Protein AF-0000000085014111 (afdb_homodimer)

Organism: Deinococcus geothermalis (strain DSM 11300 / CIP 105573 / AG-3a) (NCBI:txid319795)

Nearest PDB structures (foldseek):
  1umc-assembly1_C  TM=9.701E-01  e=3.210E-39  Thermus thermophilus
  1x7z-assembly1_A-2  TM=9.173E-01  e=7.171E-31  Homo sapiens
  1u5b-assembly1_A-2  TM=9.194E-01  e=8.837E-31  Homo sapiens
  2bff-assembly1_A-2  TM=9.143E-01  e=4.020E-30  Homo sapiens
  2bfb-assembly1_A-2  TM=9.140E-01  e=1.472E-27  Homo sapiens

pLDDT: mean 92.27, std 10.62, range [40.88, 98.88]

Structure (mmCIF, N/CA/C/O backbone):
data_AF-0000000085014111-model_v1
#
loop_
_entity.id
_entity.type
_entity.pdbx_description
1 polymer '2-oxoisovalerate dehydrogenase subunit alpha'
#
loop_
_atom_site.group_PDB
_atom_site.id
_atom_site.type_symbol
_atom_site.label_atom_id
_atom_site.label_alt_id
_atom_site.label_comp_id
_atom_site.label_asym_id
_atom_site.label_entity_id
_atom_site.label_seq_id
_atom_site.pdbx_PDB_ins_code
_atom_site.Cartn_x
_atom_site.Cartn_y
_atom_site.Cartn_z
_atom_site.occupancy
_atom_site.B_iso_or_equiv
_atom_site.auth_seq_id
_atom_site.auth_comp_id
_atom_site.auth_asym_id
_atom_site.auth_atom_id
_atom_site.pdbx_PDB_model_num
ATOM 1 N N . MET A 1 1 ? 19.109 23.328 -5.73 1 80.5 1 MET A N 1
ATOM 2 C CA . MET A 1 1 ? 18.125 22.625 -6.566 1 80.5 1 MET A CA 1
ATOM 3 C C . MET A 1 1 ? 17.312 21.641 -5.742 1 80.5 1 MET A C 1
ATOM 5 O O . MET A 1 1 ? 17.844 20.984 -4.848 1 80.5 1 MET A O 1
ATOM 9 N N . ILE A 1 2 ? 15.977 21.734 -5.777 1 95.5 2 ILE A N 1
ATOM 10 C CA . ILE A 1 2 ? 15.047 20.844 -5.094 1 95.5 2 ILE A CA 1
ATOM 11 C C . ILE A 1 2 ? 14.852 19.578 -5.914 1 95.5 2 ILE A C 1
ATOM 13 O O . ILE A 1 2 ? 14.266 19.609 -6.996 1 95.5 2 ILE A O 1
ATOM 17 N N . GLN A 1 3 ? 15.477 18.531 -5.477 1 96.38 3 GLN A N 1
ATOM 18 C CA . GLN A 1 3 ? 15.414 17.25 -6.18 1 96.38 3 GLN A CA 1
ATOM 19 C C . GLN A 1 3 ? 14.672 16.203 -5.355 1 96.38 3 GLN A C 1
ATOM 21 O O . GLN A 1 3 ? 14.758 16.203 -4.129 1 96.38 3 GLN A O 1
ATOM 26 N N . PRO A 1 4 ? 13.93 15.367 -6.02 1 97.81 4 PRO A N 1
ATOM 27 C CA . PRO A 1 4 ? 13.258 14.281 -5.297 1 97.81 4 PRO A CA 1
ATOM 28 C C . PRO A 1 4 ? 14.219 13.156 -4.91 1 97.81 4 PRO A C 1
ATOM 30 O O . PRO A 1 4 ? 15.305 13.047 -5.48 1 97.81 4 PRO A O 1
ATOM 33 N N . PHE A 1 5 ? 13.844 12.414 -3.887 1 97.62 5 PHE A N 1
ATOM 34 C CA . PHE A 1 5 ? 14.469 11.172 -3.443 1 97.62 5 PHE A CA 1
ATOM 35 C C . PHE A 1 5 ? 15.906 11.422 -2.986 1 97.62 5 PHE A C 1
ATOM 37 O O . PHE A 1 5 ? 16.812 10.656 -3.316 1 97.62 5 PHE A O 1
ATOM 44 N N . THR A 1 6 ? 16.125 12.539 -2.338 1 96.75 6 THR A N 1
ATOM 45 C CA . THR A 1 6 ? 17.391 12.781 -1.679 1 96.75 6 THR A CA 1
ATOM 46 C C . THR A 1 6 ? 17.578 11.844 -0.484 1 96.75 6 THR A C 1
ATOM 48 O O . THR A 1 6 ? 16.594 11.414 0.124 1 96.75 6 THR A O 1
ATOM 51 N N . SER A 1 7 ? 18.812 11.523 -0.15 1 95 7 SER A N 1
ATOM 52 C CA . SER A 1 7 ? 19.094 10.641 0.976 1 95 7 SER A CA 1
ATOM 53 C C . SER A 1 7 ? 18.875 11.352 2.307 1 95 7 SER A C 1
ATOM 55 O O . SER A 1 7 ? 18.422 10.75 3.277 1 95 7 SER A O 1
ATOM 57 N N . ASP A 1 8 ? 19.281 12.656 2.334 1 96.31 8 ASP A N 1
ATOM 58 C CA . ASP A 1 8 ? 19.125 13.477 3.529 1 96.31 8 ASP A CA 1
ATOM 59 C C . ASP A 1 8 ? 18.016 14.516 3.338 1 96.31 8 ASP A C 1
ATOM 61 O O . ASP A 1 8 ? 17.703 14.891 2.209 1 96.31 8 ASP A O 1
ATOM 65 N N . PRO A 1 9 ? 17.375 14.891 4.406 1 97.19 9 PRO A N 1
ATOM 66 C CA . PRO A 1 9 ? 16.344 15.922 4.273 1 97.19 9 PRO A CA 1
ATOM 67 C C . PRO A 1 9 ? 16.875 17.234 3.701 1 97.19 9 PRO A C 1
ATOM 69 O O . PRO A 1 9 ? 17.984 17.656 4.051 1 97.19 9 PRO A O 1
ATOM 72 N N . LEU A 1 10 ? 16.141 17.797 2.789 1 98 10 LEU A N 1
ATOM 73 C CA . LEU A 1 10 ? 16.469 19.141 2.291 1 98 10 LEU A CA 1
ATOM 74 C C . LEU A 1 10 ? 16.406 20.172 3.412 1 98 10 LEU A C 1
ATOM 76 O O . LEU A 1 10 ? 15.477 20.156 4.223 1 98 10 LEU A O 1
ATOM 80 N N . ARG A 1 11 ? 17.438 21.031 3.5 1 97.38 11 ARG A N 1
ATOM 81 C CA . ARG A 1 11 ? 17.578 22.016 4.578 1 97.38 11 ARG A CA 1
ATOM 82 C C . ARG A 1 11 ? 18.234 23.297 4.078 1 97.38 11 ARG A C 1
ATOM 84 O O . ARG A 1 11 ? 19.109 23.25 3.207 1 97.38 11 ARG A O 1
ATOM 91 N N . TRP A 1 12 ? 17.844 24.391 4.633 1 98.38 12 TRP A N 1
ATOM 92 C CA . TRP A 1 12 ? 18.469 25.688 4.367 1 98.38 12 TRP A CA 1
ATOM 93 C C . TRP A 1 12 ? 19.078 26.25 5.637 1 98.38 12 TRP A C 1
ATOM 95 O O . TRP A 1 12 ? 20.078 26.984 5.578 1 98.38 12 TRP A O 1
ATOM 105 N N . VAL A 1 13 ? 18.5 25.922 6.785 1 98.31 13 VAL A N 1
ATOM 106 C CA . VAL A 1 13 ? 18.922 26.422 8.086 1 98.31 13 VAL A CA 1
ATOM 107 C C . VAL A 1 13 ? 19.234 25.266 9.016 1 98.31 13 VAL A C 1
ATOM 109 O O . VAL A 1 13 ? 18.422 24.344 9.188 1 98.31 13 VAL A O 1
ATOM 112 N N . ALA A 1 14 ? 20.406 25.297 9.578 1 97.38 14 ALA A N 1
ATOM 113 C CA . ALA A 1 14 ? 20.828 24.219 10.484 1 97.38 14 ALA A CA 1
ATOM 114 C C . ALA A 1 14 ? 20.031 24.266 11.789 1 97.38 14 ALA A C 1
ATOM 116 O O . ALA A 1 14 ? 19.297 25.219 12.047 1 97.38 14 ALA A O 1
ATOM 117 N N . GLU A 1 15 ? 20.172 23.297 12.602 1 95.19 15 GLU A N 1
ATOM 118 C CA . GLU A 1 15 ? 19.438 23.156 13.859 1 95.19 15 GLU A CA 1
ATOM 119 C C . GLU A 1 15 ? 19.781 24.297 14.82 1 95.19 15 GLU A C 1
ATOM 121 O O . GLU A 1 15 ? 18.953 24.672 15.648 1 95.19 15 GLU A O 1
ATOM 126 N N . ASP A 1 16 ? 20.922 24.891 14.641 1 94.94 16 ASP A N 1
ATOM 127 C CA . ASP A 1 16 ? 21.344 25.953 15.547 1 94.94 16 ASP A CA 1
ATOM 128 C C . ASP A 1 16 ? 20.922 27.312 15.023 1 94.94 16 ASP A C 1
ATOM 130 O O . ASP A 1 16 ? 21.328 28.344 15.57 1 94.94 16 ASP A O 1
ATOM 134 N N . GLY A 1 17 ? 20.25 27.266 13.836 1 96.62 17 GLY A N 1
ATOM 135 C CA . GLY A 1 17 ? 19.703 28.516 13.312 1 96.62 17 GLY A CA 1
ATOM 136 C C . GLY A 1 17 ? 20.578 29.172 12.273 1 96.62 17 GLY A C 1
ATOM 137 O O . GLY A 1 17 ? 20.188 30.156 11.656 1 96.62 17 GLY A O 1
ATOM 138 N N . ARG A 1 18 ? 21.781 28.625 11.977 1 96.69 18 ARG A N 1
ATOM 139 C CA . ARG A 1 18 ? 22.688 29.219 10.992 1 96.69 18 ARG A CA 1
ATOM 140 C C . ARG A 1 18 ? 22.359 28.703 9.586 1 96.69 18 ARG A C 1
ATOM 142 O O . ARG A 1 18 ? 22.094 27.516 9.391 1 96.69 18 ARG A O 1
ATOM 149 N N . PRO A 1 19 ? 22.297 29.625 8.664 1 97.44 19 PRO A N 1
ATOM 150 C CA . PRO A 1 19 ? 22.094 29.172 7.285 1 97.44 19 PRO A CA 1
ATOM 151 C C . PRO A 1 19 ? 23.219 28.266 6.797 1 97.44 19 PRO A C 1
ATOM 153 O O . PRO A 1 19 ? 24.391 28.5 7.094 1 97.44 19 PRO A O 1
ATOM 156 N N . ILE A 1 20 ? 22.859 27.188 6.121 1 96.69 20 ILE A N 1
ATOM 157 C CA . ILE A 1 20 ? 23.875 26.297 5.578 1 96.69 20 ILE A CA 1
ATOM 158 C C . ILE A 1 20 ? 23.906 26.391 4.059 1 96.69 20 ILE A C 1
ATOM 160 O O . ILE A 1 20 ? 24.688 25.719 3.393 1 96.69 20 ILE A O 1
ATOM 164 N N . ARG A 1 21 ? 23.047 27.109 3.428 1 94.44 21 ARG A N 1
ATOM 165 C CA . ARG A 1 21 ? 23.047 27.547 2.037 1 94.44 21 ARG A CA 1
ATOM 166 C C . ARG A 1 21 ? 22.422 28.938 1.903 1 94.44 21 ARG A C 1
ATOM 168 O O . ARG A 1 21 ? 21.844 29.453 2.859 1 94.44 21 ARG A O 1
ATOM 175 N N . GLU A 1 22 ? 22.672 29.547 0.764 1 95.06 22 GLU A N 1
ATOM 176 C CA . GLU A 1 22 ? 22.125 30.891 0.556 1 95.06 22 GLU A CA 1
ATOM 177 C C . GLU A 1 22 ? 20.609 30.891 0.7 1 95.06 22 GLU A C 1
ATOM 179 O O . GLU A 1 22 ? 19.906 30.078 0.082 1 95.06 22 GLU A O 1
ATOM 184 N N . LEU A 1 23 ? 20.094 31.75 1.614 1 96.81 23 LEU A N 1
ATOM 185 C CA . LEU A 1 23 ? 18.656 31.891 1.776 1 96.81 23 LEU A CA 1
ATOM 186 C C . LEU A 1 23 ? 18.031 32.531 0.543 1 96.81 23 LEU A C 1
ATOM 188 O O . LEU A 1 23 ? 18.594 33.469 -0.036 1 96.81 23 LEU A O 1
ATOM 192 N N . PRO A 1 24 ? 16.922 32 0.124 1 96.75 24 PRO A N 1
ATOM 193 C CA . PRO A 1 24 ? 16.203 32.719 -0.936 1 96.75 24 PRO A CA 1
ATOM 194 C C . PRO A 1 24 ? 15.859 34.156 -0.549 1 96.75 24 PRO A C 1
ATOM 196 O O . PRO A 1 24 ? 15.547 34.438 0.611 1 96.75 24 PRO A O 1
ATOM 199 N N . ALA A 1 25 ? 15.727 35.062 -1.521 1 96.5 25 ALA A N 1
ATOM 200 C CA . ALA A 1 25 ? 15.602 36.5 -1.31 1 96.5 25 ALA A CA 1
ATOM 201 C C . ALA A 1 25 ? 14.297 36.812 -0.594 1 96.5 25 ALA A C 1
ATOM 203 O O . ALA A 1 25 ? 14.211 37.812 0.132 1 96.5 25 ALA A O 1
ATOM 204 N N . ARG A 1 26 ? 13.352 36.062 -0.677 1 96.75 26 ARG A N 1
ATOM 205 C CA . ARG A 1 26 ? 12.031 36.344 -0.108 1 96.75 26 ARG A CA 1
ATOM 206 C C . ARG A 1 26 ? 12.055 36.219 1.411 1 96.75 26 ARG A C 1
ATOM 208 O O . ARG A 1 26 ? 11.164 36.719 2.096 1 96.75 26 ARG A O 1
ATOM 215 N N . PHE A 1 27 ? 13.07 35.562 1.917 1 98.06 27 PHE A N 1
ATOM 216 C CA . PHE A 1 27 ? 13.133 35.375 3.361 1 98.06 27 PHE A CA 1
ATOM 217 C C . PHE A 1 27 ? 13.945 36.5 4.012 1 98.06 27 PHE A C 1
ATOM 219 O O . PHE A 1 27 ? 15.016 36.25 4.57 1 98.06 27 PHE A O 1
ATOM 226 N N . THR A 1 28 ? 13.344 37.688 4.07 1 97.88 28 THR A N 1
ATOM 227 C CA . THR A 1 28 ? 13.891 38.812 4.805 1 97.88 28 THR A CA 1
ATOM 228 C C . THR A 1 28 ? 13.625 38.688 6.301 1 97.88 28 THR A C 1
ATOM 230 O O . THR A 1 28 ? 12.773 37.875 6.711 1 97.88 28 THR A O 1
ATOM 233 N N . PRO A 1 29 ? 14.336 39.406 7.078 1 97.94 29 PRO A N 1
ATOM 234 C CA . PRO A 1 29 ? 14.055 39.344 8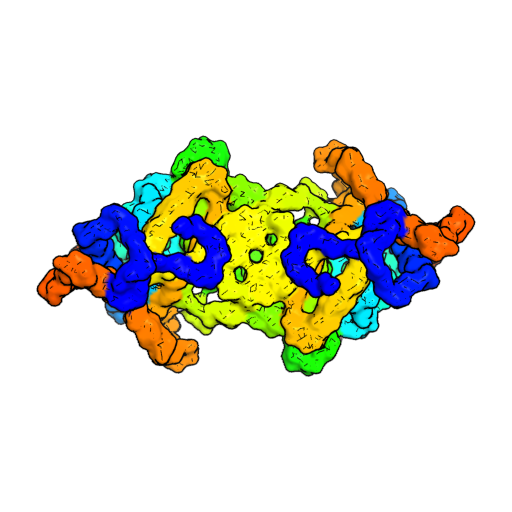.516 1 97.94 29 PRO A CA 1
ATOM 235 C C . PRO A 1 29 ? 12.602 39.656 8.844 1 97.94 29 PRO A C 1
ATOM 237 O O . PRO A 1 29 ? 12.031 39.094 9.773 1 97.94 29 PRO A O 1
ATOM 240 N N . GLU A 1 30 ? 12.031 40.531 8.094 1 98.12 30 GLU A N 1
ATOM 241 C CA . GLU A 1 30 ? 10.633 40.875 8.32 1 98.12 30 GLU A CA 1
ATOM 242 C C . GLU A 1 30 ? 9.719 39.688 8.07 1 98.12 30 GLU A C 1
ATOM 244 O O . GLU A 1 30 ? 8.82 39.406 8.875 1 98.12 30 GLU A O 1
ATOM 249 N N . VAL A 1 31 ? 9.953 39.031 6.977 1 98.38 31 VAL A N 1
ATOM 250 C CA . VAL A 1 31 ? 9.148 37.844 6.629 1 98.38 31 VAL A CA 1
ATOM 251 C C . VAL A 1 31 ? 9.352 36.75 7.668 1 98.38 31 VAL A C 1
ATOM 253 O O . VAL A 1 31 ? 8.391 36.125 8.109 1 98.38 31 VAL A O 1
ATOM 256 N N . LEU A 1 32 ? 10.594 36.531 8.039 1 98.56 32 LEU A N 1
ATOM 257 C CA . LEU A 1 32 ? 10.914 35.531 9.031 1 98.56 32 LEU A CA 1
ATOM 258 C C . LEU A 1 32 ? 10.273 35.844 10.375 1 98.56 32 LEU A C 1
ATOM 260 O O . LEU A 1 32 ? 9.836 34.938 11.094 1 98.56 32 LEU A O 1
ATOM 264 N N . ARG A 1 33 ? 10.266 37.094 10.719 1 98.19 33 ARG A N 1
ATOM 265 C CA . ARG A 1 33 ? 9.641 37.5 11.961 1 98.19 33 ARG A CA 1
ATOM 266 C C . ARG A 1 33 ? 8.141 37.25 11.945 1 98.19 33 ARG A C 1
ATOM 268 O O . ARG A 1 33 ? 7.559 36.875 12.961 1 98.19 33 ARG A O 1
ATOM 275 N N . ASP A 1 34 ? 7.516 37.5 10.844 1 98.31 34 ASP A N 1
ATOM 276 C CA . ASP A 1 34 ? 6.098 37.188 10.688 1 98.31 34 ASP A CA 1
ATOM 277 C C . ASP A 1 34 ? 5.836 35.688 10.852 1 98.31 34 ASP A C 1
ATOM 279 O O . ASP A 1 34 ? 4.855 35.312 11.492 1 98.31 34 ASP A O 1
ATOM 283 N N . LEU A 1 35 ? 6.676 34.906 10.258 1 98.69 35 LEU A N 1
ATOM 284 C CA . LEU A 1 35 ? 6.555 33.469 10.406 1 98.69 35 LEU A CA 1
ATOM 285 C C . LEU A 1 35 ? 6.734 33.062 11.859 1 98.69 35 LEU A C 1
ATOM 287 O O . LEU A 1 35 ? 5.988 32.219 12.367 1 98.69 35 LEU A O 1
ATOM 291 N N . TYR A 1 36 ? 7.73 33.656 12.492 1 98.5 36 TYR A N 1
ATOM 292 C CA . TYR A 1 36 ? 7.98 33.406 13.906 1 98.5 36 TYR A CA 1
ATOM 293 C C . TYR A 1 36 ? 6.734 33.719 14.734 1 98.5 36 TYR A C 1
ATOM 295 O O . TYR A 1 36 ? 6.312 32.875 15.547 1 98.5 36 TYR A O 1
ATOM 303 N N . ARG A 1 37 ? 6.129 34.812 14.516 1 98.56 37 ARG A N 1
ATOM 304 C CA . ARG A 1 37 ? 4.934 35.219 15.242 1 98.56 37 ARG A CA 1
ATOM 305 C C . ARG A 1 37 ? 3.807 34.219 15.078 1 98.56 37 ARG A C 1
ATOM 307 O O . ARG A 1 37 ? 3.141 33.844 16.047 1 98.56 37 ARG A O 1
ATOM 314 N N . GLU A 1 38 ? 3.574 33.781 13.906 1 98.38 38 GLU A N 1
ATOM 315 C CA . GLU A 1 38 ? 2.494 32.844 13.625 1 98.38 38 GLU A CA 1
ATOM 316 C C . GLU A 1 38 ? 2.77 31.469 14.25 1 98.38 38 GLU A C 1
ATOM 318 O O . GLU A 1 38 ? 1.848 30.797 14.703 1 98.38 38 GLU A O 1
ATOM 323 N N . MET A 1 39 ? 4.02 31.062 14.234 1 98.5 39 MET A N 1
ATOM 324 C CA . MET A 1 39 ? 4.363 29.797 14.859 1 98.5 39 MET A CA 1
ATOM 325 C C . MET A 1 39 ? 4.156 29.844 16.375 1 98.5 39 MET A C 1
ATOM 327 O O . MET A 1 39 ? 3.656 28.891 16.969 1 98.5 39 MET A O 1
ATOM 331 N N . VAL A 1 40 ? 4.562 30.969 16.969 1 98.31 40 VAL A N 1
ATOM 332 C CA . VAL A 1 40 ? 4.352 31.141 18.406 1 98.31 40 VAL A CA 1
ATOM 333 C C . VAL A 1 40 ? 2.854 31.141 18.703 1 98.31 40 VAL A C 1
ATOM 335 O O . VAL A 1 40 ? 2.412 30.5 19.672 1 98.31 40 VAL A O 1
ATOM 338 N N . ARG A 1 41 ? 2.088 31.875 17.859 1 98.31 41 ARG A N 1
ATOM 339 C CA . ARG A 1 41 ? 0.636 31.922 18 1 98.31 41 ARG A CA 1
ATOM 340 C C . ARG A 1 41 ? 0.043 30.516 17.984 1 98.31 41 ARG A C 1
ATOM 342 O O . ARG A 1 41 ? -0.767 30.172 18.844 1 98.31 41 ARG A O 1
ATOM 349 N N . ALA A 1 42 ? 0.437 29.734 17.078 1 97.75 42 ALA A N 1
ATOM 350 C CA . ALA A 1 42 ? -0.068 28.375 16.938 1 97.75 42 ALA A CA 1
ATOM 351 C C . ALA A 1 42 ? 0.329 27.516 18.141 1 97.75 42 ALA A C 1
ATOM 353 O O . ALA A 1 42 ? -0.475 26.719 18.641 1 97.75 42 ALA A O 1
ATOM 354 N N . ARG A 1 43 ? 1.572 27.609 18.594 1 96.88 43 ARG A N 1
ATOM 355 C CA . ARG A 1 43 ? 2.055 26.844 19.734 1 96.88 43 ARG A CA 1
ATOM 356 C C . ARG A 1 43 ? 1.276 27.203 21 1 96.88 43 ARG A C 1
ATOM 358 O O . ARG A 1 43 ? 0.908 26.312 21.781 1 96.88 43 ARG A O 1
ATOM 365 N N . GLU A 1 44 ? 1.119 28.438 21.203 1 97 44 GLU A N 1
ATOM 366 C CA . GLU A 1 44 ? 0.432 28.891 22.422 1 97 44 GLU A CA 1
ATOM 367 C C . GLU A 1 44 ? -1.045 28.5 22.375 1 97 44 GLU A C 1
ATOM 369 O O . GLU A 1 44 ? -1.635 28.203 23.422 1 97 44 GLU A O 1
ATOM 374 N N . PHE A 1 45 ? -1.632 28.578 21.203 1 96.31 45 PHE A N 1
ATOM 375 C CA . PHE A 1 45 ? -2.971 28.016 21.031 1 96.31 45 PHE A CA 1
ATOM 376 C C . PHE A 1 45 ? -3.014 26.562 21.484 1 96.31 45 PHE A C 1
ATOM 378 O O . PHE A 1 45 ? -3.902 26.172 22.234 1 96.31 45 PHE A O 1
ATOM 385 N N . ASP A 1 46 ? -2.08 25.781 20.984 1 94.81 46 ASP A N 1
ATOM 386 C CA . ASP A 1 46 ? -1.966 24.375 21.328 1 94.81 46 ASP A CA 1
ATOM 387 C C . ASP A 1 46 ? -1.896 24.188 22.844 1 94.81 46 ASP A C 1
ATOM 389 O O . ASP A 1 46 ? -2.617 23.359 23.406 1 94.81 46 ASP A O 1
ATOM 393 N N . LYS A 1 47 ? -1.085 24.922 23.531 1 93.56 47 LYS A N 1
ATOM 394 C CA . LYS A 1 47 ? -0.9 24.828 24.984 1 93.56 47 LYS A CA 1
ATOM 395 C C . LYS A 1 47 ? -2.199 25.141 25.719 1 93.56 47 LYS A C 1
ATOM 397 O O . LYS A 1 47 ? -2.553 24.438 26.672 1 93.56 47 LYS A O 1
ATOM 402 N N . LYS A 1 48 ? -2.816 26.141 25.25 1 94 48 LYS A N 1
ATOM 403 C CA . LYS A 1 48 ? -4.047 26.562 25.906 1 94 48 LYS A CA 1
ATOM 404 C C . LYS A 1 48 ? -5.141 25.516 25.75 1 94 48 LYS A C 1
ATOM 406 O O . LYS A 1 48 ? -5.945 25.312 26.672 1 94 48 LYS A O 1
ATOM 411 N N . LEU A 1 49 ? -5.219 24.938 24.641 1 91.75 49 LEU A N 1
ATOM 412 C CA . LEU A 1 49 ? -6.25 23.938 24.422 1 91.75 49 LEU A CA 1
ATOM 413 C C . LEU A 1 49 ? -6.012 22.703 25.297 1 91.75 49 LEU A C 1
ATOM 415 O O . LEU A 1 49 ? -6.965 22.047 25.719 1 91.75 49 LEU A O 1
ATOM 419 N N . VAL A 1 50 ? -4.77 22.359 25.516 1 89.69 50 VAL A N 1
ATOM 420 C CA . VAL A 1 50 ? -4.453 21.281 26.438 1 89.69 50 VAL A CA 1
ATOM 421 C C . VAL A 1 50 ? -4.98 21.609 27.828 1 89.69 50 VAL A C 1
ATOM 423 O O . VAL A 1 50 ? -5.512 20.75 28.531 1 89.69 50 VAL A O 1
ATOM 426 N N . THR A 1 51 ? -4.77 22.828 28.203 1 90.56 51 THR A N 1
ATOM 427 C CA . THR A 1 51 ? -5.266 23.297 29.484 1 90.56 51 THR A CA 1
ATOM 428 C C . THR A 1 51 ? -6.785 23.188 29.562 1 90.56 51 THR A C 1
ATOM 430 O O . THR A 1 51 ? -7.332 22.734 30.578 1 90.56 51 THR A O 1
ATOM 433 N N . LEU A 1 52 ? -7.449 23.594 28.516 1 90.94 52 LEU A N 1
ATOM 434 C CA . LEU A 1 52 ? -8.906 23.5 28.453 1 90.94 52 LEU A CA 1
ATOM 435 C C . LEU A 1 52 ? -9.359 22.047 28.562 1 90.94 52 LEU A C 1
ATOM 437 O O . LEU A 1 52 ? -10.375 21.75 29.188 1 90.94 52 LEU A O 1
ATOM 441 N N . LEU A 1 53 ? -8.656 21.219 27.906 1 90.38 53 LEU A N 1
ATOM 442 C CA . LEU A 1 53 ? -8.93 19.781 27.984 1 90.38 53 LEU A CA 1
ATOM 443 C C . LEU A 1 53 ? -8.828 19.281 29.422 1 90.38 53 LEU A C 1
ATOM 445 O O . LEU A 1 53 ? -9.703 18.562 29.891 1 90.38 53 LEU A O 1
ATOM 449 N N . ARG A 1 54 ? -7.812 19.672 30.109 1 89.44 54 ARG A N 1
ATOM 450 C CA . ARG A 1 54 ? -7.578 19.25 31.5 1 89.44 54 ARG A CA 1
ATOM 451 C C . ARG A 1 54 ? -8.664 19.797 32.406 1 89.44 54 ARG A C 1
ATOM 453 O O . ARG A 1 54 ? -9.008 19.156 33.406 1 89.44 54 ARG A O 1
ATOM 460 N N . GLN A 1 55 ? -9.234 20.875 32.031 1 91.06 55 GLN A N 1
ATOM 461 C CA . GLN A 1 55 ? -10.305 21.484 32.812 1 91.06 55 GLN A CA 1
ATOM 462 C C . GLN A 1 55 ? -11.656 20.844 32.5 1 91.06 55 GLN A C 1
ATOM 464 O O . GLN A 1 55 ? -12.664 21.172 33.125 1 91.06 55 GLN A O 1
ATOM 469 N N . GLY A 1 56 ? -11.656 19.922 31.531 1 91.12 56 GLY A N 1
ATOM 470 C CA . GLY A 1 56 ? -12.883 19.219 31.203 1 91.12 56 GLY A CA 1
ATOM 471 C C . GLY A 1 56 ? -13.797 20.016 30.281 1 91.12 56 GLY A C 1
ATOM 472 O O . GLY A 1 56 ? -14.969 19.672 30.125 1 91.12 56 GLY A O 1
ATOM 473 N N . ARG A 1 57 ? -13.227 21.016 29.688 1 89.44 57 ARG A N 1
ATOM 474 C CA . ARG A 1 57 ? -14.039 21.891 28.844 1 89.44 57 ARG A CA 1
ATOM 475 C C . ARG A 1 57 ? -14.156 21.312 27.438 1 89.44 57 ARG A C 1
ATOM 477 O O . ARG A 1 57 ? -14.992 21.766 26.641 1 89.44 57 ARG A O 1
ATOM 484 N N . THR A 1 58 ? -13.367 20.391 27.109 1 90.44 58 THR A N 1
ATOM 485 C CA . THR A 1 58 ? -13.422 19.594 25.875 1 90.44 58 THR A CA 1
ATOM 486 C C . THR A 1 58 ? -13 18.156 26.141 1 90.44 58 THR A C 1
ATOM 488 O O . THR A 1 58 ? -12.492 17.844 27.219 1 90.44 58 THR A O 1
ATOM 491 N N . THR A 1 59 ? -13.32 17.281 25.203 1 87.31 59 THR A N 1
ATOM 492 C CA . THR A 1 59 ? -13.164 15.859 25.531 1 87.31 59 THR A CA 1
ATOM 493 C C . THR A 1 59 ? -12.008 15.25 24.734 1 87.31 59 THR A C 1
ATOM 495 O O . THR A 1 59 ? -11.547 14.148 25.047 1 87.31 59 THR A O 1
ATOM 498 N N . PHE A 1 60 ? -11.562 15.977 23.812 1 87.5 60 PHE A N 1
ATOM 499 C CA . PHE A 1 60 ? -10.5 15.398 23 1 87.5 60 PHE A CA 1
ATOM 500 C C . PHE A 1 60 ? -9.641 16.5 22.375 1 87.5 60 PHE A C 1
ATOM 502 O O . PHE A 1 60 ? -10.156 17.531 21.953 1 87.5 60 PHE A O 1
ATOM 509 N N . TYR A 1 61 ? -8.391 16.25 22.438 1 87.5 61 TYR A N 1
ATOM 510 C CA . TYR A 1 61 ? -7.449 17.141 21.766 1 87.5 61 TYR A CA 1
ATOM 511 C C . TYR A 1 61 ? -6.133 16.422 21.484 1 87.5 61 TYR A C 1
ATOM 513 O O . TYR A 1 61 ? -5.629 15.68 22.328 1 87.5 61 TYR A O 1
ATOM 521 N N . ALA A 1 62 ? -5.637 16.578 20.25 1 86.69 62 ALA A N 1
ATOM 522 C CA . ALA A 1 62 ? -4.34 16.047 19.844 1 86.69 62 ALA A CA 1
ATOM 523 C C . ALA A 1 62 ? -3.314 17.156 19.656 1 86.69 62 ALA A C 1
ATOM 525 O O . ALA A 1 62 ? -3.43 17.953 18.719 1 86.69 62 ALA A O 1
ATOM 526 N N . GLN A 1 63 ? -2.314 17.109 20.453 1 87.25 63 GLN A N 1
ATOM 527 C CA . GLN A 1 63 ? -1.294 18.156 20.422 1 87.25 63 GLN A CA 1
ATOM 528 C C . GLN A 1 63 ? -0.417 18.031 19.188 1 87.25 63 GLN A C 1
ATOM 530 O O . GLN A 1 63 ? -0.276 16.953 18.625 1 87.25 63 GLN A O 1
ATOM 535 N N . ALA A 1 64 ? 0.107 19.203 18.781 1 90.12 64 ALA A N 1
ATOM 536 C CA . ALA A 1 64 ? 0.974 19.219 17.609 1 90.12 64 ALA A CA 1
ATOM 537 C C . ALA A 1 64 ? 2.217 20.062 17.844 1 90.12 64 ALA A C 1
ATOM 539 O O . ALA A 1 64 ? 2.914 20.438 16.906 1 90.12 64 ALA A O 1
ATOM 540 N N . SER A 1 65 ? 2.477 20.359 19.156 1 91.69 65 SER A N 1
ATOM 541 C CA . SER A 1 65 ? 3.658 21.156 19.469 1 91.69 65 SER A CA 1
ATOM 542 C C . SER A 1 65 ? 4.922 20.516 18.906 1 91.69 65 SER A C 1
ATOM 544 O O . SER A 1 65 ? 5.16 19.328 19.078 1 91.69 65 SER A O 1
ATOM 546 N N . GLY A 1 66 ? 5.73 21.297 18.219 1 93.12 66 GLY A N 1
ATOM 547 C CA . GLY A 1 66 ? 6.945 20.828 17.562 1 93.12 66 GLY A CA 1
ATOM 548 C C . GLY A 1 66 ? 6.816 20.734 16.062 1 93.12 66 GLY A C 1
ATOM 549 O O . GLY A 1 66 ? 7.824 20.625 15.352 1 93.12 66 GLY A O 1
ATOM 550 N N . MET A 1 67 ? 5.582 20.859 15.57 1 96 67 MET A N 1
ATOM 551 C CA . MET A 1 67 ? 5.332 20.656 14.148 1 96 67 MET A CA 1
ATOM 552 C C . MET A 1 67 ? 4.945 21.953 13.461 1 96 67 MET A C 1
ATOM 554 O O . MET A 1 67 ? 4.465 21.953 12.328 1 96 67 MET A O 1
ATOM 558 N N . GLU A 1 68 ? 5.148 23.125 14.141 1 97.69 68 GLU A N 1
ATOM 559 C CA . GLU A 1 68 ? 4.648 24.406 13.672 1 97.69 68 GLU A CA 1
ATOM 560 C C . GLU A 1 68 ? 5.238 24.781 12.312 1 97.69 68 GLU A C 1
ATOM 562 O O . GLU A 1 68 ? 4.539 25.297 11.445 1 97.69 68 GLU A O 1
ATOM 567 N N . ALA A 1 69 ? 6.52 24.5 12.125 1 98.56 69 ALA A N 1
ATOM 568 C CA . ALA A 1 69 ? 7.176 24.891 10.875 1 98.56 69 ALA A CA 1
ATOM 569 C C . ALA A 1 69 ? 6.574 24.141 9.688 1 98.56 69 ALA A C 1
ATOM 571 O O . ALA A 1 69 ? 6.352 24.734 8.625 1 98.56 69 ALA A O 1
ATOM 572 N N . THR A 1 70 ? 6.324 22.859 9.844 1 98.44 70 THR A N 1
ATOM 573 C CA . THR A 1 70 ? 5.719 22.062 8.781 1 98.44 70 THR A CA 1
ATOM 574 C C . THR A 1 70 ? 4.34 22.594 8.422 1 98.44 70 THR A C 1
ATOM 576 O O . THR A 1 70 ? 4.055 22.859 7.246 1 98.44 70 THR A O 1
ATOM 579 N N . GLN A 1 71 ? 3.521 22.766 9.414 1 98.5 71 GLN A N 1
ATOM 580 C CA . GLN A 1 71 ? 2.121 23.109 9.188 1 98.5 71 GLN A CA 1
ATOM 581 C C . GLN A 1 71 ? 1.982 24.531 8.664 1 98.5 71 GLN A C 1
ATOM 583 O O . GLN A 1 71 ? 1.267 24.766 7.688 1 98.5 71 GLN A O 1
ATOM 588 N N . LEU A 1 72 ? 2.654 25.484 9.289 1 98.62 72 LEU A N 1
ATOM 589 C CA . LEU A 1 72 ? 2.605 26.859 8.805 1 98.62 72 LEU A CA 1
ATOM 590 C C . LEU A 1 72 ? 3.273 26.984 7.441 1 98.62 72 LEU A C 1
ATOM 592 O O . LEU A 1 72 ? 2.811 27.75 6.582 1 98.62 72 LEU A O 1
ATOM 596 N N . GLY A 1 73 ? 4.43 26.297 7.277 1 98.81 73 GLY A N 1
ATOM 597 C CA . GLY A 1 73 ? 5.078 26.297 5.977 1 98.81 73 GLY A CA 1
ATOM 598 C C . GLY A 1 73 ? 4.176 25.797 4.863 1 98.81 73 GLY A C 1
ATOM 599 O O . GLY A 1 73 ? 4.188 26.328 3.756 1 98.81 73 GLY A O 1
ATOM 600 N N . LEU A 1 74 ? 3.447 24.766 5.137 1 98.81 74 LEU A N 1
ATOM 601 C CA . LEU A 1 74 ? 2.486 24.25 4.168 1 98.81 74 LEU A CA 1
ATOM 602 C C . LEU A 1 74 ? 1.415 25.281 3.859 1 98.81 74 LEU A C 1
ATOM 604 O O . LEU A 1 74 ? 1.073 25.5 2.693 1 98.81 74 LEU A O 1
ATOM 608 N N . ALA A 1 75 ? 0.891 25.922 4.859 1 98.81 75 ALA A N 1
ATOM 609 C CA . ALA A 1 75 ? -0.132 26.953 4.676 1 98.81 75 ALA A CA 1
ATOM 610 C C . ALA A 1 75 ? 0.362 28.062 3.744 1 98.81 75 ALA A C 1
ATOM 612 O O . ALA A 1 75 ? -0.399 28.578 2.922 1 98.81 75 ALA A O 1
ATOM 613 N N . ARG A 1 76 ? 1.631 28.406 3.869 1 98.62 76 ARG A N 1
ATOM 614 C CA . ARG A 1 76 ? 2.211 29.484 3.082 1 98.62 76 ARG A CA 1
ATOM 615 C C . ARG A 1 76 ? 2.537 29.016 1.667 1 98.62 76 ARG A C 1
ATOM 617 O O . ARG A 1 76 ? 2.896 29.828 0.81 1 98.62 76 ARG A O 1
ATOM 624 N N . SER A 1 77 ? 2.408 27.781 1.412 1 98.75 77 SER A N 1
ATOM 625 C CA . SER A 1 77 ? 2.855 27.219 0.145 1 98.75 77 SER A CA 1
ATOM 626 C C . SER A 1 77 ? 1.675 26.906 -0.768 1 98.75 77 SER A C 1
ATOM 628 O O . SER A 1 77 ? 1.86 26.469 -1.904 1 98.75 77 SER A O 1
ATOM 630 N N . ILE A 1 78 ? 0.438 27.062 -0.285 1 98.62 78 ILE A N 1
ATOM 631 C CA . ILE A 1 78 ? -0.752 26.781 -1.08 1 98.62 78 ILE A CA 1
ATOM 632 C C . ILE A 1 78 ? -1.682 28 -1.064 1 98.62 78 ILE A C 1
ATOM 634 O O . ILE A 1 78 ? -1.391 29 -0.411 1 98.62 78 ILE A O 1
ATOM 638 N N . ARG A 1 79 ? -2.768 27.984 -1.831 1 98.56 79 ARG A N 1
ATOM 639 C CA . ARG A 1 79 ? -3.672 29.125 -1.95 1 98.56 79 ARG A CA 1
ATOM 640 C C . ARG A 1 79 ? -4.902 28.938 -1.066 1 98.56 79 ARG A C 1
ATOM 642 O O . ARG A 1 79 ? -5.793 28.156 -1.389 1 98.56 79 ARG A O 1
ATOM 649 N N . ALA A 1 80 ? -4.938 29.734 -0.032 1 97.81 80 ALA A N 1
ATOM 650 C CA . ALA A 1 80 ? -6.02 29.672 0.944 1 97.81 80 ALA A CA 1
ATOM 651 C C . ALA A 1 80 ? -7.371 29.922 0.282 1 97.81 80 ALA A C 1
ATOM 653 O O . ALA A 1 80 ? -7.52 30.875 -0.5 1 97.81 80 ALA A O 1
ATOM 654 N N . GLY A 1 81 ? -8.289 29.062 0.549 1 97.31 81 GLY A N 1
ATOM 655 C CA . GLY A 1 81 ? -9.641 29.234 0.032 1 97.31 81 GLY A CA 1
ATOM 656 C C . GLY A 1 81 ? -9.789 28.781 -1.41 1 97.31 81 GLY A C 1
ATOM 657 O O . GLY A 1 81 ? -10.891 28.766 -1.947 1 97.31 81 GLY A O 1
ATOM 658 N N . HIS A 1 82 ? -8.734 28.438 -2.002 1 98.38 82 HIS A N 1
ATOM 659 C CA . HIS A 1 82 ? -8.734 27.984 -3.391 1 98.38 82 HIS A CA 1
ATOM 660 C C . HIS A 1 82 ? -8.359 26.516 -3.492 1 98.38 82 HIS A C 1
ATOM 662 O O . HIS A 1 82 ? -9.047 25.734 -4.152 1 98.38 82 HIS A O 1
ATOM 668 N N . ASP A 1 83 ? -7.285 26.172 -2.895 1 98.75 83 ASP A N 1
ATOM 669 C CA . ASP A 1 83 ? -6.875 24.766 -2.846 1 98.75 83 ASP A CA 1
ATOM 670 C C . ASP A 1 83 ? -7.664 24 -1.787 1 98.75 83 ASP A C 1
ATOM 672 O O . ASP A 1 83 ? -8.227 24.594 -0.871 1 98.75 83 ASP A O 1
ATOM 676 N N . TRP A 1 84 ? -7.816 22.734 -1.971 1 98.75 84 TRP A N 1
ATOM 677 C CA . TRP A 1 84 ? -8.547 21.891 -1.041 1 98.75 84 TRP A CA 1
ATOM 678 C C . TRP A 1 84 ? -7.598 21.188 -0.072 1 98.75 84 TRP A C 1
ATOM 680 O O . TRP A 1 84 ? -6.547 20.688 -0.478 1 98.75 84 TRP A O 1
ATOM 690 N N . VAL A 1 85 ? -7.977 21.234 1.17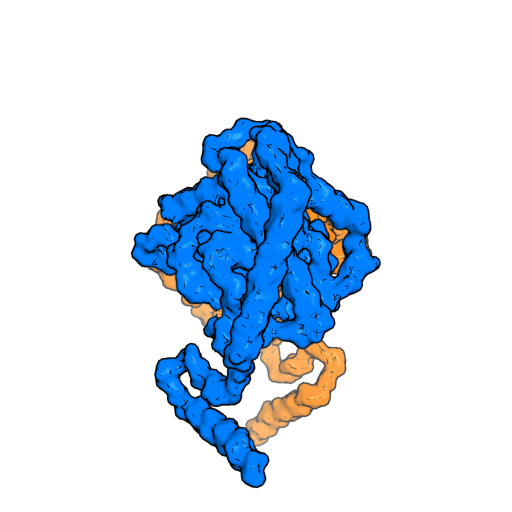9 1 98.56 85 VAL A N 1
ATOM 691 C CA . VAL A 1 85 ? -7.129 20.625 2.203 1 98.56 85 VAL A CA 1
ATOM 692 C C . VAL A 1 85 ? -7.871 19.484 2.887 1 98.56 85 VAL A C 1
ATOM 694 O O . VAL A 1 85 ? -8.945 19.688 3.451 1 98.56 85 VAL A O 1
ATOM 697 N N . TRP A 1 86 ? -7.367 18.281 2.76 1 98.12 86 TRP A N 1
ATOM 698 C CA . TRP A 1 86 ? -7.781 17.109 3.514 1 98.12 86 TRP A CA 1
ATOM 699 C C . TRP A 1 86 ? -6.805 16.812 4.648 1 98.12 86 TRP A C 1
ATOM 701 O O . TRP A 1 86 ? -5.84 16.078 4.469 1 98.12 86 TRP A O 1
ATOM 711 N N . PRO A 1 87 ? -7.102 17.312 5.766 1 96.62 87 PRO A N 1
ATOM 712 C CA . PRO A 1 87 ? -6.094 17.375 6.824 1 96.62 87 PRO A CA 1
ATOM 713 C C . PRO A 1 87 ? -6.113 16.141 7.727 1 96.62 87 PRO A C 1
ATOM 715 O O . PRO A 1 87 ? -7.098 15.406 7.75 1 96.62 87 PRO A O 1
ATOM 718 N N . TYR A 1 88 ? -4.875 15.93 8.336 1 89.31 88 TYR A N 1
ATOM 719 C CA . TYR A 1 88 ? -4.828 15.016 9.477 1 89.31 88 TYR A CA 1
ATOM 720 C C . TYR A 1 88 ? -5.207 15.727 10.766 1 89.31 88 TYR A C 1
ATOM 722 O O . TYR A 1 88 ? -5.246 16.953 10.812 1 89.31 88 TYR A O 1
ATOM 730 N N . TYR A 1 89 ? -5.512 15.102 11.93 1 89.12 89 TYR A N 1
ATOM 731 C CA . TYR A 1 89 ? -6.242 15.641 13.062 1 89.12 89 TYR A CA 1
ATOM 732 C C . TYR A 1 89 ? -5.352 16.547 13.906 1 89.12 89 TYR A C 1
ATOM 734 O O . TYR A 1 89 ? -5.832 17.219 14.82 1 89.12 89 TYR A O 1
ATOM 742 N N . ARG A 1 90 ? -4.148 16.734 13.547 1 91.75 90 ARG A N 1
ATOM 743 C CA . ARG A 1 90 ? -3.268 17.609 14.328 1 91.75 90 ARG A CA 1
ATOM 744 C C . ARG A 1 90 ? -3.006 18.922 13.594 1 91.75 90 ARG A C 1
ATOM 746 O O . ARG A 1 90 ? -2.125 19.688 13.984 1 91.75 90 ARG A O 1
ATOM 753 N N . ASP A 1 91 ? -3.734 19.266 12.641 1 96 91 ASP A N 1
ATOM 754 C CA . ASP A 1 91 ? -3.373 20.312 11.695 1 96 91 ASP A CA 1
ATOM 755 C C . ASP A 1 91 ? -4 21.656 12.094 1 96 91 ASP A C 1
ATOM 757 O O . ASP A 1 91 ? -4.477 22.391 11.234 1 96 91 ASP A O 1
ATOM 761 N N . HIS A 1 92 ? -4.016 22 13.398 1 95.25 92 HIS A N 1
ATOM 762 C CA . HIS A 1 92 ? -4.566 23.281 13.812 1 95.25 92 HIS A CA 1
ATOM 763 C C . HIS A 1 92 ? -3.693 24.438 13.328 1 95.25 92 HIS A C 1
ATOM 765 O O . HIS A 1 92 ? -4.203 25.5 12.945 1 95.25 92 HIS A O 1
ATOM 771 N N . ALA A 1 93 ? -2.344 24.266 13.32 1 97 93 ALA A N 1
ATOM 772 C CA . ALA A 1 93 ? -1.45 25.328 12.859 1 97 93 ALA A CA 1
ATOM 773 C C . ALA A 1 93 ? -1.603 25.562 11.359 1 97 93 ALA A C 1
ATOM 775 O O . ALA A 1 93 ? -1.456 26.688 10.883 1 97 93 ALA A O 1
ATOM 776 N N . LEU A 1 94 ? -1.837 24.5 10.625 1 98.25 94 LEU A N 1
ATOM 777 C CA . LEU A 1 94 ? -2.139 24.625 9.203 1 98.25 94 LEU A CA 1
ATOM 778 C C . LEU A 1 94 ? -3.395 25.469 8.984 1 98.25 94 LEU A C 1
ATOM 780 O O . LEU A 1 94 ? -3.396 26.391 8.172 1 98.25 94 LEU A O 1
ATOM 784 N N . ALA A 1 95 ? -4.426 25.156 9.758 1 97.94 95 ALA A N 1
ATOM 785 C CA . ALA A 1 95 ? -5.676 25.906 9.664 1 97.94 95 ALA A CA 1
ATOM 786 C C . ALA A 1 95 ? -5.461 27.391 9.984 1 97.94 95 ALA A C 1
ATOM 788 O O . ALA A 1 95 ? -5.883 28.266 9.227 1 97.94 95 ALA A O 1
ATOM 789 N N . LEU A 1 96 ? -4.801 27.656 11.094 1 98 96 LEU A N 1
ATOM 790 C CA . LEU A 1 96 ? -4.516 29.031 11.484 1 98 96 LEU A CA 1
ATOM 791 C C . LEU A 1 96 ? -3.695 29.734 10.414 1 98 96 LEU A C 1
ATOM 793 O O . LEU A 1 96 ? -3.965 30.891 10.086 1 98 96 LEU A O 1
ATOM 797 N N . GLY A 1 97 ? -2.721 29.031 9.891 1 98.19 97 GLY A N 1
ATOM 798 C CA . GLY A 1 97 ? -1.854 29.594 8.859 1 98.19 97 GLY A CA 1
ATOM 799 C C . GLY A 1 97 ? -2.596 29.953 7.59 1 98.19 97 GLY A C 1
ATOM 800 O O . GLY A 1 97 ? -2.191 30.875 6.871 1 98.19 97 GLY A O 1
ATOM 801 N N . LEU A 1 98 ? -3.646 29.219 7.309 1 98.19 98 LEU A N 1
ATOM 802 C CA . LEU A 1 98 ? -4.461 29.484 6.129 1 98.19 98 LEU A CA 1
ATOM 803 C C . LEU A 1 98 ? -5.363 30.703 6.355 1 98.19 98 LEU A C 1
ATOM 805 O O . LEU A 1 98 ? -5.938 31.234 5.402 1 98.19 98 LEU A O 1
ATOM 809 N N . GLY A 1 99 ? -5.496 31.078 7.602 1 97.94 99 GLY A N 1
ATOM 810 C CA . GLY A 1 99 ? -6.309 32.25 7.914 1 97.94 99 GLY A CA 1
ATOM 811 C C . GLY A 1 99 ? -7.613 31.891 8.609 1 97.94 99 GLY A C 1
ATOM 812 O O . GLY A 1 99 ? -8.453 32.781 8.836 1 97.94 99 GLY A O 1
ATOM 813 N N . VAL A 1 100 ? -7.777 30.672 8.969 1 97.69 100 VAL A N 1
ATOM 814 C CA . VAL A 1 100 ? -8.977 30.281 9.703 1 97.69 100 VAL A CA 1
ATOM 815 C C . VAL A 1 100 ? -9.023 31.016 11.039 1 97.69 100 VAL A C 1
ATOM 817 O O . VAL A 1 100 ? -8.047 31.016 11.789 1 97.69 100 VAL A O 1
ATOM 820 N N . PRO A 1 101 ? -10.094 31.641 11.312 1 97.38 101 PRO A N 1
ATOM 821 C CA . PRO A 1 101 ? -10.188 32.344 12.602 1 97.38 101 PRO A CA 1
ATOM 822 C C . PRO A 1 101 ? -10.062 31.391 13.789 1 97.38 101 PRO A C 1
ATOM 824 O O . PRO A 1 101 ? -10.633 30.297 13.781 1 97.38 101 PRO A O 1
ATOM 827 N N . MET A 1 102 ? -9.297 31.844 14.758 1 97.62 102 MET A N 1
ATOM 828 C CA . MET A 1 102 ? -9.102 31.031 15.961 1 97.62 102 MET A CA 1
ATOM 829 C C . MET A 1 102 ? -10.438 30.719 16.625 1 97.62 102 MET A C 1
ATOM 831 O O . MET A 1 102 ? -10.617 29.641 17.188 1 97.62 102 MET A O 1
ATOM 835 N N . LEU A 1 103 ? -11.391 31.625 16.531 1 97.56 103 LEU A N 1
ATOM 836 C CA . LEU A 1 103 ? -12.719 31.438 17.094 1 97.56 103 LEU A CA 1
ATOM 837 C C . LEU A 1 103 ? -13.383 30.188 16.516 1 97.56 103 LEU A C 1
ATOM 839 O O . LEU A 1 103 ? -14.039 29.438 17.234 1 97.56 103 LEU A O 1
ATOM 843 N N . ASP A 1 104 ? -13.242 30.016 15.227 1 97.12 104 ASP A N 1
ATOM 844 C CA . ASP A 1 104 ? -13.828 28.844 14.594 1 97.12 104 ASP A CA 1
ATOM 845 C C . ASP A 1 104 ? -13.266 27.547 15.188 1 97.12 104 ASP A C 1
ATOM 847 O O . ASP A 1 104 ? -14.008 26.609 15.445 1 97.12 104 ASP A O 1
ATOM 851 N N . LEU A 1 105 ? -11.961 27.5 15.438 1 96.69 105 LEU A N 1
ATOM 852 C CA . LEU A 1 105 ? -11.297 26.328 15.969 1 96.69 105 LEU A CA 1
ATOM 853 C C . LEU A 1 105 ? -11.695 26.078 17.422 1 96.69 105 LEU A C 1
ATOM 855 O O . LEU A 1 105 ? -12.008 24.953 17.812 1 96.69 105 LEU A O 1
ATOM 859 N N . VAL A 1 106 ? -11.688 27.141 18.172 1 96.81 106 VAL A N 1
ATOM 860 C CA . VAL A 1 106 ? -12.055 27.047 19.578 1 96.81 106 VAL A CA 1
ATOM 861 C C . VAL A 1 106 ? -13.508 26.594 19.703 1 96.81 106 VAL A C 1
ATOM 863 O O . VAL A 1 106 ? -13.836 25.734 20.516 1 96.81 106 VAL A O 1
ATOM 866 N N . SER A 1 107 ? -14.383 27.234 18.906 1 96.81 107 SER A N 1
ATOM 867 C CA . SER A 1 107 ? -15.805 26.875 18.922 1 96.81 107 SER A CA 1
ATOM 868 C C . SER A 1 107 ? -16 25.391 18.625 1 96.81 107 SER A C 1
ATOM 870 O O . SER A 1 107 ? -16.859 24.734 19.219 1 96.81 107 SER A O 1
ATOM 872 N N . GLN A 1 108 ? -15.32 24.922 17.672 1 95.44 108 GLN A N 1
ATOM 873 C CA . GLN A 1 108 ? -15.398 23.5 17.312 1 95.44 108 GLN A CA 1
ATOM 874 C C . GLN A 1 108 ? -14.953 22.609 18.469 1 95.44 108 GLN A C 1
ATOM 876 O O . GLN A 1 108 ? -15.602 21.609 18.766 1 95.44 108 GLN A O 1
ATOM 881 N N . CYS A 1 109 ? -13.867 22.953 19.156 1 94.69 109 CYS A N 1
ATOM 882 C CA . CYS A 1 109 ? -13.352 22.172 20.266 1 94.69 109 CYS A CA 1
ATOM 883 C C . CYS A 1 109 ? -14.352 22.156 21.422 1 94.69 109 CYS A C 1
ATOM 885 O O . CYS A 1 109 ? -14.477 21.156 22.125 1 94.69 109 CYS A O 1
ATOM 887 N N . LEU A 1 110 ? -15.055 23.234 21.547 1 94.75 110 LEU A N 1
ATOM 888 C CA . LEU A 1 110 ? -15.977 23.359 22.656 1 94.75 110 LEU A CA 1
ATOM 889 C C . LEU A 1 110 ? -17.359 22.844 22.281 1 94.75 110 LEU A C 1
ATOM 891 O O . LEU A 1 110 ? -18.203 22.609 23.156 1 94.75 110 LEU A O 1
ATOM 895 N N . GLY A 1 111 ? -17.625 22.734 21 1 93.88 111 GLY A N 1
ATOM 896 C CA . GLY A 1 111 ? -18.922 22.266 20.531 1 93.88 111 GLY A CA 1
ATOM 897 C C . GLY A 1 111 ? -20.047 23.25 20.797 1 93.88 111 GLY A C 1
ATOM 898 O O . GLY A 1 111 ? -21.156 22.859 21.172 1 93.88 111 GLY A O 1
ATOM 899 N N . THR A 1 112 ? -19.766 24.516 20.672 1 94.81 112 THR A N 1
ATOM 900 C CA . THR A 1 112 ? -20.734 25.547 20.969 1 94.81 112 THR A CA 1
ATOM 901 C C . THR A 1 112 ? -21.578 25.875 19.734 1 94.81 112 THR A C 1
ATOM 903 O O . THR A 1 112 ? -21.391 25.281 18.672 1 94.81 112 THR A O 1
ATOM 906 N N . ASN A 1 113 ? -22.531 26.844 19.859 1 93.94 113 ASN A N 1
ATOM 907 C CA . ASN A 1 113 ? -23.406 27.234 18.75 1 93.94 113 ASN A CA 1
ATOM 908 C C . ASN A 1 113 ? -22.609 27.922 17.641 1 93.94 113 ASN A C 1
ATOM 910 O O . ASN A 1 113 ? -23.047 27.922 16.484 1 93.94 113 ASN A O 1
ATOM 914 N N . SER A 1 114 ? -21.484 28.438 17.969 1 94.56 114 SER A N 1
ATOM 915 C CA . SER A 1 114 ? -20.656 29.109 16.984 1 94.56 114 SER A CA 1
ATOM 916 C C . SER A 1 114 ? -19.797 28.109 16.203 1 94.56 114 SER A C 1
ATOM 918 O O . SER A 1 114 ? -19.109 28.484 15.258 1 94.56 114 SER A O 1
ATOM 920 N N . ASP A 1 115 ? -19.812 26.891 16.656 1 94.75 115 ASP A N 1
ATOM 921 C CA . ASP A 1 115 ? -19.156 25.812 15.914 1 94.75 115 ASP A CA 1
ATOM 922 C C . ASP A 1 115 ? -19.797 25.625 14.547 1 94.75 115 ASP A C 1
ATOM 924 O O . ASP A 1 115 ? -21 25.391 14.445 1 94.75 115 ASP A O 1
ATOM 928 N N . LEU A 1 116 ? -19.031 25.656 13.539 1 92.56 116 LEU A N 1
ATOM 929 C CA . LEU A 1 116 ? -19.516 25.516 12.172 1 92.56 116 LEU A CA 1
ATOM 930 C C . LEU A 1 116 ? -20.156 24.156 11.953 1 92.56 116 LEU A C 1
ATOM 932 O O . LEU A 1 116 ? -21 24 11.055 1 92.56 116 LEU A O 1
ATOM 936 N N . CYS A 1 117 ? -19.734 23.188 12.781 1 89.62 117 CYS A N 1
ATOM 937 C CA . CYS A 1 117 ? -20.297 21.844 12.688 1 89.62 117 CYS A CA 1
ATOM 938 C C . CYS A 1 117 ? -21.422 21.656 13.711 1 89.62 117 CYS A C 1
ATOM 940 O O . CYS A 1 117 ? -22.016 20.578 13.781 1 89.62 117 CYS A O 1
ATOM 942 N N . ARG A 1 118 ? -21.672 22.562 14.516 1 87.31 118 ARG A N 1
ATOM 943 C CA . ARG A 1 118 ? -22.781 22.609 15.477 1 87.31 118 ARG A CA 1
ATOM 944 C C . ARG A 1 118 ? -22.688 21.438 16.453 1 87.31 118 ARG A C 1
ATOM 946 O O . ARG A 1 118 ? -23.703 20.812 16.781 1 87.31 118 ARG A O 1
ATOM 953 N N . GLY A 1 119 ? -21.5 21.062 16.75 1 86.44 119 GLY A N 1
ATOM 954 C CA . GLY A 1 119 ? -21.266 20.094 17.797 1 86.44 119 GLY A CA 1
ATOM 955 C C . GLY A 1 119 ? -21.406 18.656 17.312 1 86.44 119 GLY A C 1
ATOM 956 O O . GLY A 1 119 ? -21.438 17.719 18.125 1 86.44 119 GLY A O 1
ATOM 957 N N . ARG A 1 120 ? -21.453 18.484 16.047 1 86.75 120 ARG A N 1
ATOM 958 C CA . ARG A 1 120 ? -21.766 17.156 15.523 1 86.75 120 ARG A CA 1
ATOM 959 C C . ARG A 1 120 ? -20.484 16.375 15.211 1 86.75 120 ARG A C 1
ATOM 961 O O . ARG A 1 120 ? -20.547 15.188 14.883 1 86.75 120 ARG A O 1
ATOM 968 N N . GLN A 1 121 ? -19.359 16.969 15.258 1 88.25 121 GLN A N 1
ATOM 969 C CA . GLN A 1 121 ? -18.047 16.344 15.023 1 88.25 121 GLN A CA 1
ATOM 970 C C . GLN A 1 121 ? -17.281 16.172 16.328 1 88.25 121 GLN A C 1
ATOM 972 O O . GLN A 1 121 ? -17.5 16.922 17.281 1 88.25 121 GLN A O 1
ATOM 977 N N . MET A 1 122 ? -16.453 15.164 16.344 1 90 122 MET A N 1
ATOM 978 C CA . MET A 1 122 ? -15.562 15.031 17.484 1 90 122 MET A CA 1
ATOM 979 C C . MET A 1 122 ? -14.75 16.297 17.703 1 90 122 MET A C 1
ATOM 981 O O . MET A 1 122 ? -14.281 16.906 16.734 1 90 122 MET A O 1
ATOM 985 N N . PRO A 1 123 ? -14.648 16.703 19 1 89.56 123 PRO A N 1
ATOM 986 C CA . PRO A 1 123 ? -13.812 17.891 19.234 1 89.56 123 PRO A CA 1
ATOM 987 C C . PRO A 1 123 ? -12.445 17.797 18.562 1 89.56 123 PRO A C 1
ATOM 989 O O . PRO A 1 123 ? -11.836 16.719 18.562 1 89.56 123 PRO A O 1
ATOM 992 N N . HIS A 1 124 ? -11.992 18.891 18 1 89.5 124 HIS A N 1
ATOM 993 C CA . HIS A 1 124 ? -10.672 19 17.391 1 89.5 124 HIS A CA 1
ATOM 994 C C . HIS A 1 124 ? -10.672 18.484 15.961 1 89.5 124 HIS A C 1
ATOM 996 O O . HIS A 1 124 ? -9.633 18.453 15.305 1 89.5 124 HIS A O 1
ATOM 1002 N N . HIS A 1 125 ? -11.781 17.969 15.508 1 92.44 125 HIS A N 1
ATOM 1003 C CA . HIS A 1 125 ? -11.938 17.578 14.109 1 92.44 125 HIS A CA 1
ATOM 1004 C C . HIS A 1 125 ? -12.516 18.719 13.281 1 92.44 125 HIS A C 1
ATOM 1006 O O . HIS A 1 125 ? -13.688 18.688 12.898 1 92.44 125 HIS A O 1
ATOM 1012 N N . PHE A 1 126 ? -11.734 19.578 12.93 1 91.38 126 PHE A N 1
ATOM 1013 C CA . PHE A 1 126 ? -12.102 20.844 12.305 1 91.38 126 PHE A CA 1
ATOM 1014 C C . PHE A 1 126 ? -12.586 20.625 10.875 1 91.38 126 PHE A C 1
ATOM 1016 O O . PHE A 1 126 ? -12.188 19.656 10.219 1 91.38 126 PHE A O 1
ATOM 1023 N N . GLY A 1 127 ? -13.438 21.438 10.391 1 93.69 127 GLY A N 1
ATOM 1024 C CA . GLY A 1 127 ? -13.875 21.625 9.016 1 93.69 127 GLY A CA 1
ATOM 1025 C C . GLY A 1 127 ? -14.344 23.031 8.719 1 93.69 127 GLY A C 1
ATOM 1026 O O . GLY A 1 127 ? -15.141 23.609 9.477 1 93.69 127 GLY A O 1
ATOM 1027 N N . VAL A 1 128 ? -13.75 23.625 7.781 1 95.88 128 VAL A N 1
ATOM 1028 C CA . VAL A 1 128 ? -14.086 25.016 7.457 1 95.88 128 VAL A CA 1
ATOM 1029 C C . VAL A 1 128 ? -14.281 25.156 5.949 1 95.88 128 VAL A C 1
ATOM 1031 O O . VAL A 1 128 ? -13.336 25.438 5.215 1 95.88 128 VAL A O 1
ATOM 1034 N N . ALA A 1 129 ? -15.508 25.234 5.508 1 94.69 129 ALA A N 1
ATOM 1035 C CA . ALA A 1 129 ? -15.883 25.188 4.098 1 94.69 129 ALA A CA 1
ATOM 1036 C C . ALA A 1 129 ? -15.289 26.359 3.326 1 94.69 129 ALA A C 1
ATOM 1038 O O . ALA A 1 129 ? -14.805 26.188 2.203 1 94.69 129 ALA A O 1
ATOM 1039 N N . ARG A 1 130 ? -15.32 27.547 3.871 1 95.62 130 ARG A N 1
ATOM 1040 C CA . ARG A 1 130 ? -14.875 28.75 3.174 1 95.62 130 ARG A CA 1
ATOM 1041 C C . ARG A 1 130 ? -13.383 28.672 2.85 1 95.62 130 ARG A C 1
ATOM 1043 O O . ARG A 1 130 ? -12.883 29.406 1.999 1 95.62 130 ARG A O 1
ATOM 1050 N N . PHE A 1 131 ? -12.664 27.75 3.504 1 96.88 131 PHE A N 1
ATOM 1051 C CA . PHE A 1 131 ? -11.234 27.578 3.26 1 96.88 131 PHE A CA 1
ATOM 1052 C C . PHE A 1 131 ? -10.969 26.234 2.564 1 96.88 131 PHE A C 1
ATOM 1054 O O . PHE A 1 131 ? -9.82 25.812 2.459 1 96.88 131 PHE A O 1
ATOM 1061 N N . ASN A 1 132 ? -12.062 25.562 2.104 1 97.62 132 ASN A N 1
ATOM 1062 C CA . ASN A 1 132 ? -11.945 24.219 1.518 1 97.62 132 ASN A CA 1
ATOM 1063 C C . ASN A 1 132 ? -11.141 23.297 2.416 1 97.62 132 ASN A C 1
ATOM 1065 O O . ASN A 1 132 ? -10.336 22.484 1.928 1 97.62 132 ASN A O 1
ATOM 1069 N N . PHE A 1 133 ? -11.25 23.547 3.697 1 97.69 133 PHE A N 1
ATOM 1070 C CA . PHE A 1 133 ? -10.672 22.703 4.73 1 97.69 133 PHE A CA 1
ATOM 1071 C C . PHE A 1 133 ? -11.648 21.609 5.145 1 97.69 133 PHE A C 1
ATOM 1073 O O . PHE A 1 133 ? -12.539 21.844 5.965 1 97.69 133 PHE A O 1
ATOM 1080 N N . VAL A 1 134 ? -11.438 20.375 4.641 1 96.31 134 VAL A N 1
ATOM 1081 C CA . VAL A 1 134 ? -12.398 19.297 4.773 1 96.31 134 VAL A CA 1
ATOM 1082 C C . VAL A 1 134 ? -12.367 18.75 6.195 1 96.31 134 VAL A C 1
ATOM 1084 O O . VAL A 1 134 ? -11.328 18.781 6.859 1 96.31 134 VAL A O 1
ATOM 1087 N N . SER A 1 135 ? -13.461 18.281 6.613 1 93.12 135 SER A N 1
ATOM 1088 C CA . SER A 1 135 ? -13.594 17.781 7.98 1 93.12 135 SER A CA 1
ATOM 1089 C C . SER A 1 135 ? -12.602 16.656 8.25 1 93.12 135 SER A C 1
ATOM 1091 O O . SER A 1 135 ? -12.422 15.766 7.422 1 93.12 135 SER A O 1
ATOM 1093 N N . ILE A 1 136 ? -12.062 16.719 9.391 1 91.88 136 ILE A N 1
ATOM 1094 C CA . ILE A 1 136 ? -11.047 15.773 9.836 1 91.88 136 ILE A CA 1
ATOM 1095 C C . ILE A 1 136 ? -11.719 14.469 10.266 1 91.88 136 ILE A C 1
ATOM 1097 O O . ILE A 1 136 ? -12.836 14.484 10.773 1 91.88 136 ILE A O 1
ATOM 1101 N N . SER A 1 137 ? -11.039 13.406 9.984 1 87.5 137 SER A N 1
ATOM 1102 C CA . SER A 1 137 ? -11.422 12.102 10.5 1 87.5 137 SER A CA 1
ATOM 1103 C C . SER A 1 137 ? -10.367 11.547 11.453 1 87.5 137 SER A C 1
ATOM 1105 O O . SER A 1 137 ? -9.172 11.773 11.258 1 87.5 137 SER A O 1
ATOM 1107 N N . SER A 1 138 ? -10.883 10.797 12.461 1 82.44 138 SER A N 1
ATOM 1108 C CA . SER A 1 138 ? -9.969 10.227 13.445 1 82.44 138 SER A CA 1
ATOM 1109 C C . SER A 1 138 ? -9.242 9.008 12.883 1 82.44 138 SER A C 1
ATOM 1111 O O . SER A 1 138 ? -8.094 8.734 13.258 1 82.44 138 SER A O 1
ATOM 1113 N N . SER A 1 139 ? -9.984 8.266 12.125 1 84.06 139 SER A N 1
ATOM 1114 C CA . SER A 1 139 ? -9.367 7.078 11.555 1 84.06 139 SER A CA 1
ATOM 1115 C C . SER A 1 139 ? -8.211 7.441 10.625 1 84.06 139 SER A C 1
ATOM 1117 O O . SER A 1 139 ? -8.414 8.141 9.625 1 84.06 139 SER A O 1
ATOM 1119 N N . ILE A 1 140 ? -7.074 6.883 10.969 1 85.56 140 ILE A N 1
ATOM 1120 C CA . ILE A 1 140 ? -5.871 7.281 10.242 1 85.56 140 ILE A CA 1
ATOM 1121 C C . ILE A 1 140 ? -5.969 6.82 8.789 1 85.56 140 ILE A C 1
ATOM 1123 O O . ILE A 1 140 ? -6.457 5.719 8.516 1 85.56 140 ILE A O 1
ATOM 1127 N N . ALA A 1 141 ? -5.59 7.645 7.887 1 91.44 141 ALA A N 1
ATOM 1128 C CA . ALA A 1 141 ? -5.43 7.422 6.449 1 91.44 141 ALA A CA 1
ATOM 1129 C C . ALA A 1 141 ? -6.777 7.438 5.738 1 91.44 141 ALA A C 1
ATOM 1131 O O . ALA A 1 141 ? -6.836 7.41 4.504 1 91.44 141 ALA A O 1
ATOM 1132 N N . SER A 1 142 ? -7.891 7.539 6.395 1 92.56 142 SER A N 1
ATOM 1133 C CA . SER A 1 142 ? -9.203 7.461 5.762 1 92.56 142 SER A CA 1
ATOM 1134 C C . SER A 1 142 ? -9.43 8.617 4.797 1 92.56 142 SER A C 1
ATOM 1136 O O . SER A 1 142 ? -10.234 8.516 3.875 1 92.56 142 SER A O 1
ATOM 1138 N N . GLN A 1 143 ? -8.773 9.703 4.977 1 95.44 143 GLN A N 1
ATOM 1139 C CA . GLN A 1 143 ? -8.969 10.883 4.141 1 95.44 143 GLN A CA 1
ATOM 1140 C C . GLN A 1 143 ? -8.211 10.758 2.824 1 95.44 143 GLN A C 1
ATOM 1142 O O . GLN A 1 143 ? -8.453 11.516 1.884 1 95.44 143 GLN A O 1
ATOM 1147 N N . VAL A 1 144 ? -7.305 9.805 2.699 1 97.12 144 VAL A N 1
ATOM 1148 C CA . VAL A 1 144 ? -6.371 9.781 1.576 1 97.12 144 VAL A CA 1
ATOM 1149 C C . VAL A 1 144 ? -7.113 9.398 0.298 1 97.12 144 VAL A C 1
ATOM 1151 O O . VAL A 1 144 ? -6.988 10.07 -0.727 1 97.12 144 VAL A O 1
ATOM 1154 N N . PRO A 1 145 ? -7.977 8.289 0.299 1 96.88 145 PRO A N 1
ATOM 1155 C CA . PRO A 1 145 ? -8.68 7.945 -0.938 1 96.88 145 PRO A CA 1
ATOM 1156 C C . PRO A 1 145 ? -9.617 9.055 -1.412 1 96.88 145 PRO A C 1
ATOM 1158 O O . PRO A 1 145 ? -9.57 9.453 -2.582 1 96.88 145 PRO A O 1
ATOM 1161 N N . PRO A 1 146 ? -10.469 9.641 -0.541 1 97.25 146 PRO A N 1
ATOM 1162 C CA . PRO A 1 146 ? -11.312 10.719 -1.045 1 97.25 146 PRO A CA 1
ATOM 1163 C C . PRO A 1 146 ? -10.508 11.945 -1.48 1 97.25 146 PRO A C 1
ATOM 1165 O O . PRO A 1 146 ? -10.922 12.672 -2.389 1 97.25 146 PRO A O 1
ATOM 1168 N N . ALA A 1 147 ? -9.398 12.242 -0.822 1 98.31 147 ALA A N 1
ATOM 1169 C CA . ALA A 1 147 ? -8.523 13.312 -1.298 1 98.31 147 ALA A CA 1
ATOM 1170 C C . ALA A 1 147 ? -8.094 13.07 -2.742 1 98.31 147 ALA A C 1
ATOM 1172 O O . ALA A 1 147 ? -8.133 13.984 -3.57 1 98.31 147 ALA A O 1
ATOM 1173 N N . ALA A 1 148 ? -7.656 11.82 -3.027 1 98.12 148 ALA A N 1
ATOM 1174 C CA . ALA A 1 148 ? -7.332 11.445 -4.402 1 98.12 148 ALA A CA 1
ATOM 1175 C C . ALA A 1 148 ? -8.516 11.688 -5.332 1 98.12 148 ALA A C 1
ATOM 1177 O O . ALA A 1 148 ? -8.352 12.188 -6.441 1 98.12 148 ALA A O 1
ATOM 1178 N N . GLY A 1 149 ? -9.672 11.273 -4.848 1 98.19 149 GLY A N 1
ATOM 1179 C CA . GLY A 1 149 ? -10.883 11.523 -5.625 1 98.19 149 GLY A CA 1
ATOM 1180 C C . GLY A 1 149 ? -11.094 12.992 -5.938 1 98.19 149 GLY A C 1
ATOM 1181 O O . GLY A 1 149 ? -11.445 13.352 -7.066 1 98.19 149 GLY A O 1
ATOM 1182 N N . SER A 1 150 ? -10.969 13.844 -4.906 1 98.31 150 SER A N 1
ATOM 1183 C CA . SER A 1 150 ? -11.07 15.281 -5.094 1 98.31 150 SER A CA 1
ATOM 1184 C C . SER A 1 150 ? -10.102 15.773 -6.164 1 98.31 150 SER A C 1
ATOM 1186 O O . SER A 1 150 ? -10.477 16.562 -7.035 1 98.31 150 SER A O 1
ATOM 1188 N N . ALA A 1 151 ? -8.898 15.352 -6.105 1 98.62 151 ALA A N 1
ATOM 1189 C CA . ALA A 1 151 ? -7.875 15.75 -7.07 1 98.62 151 ALA A CA 1
ATOM 1190 C C . ALA A 1 151 ? -8.227 15.258 -8.477 1 98.62 151 ALA A C 1
ATOM 1192 O O . ALA A 1 151 ? -8.023 15.977 -9.461 1 98.62 151 ALA A O 1
ATOM 1193 N N . MET A 1 152 ? -8.695 14.047 -8.57 1 98.06 152 MET A N 1
ATOM 1194 C CA . MET A 1 152 ? -9.117 13.508 -9.852 1 98.06 152 MET A CA 1
ATOM 1195 C C . MET A 1 152 ? -10.219 14.359 -10.469 1 98.06 152 MET A C 1
ATOM 1197 O O . MET A 1 152 ? -10.227 14.594 -11.68 1 98.06 152 MET A O 1
ATOM 1201 N N . ALA A 1 153 ? -11.172 14.758 -9.633 1 98.19 153 ALA A N 1
ATOM 1202 C CA . ALA A 1 153 ? -12.242 15.648 -10.102 1 98.19 153 ALA A CA 1
ATOM 1203 C C . ALA A 1 153 ? -11.672 16.953 -10.633 1 98.19 153 ALA A C 1
ATOM 1205 O O . ALA A 1 153 ? -12.133 17.484 -11.648 1 98.19 153 ALA A O 1
ATOM 1206 N N . GLN A 1 154 ? -10.711 17.516 -9.922 1 98.31 154 GLN A N 1
ATOM 1207 C CA . GLN A 1 154 ? -10.07 18.766 -10.336 1 98.31 154 GLN A CA 1
ATOM 1208 C C . GLN A 1 154 ? -9.422 18.609 -11.711 1 98.31 154 GLN A C 1
ATOM 1210 O O . GLN A 1 154 ? -9.555 19.5 -12.562 1 98.31 154 GLN A O 1
ATOM 1215 N N . LYS A 1 155 ? -8.711 17.547 -11.891 1 97.62 155 LYS A N 1
ATOM 1216 C CA . LYS A 1 155 ? -8.141 17.266 -13.203 1 97.62 155 LYS A CA 1
ATOM 1217 C C . LYS A 1 155 ? -9.227 17.172 -14.266 1 97.62 155 LYS A C 1
ATOM 1219 O O . LYS A 1 155 ? -9.109 17.781 -15.336 1 97.62 155 LYS A O 1
ATOM 1224 N N . TYR A 1 156 ? -10.211 16.438 -14.016 1 97.38 156 TYR A N 1
ATOM 1225 C CA . TYR A 1 156 ? -11.305 16.219 -14.953 1 97.38 156 TYR A CA 1
ATOM 1226 C C . TYR A 1 156 ? -11.969 17.531 -15.336 1 97.38 156 TYR A C 1
ATOM 1228 O O . TYR A 1 156 ? -12.297 17.75 -16.5 1 97.38 156 TYR A O 1
ATOM 1236 N N . LEU A 1 157 ? -12.148 18.422 -14.375 1 97.62 157 LEU A N 1
ATOM 1237 C CA . LEU A 1 157 ? -12.836 19.688 -14.586 1 97.62 157 LEU A CA 1
ATOM 1238 C C . LEU A 1 157 ? -11.875 20.75 -15.117 1 97.62 157 LEU A C 1
ATOM 1240 O O . LEU A 1 157 ? -12.305 21.812 -15.57 1 97.62 157 LEU A O 1
ATOM 1244 N N . GLY A 1 158 ? -10.57 20.5 -15.023 1 97.25 158 GLY A N 1
ATOM 1245 C CA . GLY A 1 158 ? -9.562 21.406 -15.547 1 97.25 158 GLY A CA 1
ATOM 1246 C C . GLY A 1 158 ? -9.383 22.656 -14.711 1 97.25 158 GLY A C 1
ATOM 1247 O O . GLY A 1 158 ? -9.172 23.75 -15.242 1 97.25 158 GLY A O 1
ATOM 1248 N N . THR A 1 159 ? -9.586 22.547 -13.375 1 97.06 159 THR A N 1
ATOM 1249 C CA . THR A 1 159 ? -9.375 23.703 -12.5 1 97.06 159 THR A CA 1
ATOM 1250 C C . THR A 1 159 ? -7.898 23.875 -12.172 1 97.06 159 THR A C 1
ATOM 1252 O O . THR A 1 159 ? -7.09 22.984 -12.453 1 97.06 159 THR A O 1
ATOM 1255 N N . ASP A 1 160 ? -7.535 25 -11.664 1 97.19 160 ASP A N 1
ATOM 1256 C CA . ASP A 1 160 ? -6.156 25.219 -11.234 1 97.19 160 ASP A CA 1
ATOM 1257 C C . ASP A 1 160 ? -6.008 24.984 -9.734 1 97.19 160 ASP A C 1
ATOM 1259 O O . ASP A 1 160 ? -5.023 25.422 -9.133 1 97.19 160 ASP A O 1
ATOM 1263 N N . GLU A 1 161 ? -6.988 24.422 -9.133 1 98.25 161 GLU A N 1
ATOM 1264 C CA . GLU A 1 161 ? -6.93 23.969 -7.75 1 98.25 161 GLU A CA 1
ATOM 1265 C C . GLU A 1 161 ? -6.047 22.719 -7.617 1 98.25 161 GLU A C 1
ATOM 1267 O O . GLU A 1 161 ? -5.879 21.969 -8.578 1 98.25 161 GLU A O 1
ATOM 1272 N N . ILE A 1 162 ? -5.473 22.609 -6.465 1 98.75 162 ILE A N 1
ATOM 1273 C CA . ILE A 1 162 ? -4.859 21.344 -6.113 1 98.75 162 ILE A CA 1
ATOM 1274 C C . ILE A 1 162 ? -5.457 20.828 -4.805 1 98.75 162 ILE A C 1
ATOM 1276 O O . ILE A 1 162 ? -6.066 21.594 -4.051 1 98.75 162 ILE A O 1
ATOM 1280 N N . THR A 1 163 ? -5.363 19.531 -4.605 1 98.88 163 THR A N 1
ATOM 1281 C CA . THR A 1 163 ? -5.746 18.906 -3.342 1 98.88 163 THR A CA 1
ATOM 1282 C C . THR A 1 163 ? -4.512 18.609 -2.496 1 98.88 163 THR A C 1
ATOM 1284 O O . THR A 1 163 ? -3.557 18 -2.977 1 98.88 163 THR A O 1
ATOM 1287 N N . VAL A 1 164 ? -4.539 19.109 -1.288 1 98.88 164 VAL A N 1
ATOM 1288 C CA . VAL A 1 164 ? -3.506 18.812 -0.302 1 98.88 164 VAL A CA 1
ATOM 1289 C C . VAL A 1 164 ? -4.035 17.797 0.715 1 98.88 164 VAL A C 1
ATOM 1291 O O . VAL A 1 164 ? -5.109 18 1.287 1 98.88 164 VAL A O 1
ATOM 1294 N N . CYS A 1 165 ? -3.348 16.75 0.882 1 98.75 165 CYS A N 1
ATOM 1295 C CA . CYS A 1 165 ? -3.699 15.75 1.873 1 98.75 165 CYS A CA 1
ATOM 1296 C C . CYS A 1 165 ? -2.564 15.539 2.869 1 98.75 165 CYS A C 1
ATOM 1298 O O . CYS A 1 165 ? -1.449 15.188 2.48 1 98.75 165 CYS A O 1
ATOM 1300 N N . THR A 1 166 ? -2.855 15.781 4.125 1 98.25 166 THR A N 1
ATOM 1301 C CA . THR A 1 166 ? -1.845 15.617 5.164 1 98.25 166 THR A CA 1
ATOM 1302 C C . THR A 1 166 ? -2.135 14.375 6.004 1 98.25 166 THR A C 1
ATOM 1304 O O . THR A 1 166 ? -3.293 13.992 6.172 1 98.25 166 THR A O 1
ATOM 1307 N N . PHE A 1 167 ? -1.115 13.719 6.488 1 96.62 167 PHE A N 1
ATOM 1308 C CA . PHE A 1 167 ? -1.231 12.555 7.355 1 96.62 167 PHE A CA 1
ATOM 1309 C C . PHE A 1 167 ? 0.063 12.32 8.125 1 96.62 167 PHE A C 1
ATOM 1311 O O . PHE A 1 167 ? 1.106 12.883 7.781 1 96.62 167 PHE A O 1
ATOM 1318 N N . GLY A 1 168 ? -0.065 1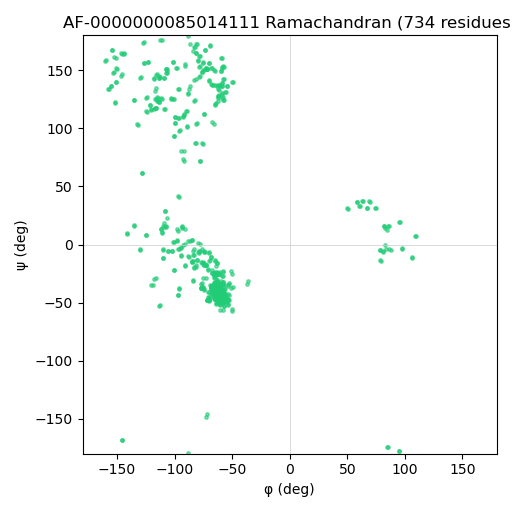1.617 9.211 1 94.38 168 GLY A N 1
ATOM 1319 C CA . GLY A 1 168 ? 1.116 11.211 9.961 1 94.38 168 GLY A CA 1
ATOM 1320 C C . GLY A 1 168 ? 1.801 9.992 9.383 1 94.38 168 GLY A C 1
ATOM 1321 O O . GLY A 1 168 ? 1.287 9.367 8.453 1 94.38 168 GLY A O 1
ATOM 1322 N N . ASP A 1 169 ? 3.004 9.656 9.961 1 92.75 169 ASP A N 1
ATOM 1323 C CA . ASP A 1 169 ? 3.781 8.5 9.516 1 92.75 169 ASP A CA 1
ATOM 1324 C C . ASP A 1 169 ? 2.99 7.207 9.688 1 92.75 169 ASP A C 1
ATOM 1326 O O . ASP A 1 169 ? 3.076 6.305 8.852 1 92.75 169 ASP A O 1
ATOM 1330 N N . GLY A 1 170 ? 2.248 7.102 10.727 1 91.25 170 GLY A N 1
ATOM 1331 C CA . GLY A 1 170 ? 1.468 5.898 10.969 1 91.25 170 GLY A CA 1
ATOM 1332 C C . GLY A 1 170 ? 0.479 5.594 9.859 1 91.25 170 GLY A C 1
ATOM 1333 O O . GLY A 1 170 ? 0.203 4.43 9.57 1 91.25 170 GLY A O 1
ATOM 1334 N N . ALA A 1 171 ? -0.06 6.613 9.273 1 92.88 171 ALA A N 1
ATOM 1335 C CA . ALA A 1 171 ? -1.043 6.457 8.203 1 92.88 171 ALA A CA 1
ATOM 1336 C C . ALA A 1 171 ? -0.438 5.73 7.004 1 92.88 171 ALA A C 1
ATOM 1338 O O . ALA A 1 171 ? -1.148 5.047 6.262 1 92.88 171 ALA A O 1
ATOM 1339 N N . THR A 1 172 ? 0.855 5.785 6.809 1 94.25 172 THR A N 1
ATOM 1340 C CA . THR A 1 172 ? 1.517 5.242 5.629 1 94.25 172 THR A CA 1
ATOM 1341 C C . THR A 1 172 ? 1.569 3.717 5.695 1 94.25 172 THR A C 1
ATOM 1343 O O . THR A 1 172 ? 1.952 3.061 4.727 1 94.25 172 THR A O 1
ATOM 1346 N N . SER A 1 173 ? 1.16 3.16 6.789 1 92.06 173 SER A N 1
ATOM 1347 C CA . SER A 1 173 ? 1.147 1.711 6.957 1 92.06 173 SER A CA 1
ATOM 1348 C C . SER A 1 173 ? -0.255 1.144 6.77 1 92.06 173 SER A C 1
ATOM 1350 O O . SER A 1 173 ? -0.46 -0.068 6.875 1 92.06 173 SER A O 1
ATOM 1352 N N . GLU A 1 174 ? -1.179 1.99 6.453 1 91.88 174 GLU A N 1
ATOM 1353 C CA . GLU A 1 174 ? -2.57 1.572 6.324 1 91.88 174 GLU A CA 1
ATOM 1354 C C . GLU A 1 174 ? -2.939 1.331 4.859 1 91.88 174 GLU A C 1
ATOM 1356 O O . GLU A 1 174 ? -2.438 2.018 3.969 1 91.88 174 GLU A O 1
ATOM 1361 N N . GLY A 1 175 ? -3.896 0.461 4.594 1 93.31 175 GLY A N 1
ATOM 1362 C CA . GLY A 1 175 ? -4.332 0.108 3.252 1 93.31 175 GLY A CA 1
ATOM 1363 C C . GLY A 1 175 ? -4.949 1.271 2.498 1 93.31 175 GLY A C 1
ATOM 1364 O O . GLY A 1 175 ? -4.738 1.419 1.293 1 93.31 175 GLY A O 1
ATOM 1365 N N . ASP A 1 176 ? -5.738 2.074 3.168 1 94.19 176 ASP A N 1
ATOM 1366 C CA . ASP A 1 176 ? -6.383 3.215 2.523 1 94.19 176 ASP A CA 1
ATOM 1367 C C . ASP A 1 176 ? -5.348 4.191 1.975 1 94.19 176 ASP A C 1
ATOM 1369 O O . ASP A 1 176 ? -5.574 4.828 0.943 1 94.19 176 ASP A O 1
ATOM 1373 N N . TRP A 1 177 ? -4.289 4.32 2.781 1 96.62 177 TRP A N 1
ATOM 1374 C CA . TRP A 1 177 ? -3.213 5.176 2.299 1 96.62 177 TRP A CA 1
ATOM 1375 C C . TRP A 1 177 ? -2.691 4.691 0.951 1 96.62 177 TRP A C 1
ATOM 1377 O O . TRP A 1 177 ? -2.611 5.465 -0.006 1 96.62 177 TRP A O 1
ATOM 1387 N N . HIS A 1 178 ? -2.465 3.412 0.86 1 96.81 178 HIS A N 1
ATOM 1388 C CA . HIS A 1 178 ? -2.014 2.77 -0.369 1 96.81 178 HIS A CA 1
ATOM 1389 C C . HIS A 1 178 ? -2.998 3.004 -1.509 1 96.81 178 HIS A C 1
ATOM 1391 O O . HIS A 1 178 ? -2.596 3.357 -2.619 1 96.81 178 HIS A O 1
ATOM 1397 N N . ALA A 1 179 ? -4.207 2.771 -1.259 1 95.5 179 ALA A N 1
ATOM 1398 C CA . ALA A 1 179 ? -5.246 2.912 -2.277 1 95.5 179 ALA A CA 1
ATOM 1399 C C . ALA A 1 179 ? -5.289 4.336 -2.824 1 95.5 179 ALA A C 1
ATOM 1401 O O . ALA A 1 179 ? -5.336 4.539 -4.039 1 95.5 179 ALA A O 1
ATOM 1402 N N . GLY A 1 180 ? -5.309 5.301 -1.917 1 97.25 180 GLY A N 1
ATOM 1403 C CA . GLY A 1 180 ? -5.352 6.691 -2.332 1 97.25 180 GLY A CA 1
ATOM 1404 C C . GLY A 1 180 ? -4.137 7.117 -3.133 1 97.25 180 GLY A C 1
ATOM 1405 O O . GLY A 1 180 ? -4.266 7.781 -4.164 1 97.25 180 GLY A O 1
ATOM 1406 N N . MET A 1 181 ? -2.951 6.734 -2.645 1 97.56 181 MET A N 1
ATOM 1407 C CA . MET A 1 181 ? -1.713 7.066 -3.342 1 97.56 181 MET A CA 1
ATOM 1408 C C . MET A 1 181 ? -1.71 6.484 -4.754 1 97.56 181 MET A C 1
ATOM 1410 O O . MET A 1 181 ? -1.356 7.172 -5.711 1 97.56 181 MET A O 1
ATOM 1414 N N . ASN A 1 182 ? -2.062 5.223 -4.852 1 96.56 182 ASN A N 1
ATOM 1415 C CA . ASN A 1 182 ? -2.057 4.52 -6.129 1 96.56 182 ASN A CA 1
ATOM 1416 C C . ASN A 1 182 ? -3.051 5.133 -7.109 1 96.56 182 ASN A C 1
ATOM 1418 O O . ASN A 1 182 ? -2.732 5.324 -8.289 1 96.56 182 ASN A O 1
ATOM 1422 N N . MET A 1 183 ? -4.215 5.438 -6.66 1 96.25 183 MET A N 1
ATOM 1423 C CA . MET A 1 183 ? -5.238 6.043 -7.504 1 96.25 183 MET A CA 1
ATOM 1424 C C . MET A 1 183 ? -4.762 7.387 -8.055 1 96.25 183 MET A C 1
ATOM 1426 O O . MET A 1 183 ? -4.922 7.668 -9.242 1 96.25 183 MET A O 1
ATOM 1430 N N . ALA A 1 184 ? -4.25 8.211 -7.176 1 98 184 ALA A N 1
ATOM 1431 C CA . ALA A 1 184 ? -3.762 9.523 -7.586 1 98 184 ALA A CA 1
ATOM 1432 C C . ALA A 1 184 ? -2.645 9.398 -8.617 1 98 184 ALA A C 1
ATOM 1434 O O . ALA A 1 184 ? -2.627 10.117 -9.609 1 98 184 ALA A O 1
ATOM 1435 N N . GLY A 1 185 ? -1.688 8.539 -8.344 1 97.44 185 GLY A N 1
ATOM 1436 C CA . GLY A 1 185 ? -0.605 8.297 -9.281 1 97.44 185 GLY A CA 1
ATOM 1437 C C . GLY A 1 185 ? -1.092 7.852 -10.648 1 97.44 185 GLY A C 1
ATOM 1438 O O . GLY A 1 185 ? -0.715 8.43 -11.672 1 97.44 185 GLY A O 1
ATOM 1439 N N . ALA A 1 186 ? -1.914 6.812 -10.656 1 95.5 186 ALA A N 1
ATOM 1440 C CA . ALA A 1 186 ? -2.432 6.254 -11.906 1 95.5 186 ALA A CA 1
ATOM 1441 C C . ALA A 1 186 ? -3.199 7.305 -12.703 1 95.5 186 ALA A C 1
ATOM 1443 O O . ALA A 1 186 ? -3.137 7.328 -13.93 1 95.5 186 ALA A O 1
ATOM 1444 N N . ALA A 1 187 ? -3.877 8.188 -12.031 1 96.44 187 ALA A N 1
ATOM 1445 C CA . ALA A 1 187 ? -4.715 9.195 -12.68 1 96.44 187 ALA A CA 1
ATOM 1446 C C . ALA A 1 187 ? -3.91 10.438 -13.031 1 96.44 187 ALA A C 1
ATOM 1448 O O . ALA A 1 187 ? -4.395 11.32 -13.742 1 96.44 187 ALA A O 1
ATOM 1449 N N . GLY A 1 188 ? -2.656 10.508 -12.508 1 97.56 188 GLY A N 1
ATOM 1450 C CA . GLY A 1 188 ? -1.924 11.75 -12.664 1 97.56 188 GLY A CA 1
ATOM 1451 C C . GLY A 1 188 ? -2.639 12.945 -12.055 1 97.56 188 GLY A C 1
ATOM 1452 O O . GLY A 1 188 ? -2.674 14.023 -12.648 1 97.56 188 GLY A O 1
ATOM 1453 N N . ALA A 1 189 ? -3.316 12.727 -10.914 1 98 189 ALA A N 1
ATOM 1454 C CA . ALA A 1 189 ? -4.164 13.742 -10.289 1 98 189 ALA A CA 1
ATOM 1455 C C . ALA A 1 189 ? -3.322 14.797 -9.578 1 98 189 ALA A C 1
ATOM 1457 O O . ALA A 1 189 ? -2.234 14.5 -9.078 1 98 189 ALA A O 1
ATOM 1458 N N . PRO A 1 190 ? -3.779 16.016 -9.523 1 98.75 190 PRO A N 1
ATOM 1459 C CA . PRO A 1 190 ? -3.035 17.094 -8.867 1 98.75 190 PRO A CA 1
ATOM 1460 C C . PRO A 1 190 ? -3.158 17.047 -7.348 1 98.75 190 PRO A C 1
ATOM 1462 O O . PRO A 1 190 ? -3.752 17.953 -6.75 1 98.75 190 PRO A O 1
ATOM 1465 N N . CYS A 1 191 ? -2.561 16.141 -6.762 1 98.69 191 CYS A N 1
ATOM 1466 C CA . CYS A 1 191 ? -2.605 15.93 -5.32 1 98.69 191 CYS A CA 1
ATOM 1467 C C . CYS A 1 191 ? -1.225 16.109 -4.699 1 98.69 191 CYS A C 1
ATOM 1469 O O . CYS A 1 191 ? -0.249 15.516 -5.168 1 98.69 191 CYS A O 1
ATOM 1471 N N . LEU A 1 192 ? -1.135 16.953 -3.738 1 98.88 192 LEU A N 1
ATOM 1472 C CA . LEU A 1 192 ? 0.052 17.109 -2.904 1 98.88 192 LEU A CA 1
ATOM 1473 C C . LEU A 1 192 ? -0.113 16.375 -1.58 1 98.88 192 LEU A C 1
ATOM 1475 O O . LEU A 1 192 ? -0.863 16.812 -0.707 1 98.88 192 LEU A O 1
ATOM 1479 N N . PHE A 1 193 ? 0.562 15.242 -1.486 1 98.88 193 PHE A N 1
ATOM 1480 C CA . PHE A 1 193 ? 0.547 14.484 -0.242 1 98.88 193 PHE A CA 1
ATOM 1481 C C . PHE A 1 193 ? 1.659 14.945 0.69 1 98.88 193 PHE A C 1
ATOM 1483 O O . PHE A 1 193 ? 2.822 15.023 0.287 1 98.88 193 PHE A O 1
ATOM 1490 N N . VAL A 1 194 ? 1.307 15.234 1.918 1 98.81 194 VAL A N 1
ATOM 1491 C CA . VAL A 1 194 ? 2.283 15.703 2.895 1 98.81 194 VAL A CA 1
ATOM 1492 C C . VAL A 1 194 ? 2.258 14.797 4.125 1 98.81 194 VAL A C 1
ATOM 1494 O O . VAL A 1 194 ? 1.261 14.75 4.848 1 98.81 194 VAL A O 1
ATOM 1497 N N . CYS A 1 195 ? 3.332 14.102 4.332 1 98.31 195 CYS A N 1
ATOM 1498 C CA . CYS A 1 195 ? 3.49 13.297 5.539 1 98.31 195 CYS A CA 1
ATOM 1499 C C . CYS A 1 195 ? 4.18 14.094 6.637 1 98.31 195 CYS A C 1
ATOM 1501 O O . CYS A 1 195 ? 5.34 14.484 6.496 1 98.31 195 CYS A O 1
ATOM 1503 N N . GLU A 1 196 ? 3.443 14.375 7.629 1 96.94 196 GLU A N 1
ATOM 1504 C CA . GLU A 1 196 ? 4.059 14.922 8.828 1 96.94 196 GLU A CA 1
ATOM 1505 C C . GLU A 1 196 ? 4.66 13.82 9.695 1 96.94 196 GLU A C 1
ATOM 1507 O O . GLU A 1 196 ? 4.004 13.312 10.609 1 96.94 196 GLU A O 1
ATOM 1512 N N . ASN A 1 197 ? 5.879 13.492 9.391 1 94.88 197 ASN A N 1
ATOM 1513 C CA . ASN A 1 197 ? 6.566 12.414 10.086 1 94.88 197 ASN A CA 1
ATOM 1514 C C . ASN A 1 197 ? 7.02 12.836 11.484 1 94.88 197 ASN A C 1
ATOM 1516 O O . ASN A 1 197 ? 8.164 13.258 11.664 1 94.88 197 ASN A O 1
ATOM 1520 N N . ASN A 1 198 ? 6.129 12.672 12.367 1 88.62 198 ASN A N 1
ATOM 1521 C CA . ASN A 1 198 ? 6.43 13.062 13.742 1 88.62 198 ASN A CA 1
ATOM 1522 C C . ASN A 1 198 ? 6.965 11.883 14.555 1 88.62 198 ASN A C 1
ATOM 1524 O O . ASN A 1 198 ? 6.977 11.93 15.781 1 88.62 198 ASN A O 1
ATOM 1528 N N . GLN A 1 199 ? 7.352 10.844 13.836 1 82.88 199 GLN A N 1
ATOM 1529 C CA . GLN A 1 199 ? 8.156 9.719 14.312 1 82.88 199 GLN A CA 1
ATOM 1530 C C . GLN A 1 199 ? 7.316 8.734 15.109 1 82.88 199 GLN A C 1
ATOM 1532 O O . GLN A 1 199 ? 7.754 7.613 15.391 1 82.88 199 GLN A O 1
ATOM 1537 N N . TRP A 1 200 ? 6.121 9.125 15.492 1 72.75 200 TRP A N 1
ATOM 1538 C CA . TRP A 1 200 ? 5.336 8.258 16.359 1 72.75 200 TRP A CA 1
ATOM 1539 C C . TRP A 1 200 ? 3.889 8.172 15.891 1 72.75 200 TRP A C 1
ATOM 1541 O O . TRP A 1 200 ? 3.236 9.203 15.688 1 72.75 200 TRP A O 1
ATOM 1551 N N . ALA A 1 201 ? 3.465 6.941 15.664 1 70.38 201 ALA A N 1
ATOM 1552 C CA . ALA A 1 201 ? 2.016 6.762 15.633 1 70.38 201 ALA A CA 1
ATOM 1553 C C . ALA A 1 201 ? 1.417 6.879 17.031 1 70.38 201 ALA A C 1
ATOM 1555 O O . ALA A 1 201 ? 1.811 7.75 17.812 1 70.38 201 ALA A O 1
ATOM 1556 N N . ILE A 1 202 ? 0.361 6.121 17.344 1 60.97 202 ILE A N 1
ATOM 1557 C CA . ILE A 1 202 ? -0.139 6.215 18.719 1 60.97 202 ILE A CA 1
ATOM 1558 C C . ILE A 1 202 ? 0.957 5.801 19.688 1 60.97 202 ILE A C 1
ATOM 1560 O O . ILE A 1 202 ? 1.393 6.602 20.516 1 60.97 202 ILE A O 1
ATOM 1564 N N . SER A 1 203 ? 1.507 4.633 19.578 1 63.94 203 SER A N 1
ATOM 1565 C CA . SER A 1 203 ? 2.494 4.078 20.5 1 63.94 203 SER A CA 1
ATOM 1566 C C . SER A 1 203 ? 3.564 3.291 19.75 1 63.94 203 SER A C 1
ATOM 1568 O O . SER A 1 203 ? 4.391 2.615 20.375 1 63.94 203 SER A O 1
ATOM 1570 N N . THR A 1 204 ? 3.537 3.406 18.5 1 69.44 204 THR A N 1
ATOM 1571 C CA . THR 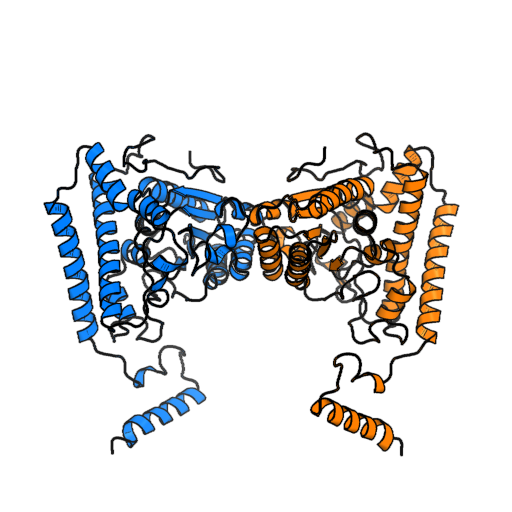A 1 204 ? 4.461 2.621 17.688 1 69.44 204 THR A CA 1
ATOM 1572 C C . THR A 1 204 ? 5.445 3.527 16.969 1 69.44 204 THR A C 1
ATOM 1574 O O . THR A 1 204 ? 5.039 4.453 16.266 1 69.44 204 THR A O 1
ATOM 1577 N N . ASN A 1 205 ? 6.719 3.203 17.25 1 75.81 205 ASN A N 1
ATOM 1578 C CA . ASN A 1 205 ? 7.75 3.973 16.562 1 75.81 205 ASN A CA 1
ATOM 1579 C C . ASN A 1 205 ? 7.801 3.639 15.078 1 75.81 205 ASN A C 1
ATOM 1581 O O . ASN A 1 205 ? 7.395 2.551 14.664 1 75.81 205 ASN A O 1
ATOM 1585 N N . LEU A 1 206 ? 8.289 4.512 14.312 1 77.69 206 LEU A N 1
ATOM 1586 C CA . LEU A 1 206 ? 8.352 4.398 12.859 1 77.69 206 LEU A CA 1
ATOM 1587 C C . LEU A 1 206 ? 9.008 3.088 12.445 1 77.69 206 LEU A C 1
ATOM 1589 O O . LEU A 1 206 ? 8.5 2.385 11.57 1 77.69 206 LEU A O 1
ATOM 1593 N N . ARG A 1 207 ? 10.086 2.717 13.102 1 76.5 207 ARG A N 1
ATOM 1594 C CA . ARG A 1 207 ? 10.867 1.552 12.695 1 76.5 207 ARG A CA 1
ATOM 1595 C C . ARG A 1 207 ? 10.109 0.259 12.977 1 76.5 207 ARG A C 1
ATOM 1597 O O . ARG A 1 207 ? 10.352 -0.763 12.328 1 76.5 207 ARG A O 1
ATOM 1604 N N . ALA A 1 208 ? 9.18 0.378 13.875 1 80.62 208 ALA A N 1
ATOM 1605 C CA . ALA A 1 208 ? 8.383 -0.798 14.219 1 80.62 208 ALA A CA 1
ATOM 1606 C C . ALA A 1 208 ? 7.234 -0.987 13.227 1 80.62 208 ALA A C 1
ATOM 1608 O O . ALA A 1 208 ? 6.719 -2.096 13.07 1 80.62 208 ALA A O 1
ATOM 1609 N N . GLN A 1 209 ? 6.945 0.052 12.594 1 85.12 209 GLN A N 1
ATOM 1610 C CA . GLN A 1 209 ? 5.746 -0.045 11.773 1 85.12 209 GLN A CA 1
ATOM 1611 C C . GLN A 1 209 ? 6.102 -0.286 10.305 1 85.12 209 GLN A C 1
ATOM 1613 O O . GLN A 1 209 ? 5.273 -0.769 9.531 1 85.12 209 GLN A O 1
ATOM 1618 N N . THR A 1 210 ? 7.273 0.054 9.938 1 89 210 THR A N 1
ATOM 1619 C CA . THR A 1 210 ? 7.66 -0.127 8.547 1 89 210 THR A CA 1
ATOM 1620 C C . THR A 1 210 ? 9.164 -0.314 8.422 1 89 210 THR A C 1
ATOM 1622 O O . THR A 1 210 ? 9.938 0.265 9.195 1 89 210 THR A O 1
ATOM 1625 N N . ALA A 1 211 ? 9.594 -1.067 7.469 1 91.19 211 ALA A N 1
ATOM 1626 C CA . ALA A 1 211 ? 11.016 -1.292 7.207 1 91.19 211 ALA A CA 1
ATOM 1627 C C . ALA A 1 211 ? 11.539 -0.33 6.145 1 91.19 211 ALA A C 1
ATOM 1629 O O . ALA A 1 211 ? 12.727 -0.329 5.828 1 91.19 211 ALA A O 1
ATOM 1630 N N . SER A 1 212 ? 10.641 0.493 5.605 1 92.06 212 SER A N 1
ATOM 1631 C CA . SER A 1 212 ? 11.062 1.471 4.609 1 92.06 212 SER A CA 1
ATOM 1632 C C . SER A 1 212 ? 12.156 2.387 5.156 1 92.06 212 SER A C 1
ATOM 1634 O O . SER A 1 212 ? 12.094 2.803 6.316 1 92.06 212 SER A O 1
ATOM 1636 N N . GLU A 1 213 ? 13.094 2.727 4.332 1 91.38 213 GLU A N 1
ATOM 1637 C CA . GLU A 1 213 ? 14.172 3.615 4.742 1 91.38 213 GLU A CA 1
ATOM 1638 C C . GLU A 1 213 ? 13.641 4.984 5.156 1 91.38 213 GLU A C 1
ATOM 1640 O O . GLU A 1 213 ? 14.156 5.598 6.094 1 91.38 213 GLU A O 1
ATOM 1645 N N . SER A 1 214 ? 12.734 5.461 4.484 1 93.31 214 SER A N 1
ATOM 1646 C CA . SER A 1 214 ? 12.023 6.719 4.715 1 93.31 214 SER A CA 1
ATOM 1647 C C . SER A 1 214 ? 10.625 6.684 4.113 1 93.31 214 SER A C 1
ATOM 1649 O O . SER A 1 214 ? 10.281 5.746 3.385 1 93.31 214 SER A O 1
ATOM 1651 N N . ILE A 1 215 ? 9.82 7.629 4.469 1 96.62 215 ILE A N 1
ATOM 1652 C CA . ILE A 1 215 ? 8.453 7.648 3.967 1 96.62 215 ILE A CA 1
ATOM 1653 C C . ILE A 1 215 ? 8.438 8.156 2.525 1 96.62 215 ILE A C 1
ATOM 1655 O O . ILE A 1 215 ? 7.688 7.648 1.689 1 96.62 215 ILE A O 1
ATOM 1659 N N . HIS A 1 216 ? 9.297 9.141 2.209 1 97.56 216 HIS A N 1
ATOM 1660 C CA . HIS A 1 216 ? 9.258 9.742 0.882 1 97.56 216 HIS A CA 1
ATOM 1661 C C . HIS A 1 216 ? 9.641 8.734 -0.195 1 97.56 216 HIS A C 1
ATOM 1663 O O . HIS A 1 216 ? 9.203 8.852 -1.344 1 97.56 216 HIS A O 1
ATOM 1669 N N . ILE A 1 217 ? 10.469 7.715 0.116 1 97.25 217 ILE A N 1
ATOM 1670 C CA . ILE A 1 217 ? 10.914 6.738 -0.874 1 97.25 217 ILE A CA 1
ATOM 1671 C C . ILE A 1 217 ? 9.727 5.887 -1.321 1 97.25 217 ILE A C 1
ATOM 1673 O O . ILE A 1 217 ? 9.766 5.277 -2.393 1 97.25 217 ILE A O 1
ATOM 1677 N N . LYS A 1 218 ? 8.711 5.785 -0.457 1 97.56 218 LYS A N 1
ATOM 1678 C CA . LYS A 1 218 ? 7.508 5.023 -0.794 1 97.56 218 LYS A CA 1
ATOM 1679 C C . LYS A 1 218 ? 6.855 5.559 -2.064 1 97.56 218 LYS A C 1
ATOM 1681 O O . LYS A 1 218 ? 6.129 4.836 -2.75 1 97.56 218 LYS A O 1
ATOM 1686 N N . ALA A 1 219 ? 7.113 6.852 -2.412 1 98.12 219 ALA A N 1
ATOM 1687 C CA . ALA A 1 219 ? 6.539 7.484 -3.594 1 98.12 219 ALA A CA 1
ATOM 1688 C C . ALA A 1 219 ? 6.914 6.723 -4.863 1 98.12 219 ALA A C 1
ATOM 1690 O O . ALA A 1 219 ? 6.168 6.734 -5.844 1 98.12 219 ALA A O 1
ATOM 1691 N N . LYS A 1 220 ? 8.023 6.031 -4.879 1 96.06 220 LYS A N 1
ATOM 1692 C CA . LYS A 1 220 ? 8.469 5.246 -6.027 1 96.06 220 LYS A CA 1
ATOM 1693 C C . LYS A 1 220 ? 7.438 4.176 -6.387 1 96.06 220 LYS A C 1
ATOM 1695 O O . LYS A 1 220 ? 7.262 3.846 -7.562 1 96.06 220 LYS A O 1
ATOM 1700 N N . ALA A 1 221 ? 6.812 3.664 -5.383 1 96.56 221 ALA A N 1
ATOM 1701 C CA . ALA A 1 221 ? 5.832 2.602 -5.59 1 96.56 221 ALA A CA 1
ATOM 1702 C C . ALA A 1 221 ? 4.602 3.127 -6.32 1 96.56 221 ALA A C 1
ATOM 1704 O O . ALA A 1 221 ? 3.777 2.346 -6.801 1 96.56 221 ALA A O 1
ATOM 1705 N N . TYR A 1 222 ? 4.488 4.426 -6.449 1 96.94 222 TYR A N 1
ATOM 1706 C CA . TYR A 1 222 ? 3.273 5.008 -7.004 1 96.94 222 TYR A CA 1
ATOM 1707 C C . TYR A 1 222 ? 3.59 5.898 -8.203 1 96.94 222 TYR A C 1
ATOM 1709 O O . TYR A 1 222 ? 2.734 6.656 -8.664 1 96.94 222 TYR A O 1
ATOM 1717 N N . GLY A 1 223 ? 4.848 5.887 -8.664 1 96.44 223 GLY A N 1
ATOM 1718 C CA . GLY A 1 223 ? 5.242 6.625 -9.852 1 96.44 223 GLY A CA 1
ATOM 1719 C C . GLY A 1 223 ? 5.164 8.133 -9.68 1 96.44 223 GLY A C 1
ATOM 1720 O O . GLY A 1 223 ? 4.816 8.852 -10.617 1 96.44 223 GLY A O 1
ATOM 1721 N N . MET A 1 224 ? 5.383 8.602 -8.531 1 97.81 224 MET A N 1
ATOM 1722 C CA . MET A 1 224 ? 5.387 10.039 -8.25 1 97.81 224 MET A CA 1
ATOM 1723 C C . MET A 1 224 ? 6.684 10.453 -7.559 1 97.81 224 MET A C 1
ATOM 1725 O O . MET A 1 224 ? 7.391 9.609 -7.004 1 97.81 224 MET A O 1
ATOM 1729 N N . PRO A 1 225 ? 7.043 11.719 -7.676 1 98.5 225 PRO A N 1
ATOM 1730 C CA . PRO A 1 225 ? 8.234 12.172 -6.949 1 98.5 225 PRO A CA 1
ATOM 1731 C C . PRO A 1 225 ? 8.016 12.219 -5.438 1 98.5 225 PRO A C 1
ATOM 1733 O O . PRO A 1 225 ? 6.91 12.508 -4.98 1 98.5 225 PRO A O 1
ATOM 1736 N N . GLY A 1 226 ? 9.023 11.828 -4.699 1 98.69 226 GLY A N 1
ATOM 1737 C CA . GLY A 1 226 ? 9.07 11.93 -3.25 1 98.69 226 GLY A CA 1
ATOM 1738 C C . GLY A 1 226 ? 10.133 12.883 -2.752 1 98.69 226 GLY A C 1
ATOM 1739 O O . GLY A 1 226 ? 11.305 12.766 -3.123 1 98.69 226 GLY A O 1
ATOM 1740 N N . TYR A 1 227 ? 9.75 13.82 -1.941 1 98.81 227 TYR A N 1
ATOM 1741 C CA . TYR A 1 227 ? 10.68 14.805 -1.394 1 98.81 227 TYR A CA 1
ATOM 1742 C C . TYR A 1 227 ? 10.844 14.617 0.109 1 98.81 227 TYR A C 1
ATOM 1744 O O . TYR A 1 227 ? 9.906 14.227 0.8 1 98.81 227 TYR A O 1
ATOM 1752 N N . TYR A 1 228 ? 12.031 14.852 0.585 1 98.44 228 TYR A N 1
ATOM 1753 C CA . TYR A 1 228 ? 12.398 14.719 1.99 1 98.44 228 TYR A CA 1
ATOM 1754 C C . TYR A 1 228 ? 12.898 16.047 2.549 1 98.44 228 TYR A C 1
ATOM 1756 O O . TYR A 1 228 ? 13.914 16.578 2.088 1 98.44 228 TYR A O 1
ATOM 1764 N N . VAL A 1 229 ? 12.164 16.562 3.498 1 98.44 229 VAL A N 1
ATOM 1765 C CA . VAL A 1 229 ? 12.5 17.906 3.957 1 98.44 229 VAL A CA 1
ATOM 1766 C C . VAL A 1 229 ? 12.609 17.906 5.48 1 98.44 229 VAL A C 1
ATOM 1768 O O . VAL A 1 229 ? 11.914 17.156 6.164 1 98.44 229 VAL A O 1
ATOM 1771 N N . ASP A 1 230 ? 13.539 18.703 6.016 1 98.31 230 ASP A N 1
ATOM 1772 C CA . ASP A 1 230 ? 13.57 18.984 7.449 1 98.31 230 ASP A CA 1
ATOM 1773 C C . ASP A 1 230 ? 12.344 19.812 7.867 1 98.31 230 ASP A C 1
ATOM 1775 O O . ASP A 1 230 ? 12.305 21.016 7.668 1 98.31 230 ASP A O 1
ATOM 1779 N N . GLY A 1 231 ? 11.422 19.125 8.523 1 98.38 231 GLY A N 1
ATOM 1780 C CA . GLY A 1 231 ? 10.133 19.703 8.852 1 98.38 231 GLY A CA 1
ATOM 1781 C C . GLY A 1 231 ? 10.211 20.781 9.922 1 98.38 231 GLY A C 1
ATOM 1782 O O . GLY A 1 231 ? 9.234 21.484 10.188 1 98.38 231 GLY A O 1
ATOM 1783 N N . ASN A 1 232 ? 11.398 20.969 10.523 1 98.06 232 ASN A N 1
ATOM 1784 C CA . ASN A 1 232 ? 11.578 21.984 11.547 1 98.06 232 ASN A CA 1
ATOM 1785 C C . ASN A 1 232 ? 12.289 23.219 10.984 1 98.06 232 ASN A C 1
ATOM 1787 O O . ASN A 1 232 ? 12.477 24.203 11.695 1 98.06 232 ASN A O 1
ATOM 1791 N N . ASP A 1 233 ? 12.719 23.172 9.781 1 98.56 233 ASP A N 1
ATOM 1792 C CA . ASP A 1 233 ? 13.273 24.297 9.031 1 98.56 233 ASP A CA 1
ATOM 1793 C C . ASP A 1 233 ? 12.211 24.953 8.156 1 98.56 233 ASP A C 1
ATOM 1795 O O . ASP A 1 233 ? 12 24.547 7.02 1 98.56 233 ASP A O 1
ATOM 1799 N N . ILE A 1 234 ? 11.656 26.016 8.656 1 98.62 234 ILE A N 1
ATOM 1800 C CA . ILE A 1 234 ? 10.5 26.609 8 1 98.62 234 ILE A CA 1
ATOM 1801 C C . ILE A 1 234 ? 10.906 27.109 6.613 1 98.62 234 ILE A C 1
ATOM 1803 O O . ILE A 1 234 ? 10.102 27.094 5.68 1 98.62 234 ILE A O 1
ATOM 1807 N N . VAL A 1 235 ? 12.141 27.562 6.434 1 98.69 235 VAL A N 1
ATOM 1808 C CA . VAL A 1 235 ? 12.617 28 5.125 1 98.69 235 VAL A CA 1
ATOM 1809 C C . VAL A 1 235 ? 12.594 26.828 4.145 1 98.69 235 VAL A C 1
ATOM 1811 O O . VAL A 1 235 ? 12.047 26.953 3.043 1 98.69 235 VAL A O 1
ATOM 1814 N N . ALA A 1 236 ? 13.125 25.703 4.562 1 98.69 236 ALA A N 1
ATOM 1815 C CA . ALA A 1 236 ? 13.148 24.516 3.725 1 98.69 236 ALA A CA 1
ATOM 1816 C C . ALA A 1 236 ? 11.727 24.047 3.398 1 98.69 236 ALA A C 1
ATOM 1818 O O . ALA A 1 236 ? 11.438 23.688 2.256 1 98.69 236 ALA A O 1
ATOM 1819 N N . VAL A 1 237 ? 10.898 24.062 4.41 1 98.81 237 VAL A N 1
ATOM 1820 C CA . VAL A 1 237 ? 9.523 23.594 4.234 1 98.81 237 VAL A CA 1
ATOM 1821 C C . VAL A 1 237 ? 8.82 24.453 3.188 1 98.81 237 VAL A C 1
ATOM 1823 O O . VAL A 1 237 ? 8.219 23.922 2.246 1 98.81 237 VAL A O 1
ATOM 1826 N N . ILE A 1 238 ? 8.891 25.734 3.303 1 98.88 238 ILE A N 1
ATOM 1827 C CA . ILE A 1 238 ? 8.203 26.625 2.381 1 98.88 238 ILE A CA 1
ATOM 1828 C C . ILE A 1 238 ? 8.797 26.484 0.981 1 98.88 238 ILE A C 1
ATOM 1830 O O . ILE A 1 238 ? 8.062 26.406 -0.007 1 98.88 238 ILE A O 1
ATOM 1834 N N . GLU A 1 239 ? 10.094 26.438 0.873 1 98.62 239 GLU A N 1
ATOM 1835 C CA . GLU A 1 239 ? 10.734 26.312 -0.436 1 98.62 239 GLU A CA 1
ATOM 1836 C C . GLU A 1 239 ? 10.305 25.031 -1.139 1 98.62 239 GLU A C 1
ATOM 1838 O O . GLU A 1 239 ? 9.914 25.047 -2.307 1 98.62 239 GLU A O 1
ATOM 1843 N N . VAL A 1 240 ? 10.383 23.938 -0.441 1 98.75 240 VAL A N 1
ATOM 1844 C CA . VAL A 1 240 ? 10.109 22.641 -1.052 1 98.75 240 VAL A CA 1
ATOM 1845 C C . VAL A 1 240 ? 8.617 22.516 -1.354 1 98.75 240 VAL A C 1
ATOM 1847 O O . VAL A 1 240 ? 8.227 22.172 -2.475 1 98.75 240 VAL A O 1
ATOM 1850 N N . LEU A 1 241 ? 7.75 22.828 -0.415 1 98.88 241 LEU A N 1
ATOM 1851 C CA . LEU A 1 241 ? 6.312 22.656 -0.598 1 98.88 241 LEU A CA 1
ATOM 1852 C C . LEU A 1 241 ? 5.781 23.625 -1.654 1 98.88 241 LEU A C 1
ATOM 1854 O O . LEU A 1 241 ? 4.867 23.281 -2.406 1 98.88 241 LEU A O 1
ATOM 1858 N N . SER A 1 242 ? 6.301 24.859 -1.679 1 98.75 242 SER A N 1
ATOM 1859 C CA . SER A 1 242 ? 5.891 25.797 -2.73 1 98.75 242 SER A CA 1
ATOM 1860 C C . SER A 1 242 ? 6.277 25.266 -4.109 1 98.75 242 SER A C 1
ATOM 1862 O O . SER A 1 242 ? 5.48 25.328 -5.047 1 98.75 242 SER A O 1
ATOM 1864 N N . HIS A 1 243 ? 7.5 24.828 -4.188 1 98.56 243 HIS A N 1
ATOM 1865 C CA . HIS A 1 243 ? 7.977 24.25 -5.438 1 98.56 243 HIS A CA 1
ATOM 1866 C C . HIS A 1 243 ? 7.098 23.078 -5.879 1 98.56 243 HIS A C 1
ATOM 1868 O O . HIS A 1 243 ? 6.664 23.031 -7.035 1 98.56 243 HIS A O 1
ATOM 1874 N N . VAL A 1 244 ? 6.824 22.172 -5 1 98.81 244 VAL A N 1
ATOM 1875 C CA . VAL A 1 244 ? 6.07 20.969 -5.32 1 98.81 244 VAL A CA 1
ATOM 1876 C C . VAL A 1 244 ? 4.625 21.344 -5.645 1 98.81 244 VAL A C 1
ATOM 1878 O O . VAL A 1 244 ? 4.031 20.781 -6.574 1 98.81 244 VAL A O 1
ATOM 1881 N N . ALA A 1 245 ? 4.047 22.25 -4.871 1 98.81 245 ALA A N 1
ATOM 1882 C CA . ALA A 1 245 ? 2.689 22.703 -5.145 1 98.81 245 ALA A CA 1
ATOM 1883 C C . ALA A 1 245 ? 2.572 23.266 -6.559 1 98.81 245 ALA A C 1
ATOM 1885 O O . ALA A 1 245 ? 1.59 23.016 -7.258 1 98.81 245 ALA A O 1
ATOM 1886 N N . GLU A 1 246 ? 3.527 24.047 -6.949 1 98.44 246 GLU A N 1
ATOM 1887 C CA . GLU A 1 246 ? 3.52 24.625 -8.297 1 98.44 246 GLU A CA 1
ATOM 1888 C C . GLU A 1 246 ? 3.605 23.531 -9.359 1 98.44 246 GLU A C 1
ATOM 1890 O O . GLU A 1 246 ? 2.934 23.609 -10.391 1 98.44 246 GLU A O 1
ATOM 1895 N N . GLU A 1 247 ? 4.453 22.562 -9.148 1 98.31 247 GLU A N 1
ATOM 1896 C CA . GLU A 1 247 ? 4.582 21.469 -10.094 1 98.31 247 GLU A CA 1
ATOM 1897 C C . GLU A 1 247 ? 3.277 20.688 -10.211 1 98.31 247 GLU A C 1
ATOM 1899 O O . GLU A 1 247 ? 2.859 20.312 -11.312 1 98.31 247 GLU A O 1
ATOM 1904 N N . VAL A 1 248 ? 2.709 20.375 -9.055 1 98.69 248 VAL A N 1
ATOM 1905 C CA . VAL A 1 248 ? 1.436 19.656 -9.023 1 98.69 248 VAL A CA 1
ATOM 1906 C C . VAL A 1 248 ? 0.373 20.469 -9.773 1 98.69 248 VAL A C 1
ATOM 1908 O O . VAL A 1 248 ? -0.371 19.922 -10.586 1 98.69 248 VAL A O 1
ATOM 1911 N N . ARG A 1 249 ? 0.296 21.734 -9.492 1 98.44 249 ARG A N 1
ATOM 1912 C CA . ARG A 1 249 ? -0.671 22.625 -10.117 1 98.44 249 ARG A CA 1
ATOM 1913 C C . ARG A 1 249 ? -0.453 22.688 -11.625 1 98.44 249 ARG A C 1
ATOM 1915 O O . ARG A 1 249 ? -1.411 22.812 -12.391 1 98.44 249 ARG A O 1
ATOM 1922 N N . ALA A 1 250 ? 0.776 22.594 -12.07 1 97.81 250 ALA A N 1
ATOM 1923 C CA . ALA A 1 250 ? 1.142 22.672 -13.484 1 97.81 250 ALA A CA 1
ATOM 1924 C C . ALA A 1 250 ? 0.768 21.391 -14.219 1 97.81 250 ALA A C 1
ATOM 1926 O O . ALA A 1 250 ? 0.97 21.281 -15.43 1 97.81 250 ALA A O 1
ATOM 1927 N N . GLY A 1 251 ? 0.322 20.453 -13.516 1 97 251 GLY A N 1
ATOM 1928 C CA . GLY A 1 251 ? -0.178 19.25 -14.164 1 97 251 GLY A CA 1
ATOM 1929 C C . GLY A 1 251 ? 0.859 18.141 -14.25 1 97 251 GLY A C 1
ATOM 1930 O O . GLY A 1 251 ? 0.716 17.219 -15.047 1 97 251 GLY A O 1
ATOM 1931 N N . LYS A 1 252 ? 1.866 18.203 -13.445 1 97.5 252 LYS A N 1
ATOM 1932 C CA . LYS A 1 252 ? 2.922 17.188 -13.5 1 97.5 252 LYS A CA 1
ATOM 1933 C C . LYS A 1 252 ? 2.547 15.961 -12.68 1 97.5 252 LYS A C 1
ATOM 1935 O O . LYS A 1 252 ? 3.352 15.039 -12.531 1 97.5 252 LYS A O 1
ATOM 1940 N N . GLY A 1 253 ? 1.346 15.914 -12.117 1 97.81 253 GLY A N 1
ATOM 1941 C CA . GLY A 1 253 ? 0.888 14.781 -11.336 1 97.81 253 GLY A CA 1
ATOM 1942 C C . GLY A 1 253 ? 1.106 14.953 -9.844 1 97.81 253 GLY A C 1
ATOM 1943 O O . GLY A 1 253 ? 1.51 16.031 -9.398 1 97.81 253 GLY A O 1
ATOM 1944 N N . PRO A 1 254 ? 0.744 13.906 -9.102 1 98.75 254 PRO A N 1
ATOM 1945 C CA . PRO A 1 254 ? 0.864 14 -7.645 1 98.75 254 PRO A CA 1
ATOM 1946 C C . PRO A 1 254 ? 2.311 13.922 -7.168 1 98.75 254 PRO A C 1
ATOM 1948 O O . PRO A 1 254 ? 3.203 13.555 -7.938 1 98.75 254 PRO A O 1
ATOM 1951 N N . ALA A 1 255 ? 2.504 14.266 -5.91 1 98.88 255 ALA A N 1
ATOM 1952 C CA . ALA A 1 255 ? 3.805 14.188 -5.25 1 98.88 255 ALA A CA 1
ATOM 1953 C C . ALA A 1 255 ? 3.646 13.914 -3.756 1 98.88 255 ALA A C 1
ATOM 1955 O O . ALA A 1 255 ? 2.596 14.188 -3.174 1 98.88 255 ALA A O 1
ATOM 1956 N N . LEU A 1 256 ? 4.645 13.258 -3.189 1 98.88 256 LEU A N 1
ATOM 1957 C CA . LEU A 1 256 ? 4.715 13 -1.756 1 98.88 256 LEU A CA 1
ATOM 1958 C C . LEU A 1 256 ? 5.844 13.805 -1.114 1 98.88 256 LEU A C 1
ATOM 1960 O O . LEU A 1 256 ? 6.98 13.773 -1.595 1 98.88 256 LEU A O 1
ATOM 1964 N N . VAL A 1 257 ? 5.543 14.562 -0.12 1 98.88 257 VAL A N 1
ATOM 1965 C CA . VAL A 1 257 ? 6.562 15.266 0.648 1 98.88 257 VAL A CA 1
ATOM 1966 C C . VAL A 1 257 ? 6.578 14.758 2.086 1 98.88 257 VAL A C 1
ATOM 1968 O O . VAL A 1 257 ? 5.555 14.789 2.773 1 98.88 257 VAL A O 1
ATOM 1971 N N . GLU A 1 258 ? 7.641 14.203 2.486 1 98.62 258 GLU A N 1
ATOM 1972 C CA . GLU A 1 258 ? 7.875 13.852 3.885 1 98.62 258 GLU A CA 1
ATOM 1973 C C . GLU A 1 258 ? 8.539 15 4.637 1 98.62 258 GLU A C 1
ATOM 1975 O O . GLU A 1 258 ? 9.664 15.391 4.312 1 98.62 258 GLU A O 1
ATOM 1980 N N . CYS A 1 259 ? 7.84 15.531 5.582 1 98.31 259 CYS A N 1
ATOM 1981 C CA . CYS A 1 259 ? 8.414 16.5 6.508 1 98.31 259 CYS A CA 1
ATOM 1982 C C . CYS A 1 259 ? 8.859 15.82 7.801 1 98.31 259 CYS A C 1
ATOM 1984 O O . CYS A 1 259 ? 8.031 15.406 8.609 1 98.31 259 CYS A O 1
ATOM 1986 N N . LEU A 1 260 ? 10.156 15.742 7.965 1 96.75 260 LEU A N 1
ATOM 1987 C CA . LEU A 1 260 ? 10.703 15.148 9.18 1 96.75 260 LEU A CA 1
ATOM 1988 C C . LEU A 1 260 ? 10.555 16.109 10.367 1 96.75 260 LEU A C 1
ATOM 1990 O O . LEU A 1 260 ? 11.18 17.172 10.383 1 96.75 260 LEU A O 1
ATOM 1994 N N . THR A 1 261 ? 9.75 15.719 11.25 1 94.31 261 THR A N 1
ATOM 1995 C CA . THR A 1 261 ? 9.469 16.531 12.43 1 94.31 261 THR A CA 1
ATOM 1996 C C . THR A 1 261 ? 9.227 15.641 13.648 1 94.31 261 THR A C 1
ATOM 1998 O O . THR A 1 261 ? 9.711 14.508 13.703 1 94.31 261 THR A O 1
ATOM 2001 N N . TYR A 1 262 ? 8.727 16.281 14.703 1 89 262 TYR A N 1
ATOM 2002 C CA . TYR A 1 262 ? 8.531 15.531 15.945 1 89 262 TYR A CA 1
ATOM 2003 C C . TYR A 1 262 ? 7.379 16.125 16.75 1 89 262 TYR A C 1
ATOM 2005 O O . TYR A 1 262 ? 7.215 17.344 16.812 1 89 262 TYR A O 1
ATOM 2013 N N . ARG A 1 263 ? 6.656 15.164 17.297 1 79.88 263 ARG A N 1
ATOM 2014 C CA . ARG A 1 263 ? 5.617 15.57 18.25 1 79.88 263 ARG A CA 1
ATOM 2015 C C . ARG A 1 263 ? 6.148 15.555 19.672 1 79.88 263 ARG A C 1
ATOM 2017 O O . ARG A 1 263 ? 6.387 14.492 20.25 1 79.88 263 ARG A O 1
ATOM 2024 N N . ILE A 1 264 ? 6.305 16.688 20.266 1 74.06 264 ILE A N 1
ATOM 2025 C CA . ILE A 1 264 ? 6.902 16.797 21.594 1 74.06 264 ILE A CA 1
ATOM 2026 C C . ILE A 1 264 ? 5.902 16.344 22.641 1 74.06 264 ILE A C 1
ATOM 2028 O O . ILE A 1 264 ? 6.262 15.625 23.594 1 74.06 264 ILE A O 1
ATOM 2032 N N . GLY A 1 265 ? 4.652 16.656 22.453 1 67.5 265 GLY A N 1
ATOM 2033 C CA . GLY A 1 265 ? 3.631 16.312 23.422 1 67.5 265 GLY A CA 1
ATOM 2034 C C . GLY A 1 265 ? 3.129 14.891 23.281 1 67.5 265 GLY A C 1
ATOM 2035 O O . GLY A 1 265 ? 3.635 14.125 22.469 1 67.5 265 GLY A O 1
ATOM 2036 N N . SER A 1 266 ? 2.344 14.469 24.297 1 58.38 266 SER A N 1
ATOM 2037 C CA . SER A 1 266 ? 1.734 13.141 24.281 1 58.38 266 SER A CA 1
ATOM 2038 C C . SER A 1 266 ? 0.843 12.945 23.062 1 58.38 266 SER A C 1
ATOM 2040 O O . SER A 1 266 ? 0.489 13.914 22.391 1 58.38 266 SER A O 1
ATOM 2042 N N . HIS A 1 267 ? 0.678 11.742 22.594 1 54.16 267 HIS A N 1
ATOM 2043 C CA . HIS A 1 267 ? -0.21 11.453 21.469 1 54.16 267 HIS A CA 1
ATOM 2044 C C . HIS A 1 267 ? -1.585 12.078 21.688 1 54.16 267 HIS A C 1
ATOM 2046 O O . HIS A 1 267 ? -2.111 12.75 20.797 1 54.16 267 HIS A O 1
ATOM 2052 N N . SER A 1 268 ? -2.27 11.758 22.781 1 54.62 268 SER A N 1
ATOM 2053 C CA . SER A 1 268 ? -3.541 12.32 23.234 1 54.62 268 SER A CA 1
ATOM 2054 C C . SER A 1 268 ? -3.658 12.266 24.75 1 54.62 268 SER A C 1
ATOM 2056 O O . SER A 1 268 ? -2.777 11.734 25.438 1 54.62 268 SER A O 1
ATOM 2058 N N . ASN A 1 269 ? -4.52 13.062 25.312 1 50.44 269 ASN A N 1
ATOM 2059 C CA . ASN A 1 269 ? -4.797 12.992 26.75 1 50.44 269 ASN A CA 1
ATOM 2060 C C . ASN A 1 269 ? -5.094 11.562 27.188 1 50.44 269 ASN A C 1
ATOM 2062 O O . ASN A 1 269 ? -5.02 11.25 28.391 1 50.44 269 ASN A O 1
ATOM 2066 N N . ALA A 1 270 ? -5.562 10.773 26.234 1 48.75 270 ALA A N 1
ATOM 2067 C CA . ALA A 1 270 ? -5.859 9.383 26.609 1 48.75 270 ALA A CA 1
ATOM 2068 C C . ALA A 1 270 ? -4.574 8.578 26.766 1 48.75 270 ALA A C 1
ATOM 2070 O O . ALA A 1 270 ? -4.594 7.48 27.328 1 48.75 270 ALA A O 1
ATOM 2071 N N . ASP A 1 271 ? -3.48 9.102 26.25 1 52.66 271 ASP A N 1
ATOM 2072 C CA . ASP A 1 271 ? -2.188 8.422 26.266 1 52.66 271 ASP A CA 1
ATOM 2073 C C . ASP A 1 271 ? -1.247 9.055 27.281 1 52.66 271 ASP A C 1
ATOM 2075 O O . ASP A 1 271 ? -0.035 9.109 27.078 1 52.66 271 ASP A O 1
ATOM 2079 N N . ALA A 1 272 ? -1.672 9.797 28.359 1 49.62 272 ALA A N 1
ATOM 2080 C CA . ALA A 1 272 ? -0.947 10.562 29.359 1 49.62 272 ALA A CA 1
ATOM 2081 C C . ALA A 1 272 ? 0.367 9.875 29.734 1 49.62 272 ALA A C 1
ATOM 2083 O O . ALA A 1 272 ? 1.296 10.523 30.219 1 49.62 272 ALA A O 1
ATOM 2084 N N . ASP A 1 273 ? 0.363 8.602 29.672 1 46.88 273 ASP A N 1
ATOM 2085 C CA . ASP A 1 273 ? 1.495 7.914 30.281 1 46.88 273 ASP A CA 1
ATOM 2086 C C . ASP A 1 273 ? 2.584 7.629 29.25 1 46.88 273 ASP A C 1
ATOM 2088 O O . ASP A 1 273 ? 3.414 6.738 29.453 1 46.88 273 ASP A O 1
ATOM 2092 N N . ALA A 1 274 ? 2.602 8.211 28.141 1 50.41 274 ALA A N 1
ATOM 2093 C CA . ALA A 1 274 ? 3.514 7.914 27.047 1 50.41 274 ALA A CA 1
ATOM 2094 C C . ALA A 1 274 ? 4.957 8.219 27.422 1 50.41 274 ALA A C 1
ATOM 2096 O O . ALA A 1 274 ? 5.875 7.48 27.062 1 50.41 274 ALA A O 1
ATOM 2097 N N . GLU A 1 275 ? 5.176 9.375 28.109 1 50.47 275 GLU A N 1
ATOM 2098 C CA . GLU A 1 275 ? 6.527 9.703 28.562 1 50.47 275 GLU A CA 1
ATOM 2099 C C . GLU A 1 275 ? 7.148 8.547 29.328 1 50.47 275 GLU A C 1
ATOM 2101 O O . GLU A 1 275 ? 8.367 8.375 29.344 1 50.47 275 GLU A O 1
ATOM 2106 N N . LYS A 1 276 ? 6.227 7.906 30.109 1 49.16 276 LYS A N 1
ATOM 2107 C CA . LYS A 1 276 ? 6.727 6.895 31.031 1 49.16 276 LYS A CA 1
ATOM 2108 C C . LYS A 1 276 ? 6.953 5.562 30.312 1 49.16 276 LYS A C 1
ATOM 2110 O O . LYS A 1 276 ? 7.719 4.723 30.797 1 49.16 276 LYS A O 1
ATOM 2115 N N . ASN A 1 277 ? 6.352 5.406 29.141 1 55.31 277 ASN A N 1
ATOM 2116 C CA . ASN A 1 277 ? 6.422 3.986 28.812 1 55.31 277 ASN A CA 1
ATOM 2117 C C . ASN A 1 277 ? 7.152 3.748 27.5 1 55.31 277 ASN A C 1
ATOM 2119 O O . ASN A 1 277 ? 7.848 2.74 27.344 1 55.31 277 ASN A O 1
ATOM 2123 N N . TYR A 1 278 ? 7.059 4.613 26.438 1 61.56 278 TYR A N 1
ATOM 2124 C CA . TYR A 1 278 ? 7.641 4.09 25.203 1 61.56 278 TYR A CA 1
ATOM 2125 C C . TYR A 1 278 ? 8.594 5.105 24.578 1 61.56 278 TYR A C 1
ATOM 2127 O O . TYR A 1 278 ? 9.281 4.801 23.609 1 61.56 278 TYR A O 1
ATOM 2135 N N . ARG A 1 279 ? 8.648 6.34 25.219 1 64.56 279 ARG A N 1
ATOM 2136 C CA . ARG A 1 279 ? 9.617 7.309 24.703 1 64.56 279 ARG A CA 1
ATOM 2137 C C . ARG A 1 279 ? 10.68 7.633 25.75 1 64.56 279 ARG A C 1
ATOM 2139 O O . ARG A 1 279 ? 10.352 7.875 26.922 1 64.56 279 ARG A O 1
ATOM 2146 N N . THR A 1 280 ? 11.984 7.625 25.203 1 72.56 280 THR A N 1
ATOM 2147 C CA . THR A 1 280 ? 13.055 7.926 26.141 1 72.56 280 THR A CA 1
ATOM 2148 C C . THR A 1 280 ? 13.219 9.438 26.312 1 72.56 280 THR A C 1
ATOM 2150 O O . THR A 1 280 ? 12.953 10.203 25.391 1 72.56 280 THR A O 1
ATOM 2153 N N . ARG A 1 281 ? 13.484 9.852 27.469 1 76.75 281 ARG A N 1
ATOM 2154 C CA . ARG A 1 281 ? 13.75 11.258 27.766 1 76.75 281 ARG A CA 1
ATOM 2155 C C . ARG A 1 281 ? 14.836 11.812 26.844 1 76.75 281 ARG A C 1
ATOM 2157 O O . ARG A 1 281 ? 14.789 12.977 26.438 1 76.75 281 ARG A O 1
ATOM 2164 N N . GLU A 1 282 ? 15.742 11 26.5 1 77.69 282 GLU A N 1
ATOM 2165 C CA . GLU A 1 282 ? 16.844 11.406 25.625 1 77.69 282 GLU A CA 1
ATOM 2166 C C . GLU A 1 282 ? 16.344 11.758 24.234 1 77.69 282 GLU A C 1
ATOM 2168 O O . GLU A 1 282 ? 16.734 12.766 23.656 1 77.69 282 GLU A O 1
ATOM 2173 N N . GLU A 1 283 ? 15.414 10.969 23.703 1 79 283 GLU A N 1
ATOM 2174 C CA . GLU A 1 283 ? 14.844 11.234 22.391 1 79 283 GLU A CA 1
ATOM 2175 C C . GLU A 1 283 ? 14.055 12.531 22.375 1 79 283 GLU A C 1
ATOM 2177 O O . GLU A 1 283 ? 14.219 13.359 21.469 1 79 283 GLU A O 1
ATOM 2182 N N . VAL A 1 284 ? 13.258 12.703 23.375 1 79.25 284 VAL A N 1
ATOM 2183 C CA . VAL A 1 284 ? 12.422 13.898 23.438 1 79.25 284 VAL A CA 1
ATOM 2184 C C . VAL A 1 284 ? 13.305 15.141 23.578 1 79.25 284 VAL A C 1
ATOM 2186 O O . VAL A 1 284 ? 13.086 16.141 22.875 1 79.25 284 VAL A O 1
ATOM 2189 N N . ASN A 1 285 ? 14.32 15.047 24.375 1 82.81 285 ASN A N 1
ATOM 2190 C CA . ASN A 1 285 ? 15.227 16.172 24.578 1 82.81 285 ASN A CA 1
ATOM 2191 C C . ASN A 1 285 ? 15.977 16.531 23.297 1 82.81 285 ASN A C 1
ATOM 2193 O O . ASN A 1 285 ? 16.219 17.703 23.016 1 82.81 285 ASN A O 1
ATOM 2197 N N . ALA A 1 286 ? 16.312 15.516 22.594 1 85.25 286 ALA A N 1
ATOM 2198 C CA . ALA A 1 286 ? 17 15.75 21.328 1 85.25 286 ALA A CA 1
ATOM 2199 C C . ALA A 1 286 ? 16.125 16.547 20.359 1 85.25 286 ALA A C 1
ATOM 2201 O O . ALA A 1 286 ? 16.641 17.391 19.609 1 85.25 286 ALA A O 1
ATOM 2202 N N . TRP A 1 287 ? 14.891 16.281 20.422 1 86.94 287 TRP A N 1
ATOM 2203 C CA . TRP A 1 287 ? 13.992 16.969 19.5 1 86.94 287 TRP A CA 1
ATOM 2204 C C . TRP A 1 287 ? 13.594 18.344 20.047 1 86.94 287 TRP A C 1
ATOM 2206 O O . TRP A 1 287 ? 13.375 19.281 19.281 1 86.94 287 TRP A O 1
ATOM 2216 N N . VAL A 1 288 ? 13.508 18.5 21.328 1 86.88 288 VAL A N 1
ATOM 2217 C CA . VAL A 1 288 ? 13.273 19.797 21.938 1 86.88 288 VAL A CA 1
ATOM 2218 C C . VAL A 1 288 ? 14.406 20.75 21.562 1 86.88 288 VAL A C 1
ATOM 2220 O O . VAL A 1 288 ? 14.164 21.938 21.312 1 86.88 288 VAL A O 1
ATOM 2223 N N . ALA A 1 289 ? 15.555 20.188 21.453 1 90.06 289 ALA A N 1
ATOM 2224 C CA . ALA A 1 289 ? 16.719 20.984 21.078 1 90.06 289 ALA A CA 1
ATOM 2225 C C . ALA A 1 289 ? 16.641 21.438 19.625 1 90.06 289 ALA A C 1
ATOM 2227 O O . ALA A 1 289 ? 17.359 22.359 19.203 1 90.06 289 ALA A O 1
ATOM 2228 N N . ARG A 1 290 ? 15.734 20.828 18.859 1 92.75 290 ARG A N 1
ATOM 2229 C CA . ARG A 1 290 ? 15.562 21.141 17.438 1 92.75 290 ARG A CA 1
ATOM 2230 C C . ARG A 1 290 ? 14.273 21.906 17.203 1 92.75 290 ARG A C 1
ATOM 2232 O O . ARG A 1 290 ? 13.711 21.875 16.109 1 92.75 290 ARG A O 1
ATOM 2239 N N . ASP A 1 291 ? 13.898 22.625 18.219 1 95.88 291 ASP A N 1
ATOM 2240 C CA . ASP A 1 291 ? 12.633 23.359 18.188 1 95.88 291 ASP A CA 1
ATOM 2241 C C . ASP A 1 291 ? 12.586 24.328 17.016 1 95.88 291 ASP A C 1
ATOM 2243 O O . ASP A 1 291 ? 13.484 25.156 16.859 1 95.88 291 ASP A O 1
ATOM 2247 N N . PRO A 1 292 ? 11.516 24.203 16.219 1 97.81 292 PRO A N 1
ATOM 2248 C CA . PRO A 1 292 ? 11.445 25.047 15.016 1 97.81 292 PRO A CA 1
ATOM 2249 C C . PRO A 1 292 ? 11.32 26.531 15.344 1 97.81 292 PRO A C 1
ATOM 2251 O O . PRO A 1 292 ? 11.781 27.375 14.578 1 97.81 292 PRO A O 1
ATOM 2254 N N . ILE A 1 293 ? 10.664 26.891 16.422 1 98.06 293 ILE A N 1
ATOM 2255 C CA . ILE A 1 293 ? 10.492 28.281 16.812 1 98.06 293 ILE A CA 1
ATOM 2256 C C . ILE A 1 293 ? 11.836 28.859 17.266 1 98.06 293 ILE A C 1
ATOM 2258 O O . ILE A 1 293 ? 12.227 29.953 16.844 1 98.06 293 ILE A O 1
ATOM 2262 N N . VAL A 1 294 ? 12.547 28.109 18.094 1 97.5 294 VAL A N 1
ATOM 2263 C CA . VAL A 1 294 ? 13.867 28.516 18.547 1 97.5 294 VAL A CA 1
ATOM 2264 C C . VAL A 1 294 ? 14.812 28.641 17.359 1 97.5 294 VAL A C 1
ATOM 2266 O O . VAL A 1 294 ? 15.641 29.562 17.312 1 97.5 294 VAL A O 1
ATOM 2269 N N . ARG A 1 295 ? 14.648 27.766 16.438 1 98 295 ARG A N 1
ATOM 2270 C CA . ARG A 1 295 ? 15.477 27.766 15.234 1 98 295 ARG A CA 1
ATOM 2271 C C . ARG A 1 295 ? 15.305 29.078 14.453 1 98 295 ARG A C 1
ATOM 2273 O O . ARG A 1 295 ? 16.281 29.656 14 1 98 295 ARG A O 1
ATOM 2280 N N . VAL A 1 296 ? 14.094 29.562 14.273 1 98.31 296 VAL A N 1
ATOM 2281 C CA . VAL A 1 296 ? 13.836 30.812 13.562 1 98.31 296 VAL A CA 1
ATOM 2282 C C . VAL A 1 296 ? 14.359 31.984 14.375 1 98.31 296 VAL A C 1
ATOM 2284 O O . VAL A 1 296 ? 14.875 32.969 13.812 1 98.31 296 VAL A O 1
ATOM 2287 N N . GLU A 1 297 ? 14.227 31.922 15.703 1 98.06 297 GLU A N 1
ATOM 2288 C CA . GLU A 1 297 ? 14.781 32.969 16.562 1 98.06 297 GLU A CA 1
ATOM 2289 C C . GLU A 1 297 ? 16.281 33.125 16.344 1 98.06 297 GLU A C 1
ATOM 2291 O O . GLU A 1 297 ? 16.797 34.25 16.203 1 98.06 297 GLU A O 1
ATOM 2296 N N . ARG A 1 298 ? 16.953 32 16.344 1 98.25 298 ARG A N 1
ATOM 2297 C CA . ARG A 1 298 ? 18.406 32 16.156 1 98.25 298 ARG A CA 1
ATOM 2298 C C . ARG A 1 298 ? 18.781 32.5 14.758 1 98.25 298 ARG A C 1
ATOM 2300 O O . ARG A 1 298 ? 19.781 33.188 14.578 1 98.25 298 ARG A O 1
ATOM 2307 N N . LEU A 1 299 ? 17.953 32.125 13.766 1 98.56 299 LEU A N 1
ATOM 2308 C CA . LEU A 1 299 ? 18.172 32.594 12.406 1 98.56 299 LEU A CA 1
ATOM 2309 C C . LEU A 1 299 ? 18.062 34.125 12.352 1 98.56 299 LEU A C 1
ATOM 2311 O O . LEU A 1 299 ? 18.891 34.781 11.734 1 98.56 299 LEU A O 1
ATOM 2315 N N . LEU A 1 300 ? 16.984 34.656 12.984 1 98.56 300 LEU A N 1
ATOM 2316 C CA . LEU A 1 300 ? 16.781 36.094 13.039 1 98.56 300 LEU A CA 1
ATOM 2317 C C . LEU A 1 300 ? 17.953 36.781 13.734 1 98.56 300 LEU A C 1
ATOM 2319 O O . LEU A 1 300 ? 18.406 37.844 13.297 1 98.56 300 LEU A O 1
ATOM 2323 N N . GLU A 1 301 ? 18.453 36.156 14.805 1 98.12 301 GLU A N 1
ATOM 2324 C CA . GLU A 1 301 ? 19.625 36.688 15.492 1 98.12 301 GLU A CA 1
ATOM 2325 C C . GLU A 1 301 ? 20.828 36.75 14.57 1 98.12 301 GLU A C 1
ATOM 2327 O O . GLU A 1 301 ? 21.547 37.75 14.531 1 98.12 301 GLU A O 1
ATOM 2332 N N . HIS A 1 302 ? 21.047 35.688 13.875 1 97.25 302 HIS A N 1
ATOM 2333 C CA . HIS A 1 302 ? 22.156 35.625 12.93 1 97.25 302 HIS A CA 1
ATOM 2334 C C . HIS A 1 302 ? 22.047 36.688 11.867 1 97.25 302 HIS A C 1
ATOM 2336 O O . HIS A 1 302 ? 23.062 37.219 11.406 1 97.25 302 HIS A O 1
ATOM 2342 N N . LEU A 1 303 ? 20.844 37.062 11.508 1 97.25 303 LEU A N 1
ATOM 2343 C CA . LEU A 1 303 ? 20.609 38.031 10.438 1 97.25 303 LEU A CA 1
ATOM 2344 C C . LEU A 1 303 ? 20.609 39.438 10.984 1 97.25 303 LEU A C 1
ATOM 2346 O O . LEU A 1 303 ? 20.328 40.406 10.25 1 97.25 303 LEU A O 1
ATOM 2350 N N . GLY A 1 304 ? 20.875 39.562 12.266 1 97.31 304 GLY A N 1
ATOM 2351 C CA . GLY A 1 304 ? 21.016 40.875 12.883 1 97.31 304 GLY A CA 1
ATOM 2352 C C . GLY A 1 304 ? 19.688 41.469 13.336 1 97.31 304 GLY A C 1
ATOM 2353 O O . GLY A 1 304 ? 19.562 42.688 13.5 1 97.31 304 GLY A O 1
ATOM 2354 N N . ALA A 1 305 ? 18.688 40.625 13.414 1 97.81 305 ALA A N 1
ATOM 2355 C CA . ALA A 1 305 ? 17.359 41.062 13.828 1 97.81 305 ALA A CA 1
ATOM 2356 C C . ALA A 1 305 ? 16.828 40.188 14.953 1 97.81 305 ALA A C 1
ATOM 2358 O O . ALA A 1 305 ? 15.758 39.594 14.82 1 97.81 305 ALA A O 1
ATOM 2359 N N . PRO A 1 306 ? 17.5 40.188 16.031 1 98.06 306 PRO A N 1
ATOM 2360 C CA . PRO A 1 306 ? 17.125 39.281 17.109 1 98.06 306 PRO A CA 1
ATOM 2361 C C . PRO A 1 306 ? 15.75 39.625 17.703 1 98.06 306 PRO A C 1
ATOM 2363 O O . PRO A 1 306 ? 15.336 40.781 17.703 1 98.06 306 PRO A O 1
ATOM 2366 N N . VAL A 1 307 ? 15.055 38.656 18.188 1 97.94 307 VAL A N 1
ATOM 2367 C CA . VAL A 1 307 ? 13.797 38.781 18.906 1 97.94 307 VAL A CA 1
ATOM 2368 C C . VAL A 1 307 ? 14.086 39.094 20.375 1 97.94 307 VAL A C 1
ATOM 2370 O O . VAL A 1 307 ? 14.805 38.344 21.047 1 97.94 307 VAL A O 1
ATOM 2373 N N . SER A 1 308 ? 13.57 40.125 20.859 1 97.62 308 SER A N 1
ATOM 2374 C CA . SER A 1 308 ? 13.805 40.469 22.25 1 97.62 308 SER A CA 1
ATOM 2375 C C . SER A 1 308 ? 12.922 39.656 23.188 1 97.62 308 SER A C 1
ATOM 2377 O O . SER A 1 308 ? 11.906 39.094 22.766 1 97.62 308 SER A O 1
ATOM 2379 N N . ALA A 1 309 ? 13.367 39.594 24.391 1 96.88 309 ALA A N 1
ATOM 2380 C CA . ALA A 1 309 ? 12.57 38.906 25.406 1 96.88 309 ALA A CA 1
ATOM 2381 C C . ALA A 1 309 ? 11.195 39.531 25.547 1 96.88 309 ALA A C 1
ATOM 2383 O O . ALA A 1 309 ? 10.203 38.844 25.766 1 96.88 309 ALA A O 1
ATOM 2384 N N . GLU A 1 310 ? 11.156 40.812 25.484 1 97.44 310 GLU A N 1
ATOM 2385 C CA . GLU A 1 310 ? 9.898 41.562 25.594 1 97.44 310 GLU A CA 1
ATOM 2386 C C . GLU A 1 310 ? 8.977 41.25 24.422 1 97.44 310 GLU A C 1
ATOM 2388 O O . GLU A 1 310 ? 7.777 41.031 24.594 1 97.44 310 GLU A O 1
ATOM 2393 N N . GLU A 1 311 ? 9.539 41.281 23.219 1 97.25 311 GLU A N 1
ATOM 2394 C CA . GLU A 1 311 ? 8.766 40.906 22.031 1 97.25 311 GLU A CA 1
ATOM 2395 C C . GLU A 1 311 ? 8.164 39.5 22.156 1 97.25 311 GLU A C 1
ATOM 2397 O O . GLU A 1 311 ? 6.992 39.312 21.859 1 97.25 311 GLU A O 1
ATOM 2402 N N . ARG A 1 312 ? 8.953 38.594 22.547 1 97.5 312 ARG A N 1
ATOM 2403 C CA . ARG A 1 312 ? 8.5 37.219 22.734 1 97.5 312 ARG A CA 1
ATOM 2404 C C . ARG A 1 312 ? 7.371 37.125 23.75 1 97.5 312 ARG A C 1
ATOM 2406 O O . ARG A 1 312 ? 6.344 36.5 23.5 1 97.5 312 ARG A O 1
ATOM 2413 N N . ALA A 1 313 ? 7.566 37.75 24.891 1 97.56 313 ALA A N 1
ATOM 2414 C CA . ALA A 1 313 ? 6.559 37.781 25.938 1 97.56 313 ALA A CA 1
ATOM 2415 C C . ALA A 1 313 ? 5.258 38.406 25.453 1 97.56 313 ALA A C 1
ATOM 2417 O O . ALA A 1 313 ? 4.168 37.938 25.797 1 97.56 313 ALA A O 1
ATOM 2418 N N . ASP A 1 314 ? 5.352 39.438 24.75 1 98.06 314 ASP A N 1
ATOM 2419 C CA . ASP A 1 314 ? 4.184 40.125 24.219 1 98.06 314 ASP A CA 1
ATOM 2420 C C . ASP A 1 314 ? 3.418 39.219 23.234 1 98.06 314 ASP A C 1
ATOM 2422 O O . ASP A 1 314 ? 2.186 39.219 23.234 1 98.06 314 ASP A O 1
ATOM 2426 N N . LEU A 1 315 ? 4.168 38.562 22.406 1 97.81 315 LEU A N 1
ATOM 2427 C CA . LEU A 1 315 ? 3.543 37.625 21.453 1 97.81 315 LEU A CA 1
ATOM 2428 C C . LEU A 1 315 ? 2.791 36.531 22.172 1 97.81 315 LEU A C 1
ATOM 2430 O O . LEU A 1 315 ? 1.673 36.188 21.797 1 97.81 315 LEU A O 1
ATOM 2434 N N . ILE A 1 316 ? 3.424 35.969 23.156 1 98.06 316 ILE A N 1
ATOM 2435 C CA . ILE A 1 316 ? 2.812 34.906 23.938 1 98.06 316 ILE A CA 1
ATOM 2436 C C . ILE A 1 316 ? 1.542 35.438 24.609 1 98.06 316 ILE A C 1
ATOM 2438 O O . ILE A 1 316 ? 0.488 34.781 24.531 1 98.06 316 ILE A O 1
ATOM 2442 N N . SER A 1 317 ? 1.627 36.594 25.219 1 98 317 SER A N 1
ATOM 2443 C CA . SER A 1 317 ? 0.486 37.188 25.891 1 98 317 SER A CA 1
ATOM 2444 C C . SER A 1 317 ? -0.644 37.5 24.906 1 98 317 SER A C 1
ATOM 2446 O O . SER A 1 317 ? -1.818 37.312 25.234 1 98 317 SER A O 1
ATOM 2448 N N . ALA A 1 318 ? -0.291 38.031 23.812 1 98.12 318 ALA A N 1
ATOM 2449 C CA . ALA A 1 318 ? -1.285 38.312 22.781 1 98.12 318 ALA A CA 1
ATOM 2450 C C . ALA A 1 318 ? -2.006 37.062 22.328 1 98.12 318 ALA A C 1
ATOM 2452 O O . ALA A 1 318 ? -3.223 37.062 22.125 1 98.12 318 ALA A O 1
ATOM 2453 N N . ALA A 1 319 ? -1.243 35.969 22.094 1 97.81 319 ALA A N 1
ATOM 2454 C CA . ALA A 1 319 ? -1.838 34.688 21.703 1 97.81 319 ALA A CA 1
ATOM 2455 C C . ALA A 1 319 ? -2.787 34.188 22.781 1 97.81 319 ALA A C 1
ATOM 2457 O O . ALA A 1 319 ? -3.883 33.719 22.469 1 97.81 319 ALA A O 1
ATOM 2458 N N . HIS A 1 320 ? -2.375 34.25 24.031 1 97.88 320 HIS A N 1
ATOM 2459 C CA . HIS A 1 320 ? -3.213 33.844 25.141 1 97.88 320 HIS A CA 1
ATOM 2460 C C . HIS A 1 320 ? -4.508 34.625 25.203 1 97.88 320 HIS A C 1
ATOM 2462 O O . HIS A 1 320 ? -5.586 34.062 25.406 1 97.88 320 HIS A O 1
ATOM 2468 N N . ARG A 1 321 ? -4.41 35.906 25.031 1 98.06 321 ARG A N 1
ATOM 2469 C CA . ARG A 1 321 ? -5.586 36.781 25.031 1 98.06 321 ARG A CA 1
ATOM 2470 C C . ARG A 1 321 ? -6.531 36.406 23.891 1 98.06 321 ARG A C 1
ATOM 2472 O O . ARG A 1 321 ? -7.75 36.375 24.078 1 98.06 321 ARG A O 1
ATOM 2479 N N . GLU A 1 322 ? -5.973 36.188 22.75 1 98.12 322 GLU A N 1
ATOM 2480 C CA . GLU A 1 322 ? -6.789 35.781 21.609 1 98.12 322 GLU A CA 1
ATOM 2481 C C . GLU A 1 322 ? -7.57 34.531 21.922 1 98.12 322 GLU A C 1
ATOM 2483 O O . GLU A 1 322 ? -8.766 34.438 21.609 1 98.12 322 GLU A O 1
ATOM 2488 N N . VAL A 1 323 ? -6.902 33.5 22.484 1 97.88 323 VAL A N 1
ATOM 2489 C CA . VAL A 1 323 ? -7.555 32.25 22.828 1 97.88 323 VAL A CA 1
ATOM 2490 C C . VAL A 1 323 ? -8.656 32.5 23.859 1 97.88 323 VAL A C 1
ATOM 2492 O O . VAL A 1 323 ? -9.773 32 23.719 1 97.88 323 VAL A O 1
ATOM 2495 N N . ASP A 1 324 ? -8.328 33.281 24.875 1 97.69 324 ASP A N 1
ATOM 2496 C CA . ASP A 1 324 ? -9.281 33.562 25.938 1 97.69 324 ASP A CA 1
ATOM 2497 C C . ASP A 1 324 ? -10.516 34.281 25.391 1 97.69 324 ASP A C 1
ATOM 2499 O O . ASP A 1 324 ? -11.648 33.938 25.766 1 97.69 324 ASP A O 1
ATOM 2503 N N . GLU A 1 325 ? -10.273 35.219 24.562 1 98.31 325 GLU A N 1
ATOM 2504 C CA . GLU A 1 325 ? -11.375 35.938 23.938 1 98.31 325 GLU A CA 1
ATOM 2505 C C . GLU A 1 325 ? -12.234 35 23.094 1 98.31 325 GLU A C 1
ATOM 2507 O O . GLU A 1 325 ? -13.461 35.094 23.094 1 98.31 325 GLU A O 1
ATOM 2512 N N . ALA A 1 326 ? -11.609 34.156 22.344 1 98.19 326 ALA A N 1
ATOM 2513 C CA . ALA A 1 326 ? -12.336 33.188 21.516 1 98.19 326 ALA A CA 1
ATOM 2514 C C . ALA A 1 326 ? -13.164 32.25 22.391 1 98.19 326 ALA A C 1
ATOM 2516 O O . ALA A 1 326 ? -14.297 31.922 22.047 1 98.19 326 ALA A O 1
ATOM 2517 N N . VAL A 1 327 ? -12.578 31.797 23.484 1 97.5 327 VAL A N 1
ATOM 2518 C CA . VAL A 1 327 ? -13.273 30.906 24.406 1 97.5 327 VAL A CA 1
ATOM 2519 C C . VAL A 1 327 ? -14.516 31.609 24.969 1 97.5 327 VAL A C 1
ATOM 2521 O O . VAL A 1 327 ? -15.609 31.031 24.969 1 97.5 327 VAL A O 1
ATOM 2524 N N . LEU A 1 328 ? -14.328 32.812 25.422 1 97.81 328 LEU A N 1
ATOM 2525 C CA . LEU A 1 328 ? -15.438 33.594 25.969 1 97.81 328 LEU A CA 1
ATOM 2526 C C . LEU A 1 328 ? -16.547 33.75 24.938 1 97.81 328 LEU A C 1
ATOM 2528 O O . LEU A 1 328 ? -17.719 33.594 25.234 1 97.81 328 LEU A O 1
ATOM 2532 N N . LYS A 1 329 ? -16.156 34.156 23.766 1 98.12 329 LYS A N 1
ATOM 2533 C CA . LYS A 1 329 ? -17.125 34.375 22.688 1 98.12 329 LYS A CA 1
ATOM 2534 C C . LYS A 1 329 ? -17.844 33.062 22.344 1 98.12 329 LYS A C 1
ATOM 2536 O O . LYS A 1 329 ? -19.062 33.062 22.125 1 98.12 329 LYS A O 1
ATOM 2541 N N . ALA A 1 330 ? -17.109 32.031 22.188 1 97.25 330 ALA A N 1
ATOM 2542 C CA . ALA A 1 330 ? -17.688 30.719 21.875 1 97.25 330 ALA A CA 1
ATOM 2543 C C . ALA A 1 330 ? -18.703 30.312 22.953 1 97.25 330 ALA A C 1
ATOM 2545 O O . ALA A 1 330 ? -19.812 29.906 22.641 1 97.25 330 ALA A O 1
ATOM 2546 N N . GLU A 1 331 ? -18.344 30.422 24.203 1 96 331 GLU A N 1
ATOM 2547 C CA . GLU A 1 331 ? -19.203 30.031 25.312 1 96 331 GLU A CA 1
ATOM 2548 C C . GLU A 1 331 ? -20.453 30.906 25.375 1 96 331 GLU A C 1
ATOM 2550 O O . GLU A 1 331 ? -21.531 30.422 25.703 1 96 331 GLU A O 1
ATOM 2555 N N . ALA A 1 332 ? -20.297 32.094 25.062 1 97.19 332 ALA A N 1
ATOM 2556 C CA . ALA A 1 332 ? -21.422 33.031 25.078 1 97.19 332 ALA A CA 1
ATOM 2557 C C . ALA A 1 332 ? -22.484 32.656 24.047 1 97.19 332 ALA A C 1
ATOM 2559 O O . ALA A 1 332 ? -23.656 33 24.203 1 97.19 332 ALA A O 1
ATOM 2560 N N . SER A 1 333 ? -22.109 31.984 23.062 1 95.94 333 SER A N 1
ATOM 2561 C CA . SER A 1 333 ? -23.031 31.594 22 1 95.94 333 SER A CA 1
ATOM 2562 C C . SER A 1 333 ? -23.953 30.469 22.469 1 95.94 333 SER A C 1
ATOM 2564 O O . SER A 1 333 ? -24.984 30.203 21.844 1 95.94 333 SER A O 1
ATOM 2566 N N . GLY A 1 334 ? -23.562 29.781 23.578 1 94.38 334 GLY A N 1
ATOM 2567 C CA . GLY A 1 334 ? -24.359 28.688 24.109 1 94.38 334 GLY A CA 1
ATOM 2568 C C . GLY A 1 334 ? -24.062 27.359 23.422 1 94.38 334 GLY A C 1
ATOM 2569 O O . GLY A 1 334 ? -23.109 27.25 22.656 1 94.38 334 GLY A O 1
ATOM 2570 N N . GLN A 1 335 ? -24.875 26.312 23.797 1 92.56 335 GLN A N 1
ATOM 2571 C CA . GLN A 1 335 ? -24.75 24.969 23.25 1 92.56 335 GLN A CA 1
ATOM 2572 C C . GLN A 1 335 ? -25.922 24.641 22.328 1 92.56 335 GLN A C 1
ATOM 2574 O O . GLN A 1 335 ? -27.031 25.094 22.547 1 92.56 335 GLN A O 1
ATOM 2579 N N . PRO A 1 336 ? -25.547 23.922 21.297 1 91.69 336 PRO A N 1
ATOM 2580 C CA . PRO A 1 336 ? -26.672 23.484 20.453 1 91.69 336 PRO A CA 1
ATOM 2581 C C . PRO A 1 336 ? -27.688 22.641 21.203 1 91.69 336 PRO A C 1
ATOM 2583 O O . PRO A 1 336 ? -27.328 21.891 22.125 1 91.69 336 PRO A O 1
ATOM 2586 N N . ASP A 1 337 ? -28.969 22.797 20.703 1 88.44 337 ASP A N 1
ATOM 2587 C CA . ASP A 1 337 ? -30.016 22.031 21.359 1 88.44 337 ASP A CA 1
ATOM 2588 C C . ASP A 1 337 ? -30.578 20.953 20.438 1 88.44 337 ASP A C 1
ATOM 2590 O O . ASP A 1 337 ? -30.141 20.828 19.281 1 88.44 337 ASP A O 1
ATOM 2594 N N . TRP A 1 338 ? -31.484 20.141 20.938 1 86.75 338 TRP A N 1
ATOM 2595 C CA . TRP A 1 338 ? -31.969 18.922 20.281 1 86.75 338 TRP A CA 1
ATOM 2596 C C . TRP A 1 338 ? -32.719 19.281 18.984 1 86.75 338 TRP A C 1
ATOM 2598 O O . TRP A 1 338 ? -32.844 18.422 18.109 1 86.75 338 TRP A O 1
ATOM 2608 N N . ARG A 1 339 ? -33.062 20.469 18.734 1 86.19 339 ARG A N 1
ATOM 2609 C CA . ARG A 1 339 ? -33.906 20.844 17.609 1 86.19 339 ARG A CA 1
ATOM 2610 C C . ARG A 1 339 ? -33.125 20.781 16.297 1 86.19 339 ARG A C 1
ATOM 2612 O O . ARG A 1 339 ? -33.688 20.719 15.219 1 86.19 339 ARG A O 1
ATOM 2619 N N . ILE A 1 340 ? -31.797 20.766 16.5 1 86.94 340 ILE A N 1
ATOM 2620 C CA . ILE A 1 340 ? -31 20.859 15.273 1 86.94 340 ILE A CA 1
ATOM 2621 C C . ILE A 1 340 ? -30.562 19.469 14.844 1 86.94 340 ILE A C 1
ATOM 2623 O O . ILE A 1 340 ? -29.859 19.312 13.844 1 86.94 340 ILE A O 1
ATOM 2627 N N . LEU A 1 341 ? -31 18.469 15.531 1 87.5 341 LEU A N 1
ATOM 2628 C CA . LEU A 1 341 ? -30.531 17.094 15.32 1 87.5 341 LEU A CA 1
ATOM 2629 C C . LEU A 1 341 ? -30.891 16.609 13.914 1 87.5 341 LEU A C 1
ATOM 2631 O O . LEU A 1 341 ? -30.188 15.781 13.344 1 87.5 341 LEU A O 1
ATOM 2635 N N . PHE A 1 342 ? -31.891 17.172 13.359 1 89 342 PHE A N 1
ATOM 2636 C CA . PHE A 1 342 ? -32.406 16.641 12.102 1 89 342 PHE A CA 1
ATOM 2637 C C . PHE A 1 342 ? -32.094 17.594 10.945 1 89 342 PHE A C 1
ATOM 2639 O O . PHE A 1 342 ? -32.594 17.406 9.836 1 89 342 PHE A O 1
ATOM 2646 N N . GLU A 1 343 ? -31.219 18.5 11.188 1 87.56 343 GLU A N 1
ATOM 2647 C CA . GLU A 1 343 ? -30.969 19.516 10.188 1 87.56 343 GLU A CA 1
ATOM 2648 C C . GLU A 1 343 ? -29.688 19.219 9.398 1 87.56 343 GLU A C 1
ATOM 2650 O O . GLU A 1 343 ? -28.891 18.391 9.805 1 87.56 343 GLU A O 1
ATOM 2655 N N . ASP A 1 344 ? -29.531 19.766 8.148 1 85.5 344 ASP A N 1
ATOM 2656 C CA . ASP A 1 344 ? -28.297 19.984 7.391 1 85.5 344 ASP A CA 1
ATOM 2657 C C . ASP A 1 344 ? -27.906 18.75 6.598 1 85.5 344 ASP A C 1
ATOM 2659 O O . ASP A 1 344 ? -26.875 18.734 5.922 1 85.5 344 ASP A O 1
ATOM 2663 N N . VAL A 1 345 ? -28.625 17.672 6.738 1 82.94 345 VAL A N 1
ATOM 2664 C CA . VAL A 1 345 ? -28.219 16.453 6.043 1 82.94 345 VAL A CA 1
ATOM 2665 C C . VAL A 1 345 ? -29 16.312 4.742 1 82.94 345 VAL A C 1
ATOM 2667 O O . VAL A 1 345 ? -28.422 16.031 3.688 1 82.94 345 VAL A O 1
ATOM 2670 N N . TYR A 1 346 ? -30.266 16.578 4.844 1 87.75 346 TYR A N 1
ATOM 2671 C CA . TYR A 1 346 ? -31.125 16.406 3.688 1 87.75 346 TYR A CA 1
ATOM 2672 C C . TYR A 1 346 ? -31.75 17.719 3.264 1 87.75 346 TYR A C 1
ATOM 2674 O O . TYR A 1 346 ? -32.094 18.547 4.109 1 87.75 346 TYR A O 1
ATOM 2682 N N . ALA A 1 347 ? -31.875 17.875 1.992 1 90.06 347 ALA A N 1
ATOM 2683 C CA . ALA A 1 347 ? -32.625 19.047 1.513 1 90.06 347 ALA A CA 1
ATOM 2684 C C . ALA A 1 347 ? -34.062 18.984 1.947 1 90.06 347 ALA A C 1
ATOM 2686 O O . ALA A 1 347 ? -34.625 20 2.381 1 90.06 347 ALA A O 1
ATOM 2687 N N . ASP A 1 348 ? -34.594 17.781 1.622 1 90.31 348 ASP A N 1
ATOM 2688 C CA . ASP A 1 348 ? -35.938 17.484 2.105 1 90.31 348 ASP A CA 1
ATOM 2689 C C . ASP A 1 348 ? -35.906 16.344 3.129 1 90.31 348 ASP A C 1
ATOM 2691 O O . ASP A 1 348 ? -35.406 15.25 2.842 1 90.31 348 ASP A O 1
ATOM 2695 N N . LEU A 1 349 ? -36.406 16.672 4.254 1 90.94 349 LEU A N 1
ATOM 2696 C CA . LEU A 1 349 ? -36.344 15.688 5.328 1 90.94 349 LEU A CA 1
ATOM 2697 C C . LEU A 1 349 ? -37.188 14.461 4.984 1 90.94 349 LEU A C 1
ATOM 2699 O O . LEU A 1 349 ? -38.406 14.578 4.77 1 90.94 349 LEU A O 1
ATOM 2703 N N . PRO A 1 350 ? -36.531 13.375 4.945 1 93.94 350 PRO A N 1
ATOM 2704 C CA . PRO A 1 350 ? -37.281 12.148 4.684 1 93.94 350 PRO A CA 1
ATOM 2705 C C . PRO A 1 350 ? -38.375 11.891 5.727 1 93.94 350 PRO A C 1
ATOM 2707 O O . PRO A 1 350 ? -38.25 12.336 6.871 1 93.94 350 PRO A O 1
ATOM 2710 N N . VAL A 1 351 ? -39.281 11.039 5.246 1 92.62 351 VAL A N 1
ATOM 2711 C CA . VAL A 1 351 ? -40.469 10.812 6.059 1 92.62 351 VAL A CA 1
ATOM 2712 C C . VAL A 1 351 ? -40.062 10.172 7.387 1 92.62 351 VAL A C 1
ATOM 2714 O O . VAL A 1 351 ? -40.562 10.578 8.445 1 92.62 351 VAL A O 1
ATOM 2717 N N . HIS A 1 352 ? -39.188 9.242 7.316 1 93.5 352 HIS A N 1
ATOM 2718 C CA . HIS A 1 352 ? -38.844 8.539 8.547 1 93.5 352 HIS A CA 1
ATOM 2719 C C . HIS A 1 352 ? -38.156 9.484 9.531 1 93.5 352 HIS A C 1
ATOM 2721 O O . HIS A 1 352 ? -38.312 9.352 10.742 1 93.5 352 HIS A O 1
ATOM 2727 N N . LEU A 1 353 ? -37.406 10.43 9.094 1 92.56 353 LEU A N 1
ATOM 2728 C CA . LEU A 1 353 ? -36.75 11.383 9.969 1 92.56 353 LEU A CA 1
ATOM 2729 C C . LEU A 1 353 ? -37.719 12.43 10.484 1 92.56 353 LEU A C 1
ATOM 2731 O O . LEU A 1 353 ? -37.594 12.906 11.617 1 92.56 353 LEU A O 1
ATOM 2735 N N . ARG A 1 354 ? -38.625 12.734 9.664 1 92.88 354 ARG A N 1
ATOM 2736 C CA . ARG A 1 354 ? -39.656 13.641 10.117 1 92.88 354 ARG A CA 1
ATOM 2737 C C . ARG A 1 354 ? -40.438 13.039 11.289 1 92.88 354 ARG A C 1
ATOM 2739 O O . ARG A 1 354 ? -40.781 13.742 12.242 1 92.88 354 ARG A O 1
ATOM 2746 N N . GLU A 1 355 ? -40.688 11.812 11.133 1 93.75 355 GLU A N 1
ATOM 2747 C CA . GLU A 1 355 ? -41.406 11.109 12.203 1 93.75 355 GLU A CA 1
ATOM 2748 C C . GLU A 1 355 ? -40.562 11.062 13.477 1 93.75 355 GLU A C 1
ATOM 2750 O O . GLU A 1 355 ? -41.062 11.258 14.578 1 93.75 355 GLU A O 1
ATOM 2755 N N . GLN A 1 356 ? -39.375 10.805 13.281 1 93.25 356 GLN A N 1
ATOM 2756 C CA . GLN A 1 356 ? -38.469 10.766 14.422 1 93.25 356 GLN A CA 1
ATOM 2757 C C . GLN A 1 356 ? -38.344 12.133 15.086 1 93.25 356 GLN A C 1
ATOM 2759 O O . GLN A 1 356 ? -38.281 12.234 16.312 1 93.25 356 GLN A O 1
ATOM 2764 N N . ALA A 1 357 ? -38.281 13.133 14.32 1 91.88 357 ALA A N 1
ATOM 2765 C CA . ALA A 1 357 ? -38.188 14.5 14.844 1 91.88 357 ALA A CA 1
ATOM 2766 C C . ALA A 1 357 ? -39.438 14.844 15.656 1 91.88 357 ALA A C 1
ATOM 2768 O O . ALA A 1 357 ? -39.344 15.477 16.703 1 91.88 357 ALA A O 1
ATOM 2769 N N . ALA A 1 358 ? -40.469 14.453 15.141 1 92.06 358 ALA A N 1
ATOM 2770 C CA . ALA A 1 358 ? -41.75 14.688 15.844 1 92.06 358 ALA A CA 1
ATOM 2771 C C . ALA A 1 358 ? -41.781 13.945 17.172 1 92.06 358 ALA A C 1
ATOM 2773 O O . ALA A 1 358 ? -42.25 14.477 18.188 1 92.06 358 ALA A O 1
ATOM 2774 N N . PHE A 1 359 ? -41.312 12.82 17.062 1 93.06 359 PHE A N 1
ATOM 2775 C CA . PHE A 1 359 ? -41.281 12.016 18.266 1 93.06 359 PHE A CA 1
ATOM 2776 C C . PHE A 1 359 ? -40.375 12.672 19.312 1 93.06 359 PHE A C 1
ATOM 2778 O O . PHE A 1 359 ? -40.781 12.797 20.484 1 93.06 359 PHE A O 1
ATOM 2785 N N . LEU A 1 360 ? -39.219 13.047 18.969 1 91.88 360 LEU A N 1
ATOM 2786 C CA . LEU A 1 360 ? -38.281 13.672 19.891 1 91.88 360 LEU A CA 1
ATOM 2787 C C . LEU A 1 360 ? -38.844 14.977 20.453 1 91.88 360 LEU A C 1
ATOM 2789 O O . LEU A 1 360 ? -38.688 15.273 21.625 1 91.88 360 LEU A O 1
ATOM 2793 N N . ARG A 1 361 ? -39.438 15.719 19.594 1 90.94 361 ARG A N 1
ATOM 2794 C CA . ARG A 1 361 ? -40.062 16.969 20.016 1 90.94 361 ARG A CA 1
ATOM 2795 C C . ARG A 1 361 ? -41.094 16.719 21.094 1 90.94 361 ARG A C 1
ATOM 2797 O O . ARG A 1 361 ? -41.156 17.438 22.094 1 90.94 361 ARG A O 1
ATOM 2804 N N . ALA A 1 362 ? -41.844 15.758 20.875 1 92.12 362 ALA A N 1
ATOM 2805 C CA . ALA A 1 362 ? -42.875 15.406 21.844 1 92.12 362 ALA A CA 1
ATOM 2806 C C . ALA A 1 362 ? -42.25 15.008 23.172 1 92.12 362 ALA A C 1
ATOM 2808 O O . ALA A 1 362 ? -42.781 15.367 24.234 1 92.12 362 ALA A O 1
ATOM 2809 N N . GLU A 1 363 ? -41.312 14.266 23.047 1 91.19 363 GLU A N 1
ATOM 2810 C CA . GLU A 1 363 ? -40.625 13.812 24.25 1 91.19 363 GLU A CA 1
ATOM 2811 C C . GLU A 1 363 ? -40.031 14.984 25.016 1 91.19 363 GLU A C 1
ATOM 2813 O O . GLU A 1 363 ? -40.094 15.031 26.25 1 91.19 363 GLU A O 1
ATOM 2818 N N . GLN A 1 364 ? -39.406 15.875 24.328 1 88.38 364 GLN A N 1
ATOM 2819 C CA . GLN A 1 364 ? -38.719 17 24.938 1 88.38 364 GLN A CA 1
ATOM 2820 C C . GLN A 1 364 ? -39.688 18.031 25.469 1 88.38 364 GLN A C 1
ATOM 2822 O O . GLN A 1 364 ? -39.438 18.672 26.5 1 88.38 364 GLN A O 1
ATOM 2827 N N . GLU A 1 365 ? -40.844 18.078 24.812 1 86.19 365 GLU A N 1
ATOM 2828 C CA . GLU A 1 365 ? -41.844 19.062 25.203 1 86.19 365 GLU A CA 1
ATOM 2829 C C . GLU A 1 365 ? -42.875 18.469 26.141 1 86.19 365 GLU A C 1
ATOM 2831 O O . GLU A 1 365 ? -43.5 19.188 26.922 1 86.19 365 GLU A O 1
ATOM 2836 N N . GLY A 1 366 ? -43.281 17.203 25.922 1 74.62 366 GLY A N 1
ATOM 2837 C CA . GLY A 1 366 ? -44.25 16.547 26.797 1 74.62 366 GLY A CA 1
ATOM 2838 C C . GLY A 1 366 ? -43.656 16.219 28.156 1 74.62 366 GLY A C 1
ATOM 2839 O O . GLY A 1 366 ? -44.406 16.094 29.141 1 74.62 366 GLY A O 1
ATOM 2840 N N . GLY A 1 367 ? -42.562 15.789 28.359 1 56.44 367 GLY A N 1
ATOM 2841 C CA . GLY A 1 367 ? -42.031 15.547 29.688 1 56.44 367 GLY A CA 1
ATOM 2842 C C . GLY A 1 367 ? -41.875 16.812 30.516 1 56.44 367 GLY A C 1
ATOM 2843 O O . GLY A 1 367 ? -41.5 16.75 31.688 1 56.44 367 GLY A O 1
ATOM 2844 N N . GLN A 1 368 ? -41.844 17.875 30.062 1 49.16 368 GLN A N 1
ATOM 2845 C CA . GLN A 1 368 ? -41.844 19.125 30.812 1 49.16 368 GLN A CA 1
ATOM 2846 C C . GLN A 1 368 ? -43.25 19.469 31.297 1 49.16 368 GLN A C 1
ATOM 2848 O O . GLN A 1 368 ? -43.438 20.453 32.031 1 49.16 368 GLN A O 1
ATOM 2853 N N . ALA A 1 369 ? -44.312 18.797 30.984 1 40.88 369 ALA A N 1
ATOM 2854 C CA . ALA A 1 369 ? -45.562 18.969 31.688 1 40.88 369 ALA A CA 1
ATOM 2855 C C . ALA A 1 369 ? -45.625 18.094 32.938 1 40.88 369 ALA A C 1
ATOM 2857 O O . ALA A 1 369 ? -45.219 16.922 32.906 1 40.88 369 ALA A O 1
ATOM 2858 N N . MET B 1 1 ? 25.953 -11.375 -11.766 1 80.12 1 MET B N 1
ATOM 2859 C CA . MET B 1 1 ? 25.562 -11.062 -10.398 1 80.12 1 MET B CA 1
ATOM 2860 C C . MET B 1 1 ? 24.094 -10.672 -10.328 1 80.12 1 MET B C 1
ATOM 2862 O O . MET B 1 1 ? 23.578 -9.992 -11.227 1 80.12 1 MET B O 1
ATOM 2866 N N . ILE B 1 2 ? 23.297 -11.344 -9.484 1 95.44 2 ILE B N 1
ATOM 2867 C CA . ILE B 1 2 ? 21.891 -11.07 -9.266 1 95.44 2 ILE B CA 1
ATOM 2868 C C . ILE B 1 2 ? 21.734 -9.891 -8.305 1 95.44 2 ILE B C 1
ATOM 2870 O O . ILE B 1 2 ? 22.062 -10 -7.121 1 95.44 2 ILE B O 1
ATOM 2874 N N . GLN B 1 3 ? 21.391 -8.766 -8.852 1 96.25 3 GLN B N 1
ATOM 2875 C CA . GLN B 1 3 ? 21.234 -7.539 -8.062 1 96.25 3 GLN B CA 1
ATOM 2876 C C . GLN B 1 3 ? 19.781 -7.078 -8.039 1 96.25 3 GLN B C 1
ATOM 2878 O O . GLN B 1 3 ? 19.062 -7.234 -9.023 1 96.25 3 GLN B O 1
ATOM 2883 N N . PRO B 1 4 ? 19.375 -6.562 -6.926 1 97.75 4 PRO B N 1
ATOM 2884 C CA . PRO B 1 4 ? 18.016 -6.012 -6.867 1 97.75 4 PRO B CA 1
ATOM 2885 C C . PRO B 1 4 ? 17.891 -4.664 -7.57 1 97.75 4 PRO B C 1
ATOM 2887 O O . PRO B 1 4 ? 18.906 -3.996 -7.812 1 97.75 4 PRO B O 1
ATOM 2890 N N . PHE B 1 5 ? 16.688 -4.324 -7.977 1 97.62 5 PHE B N 1
ATOM 2891 C CA . PHE B 1 5 ? 16.266 -3.029 -8.5 1 97.62 5 PHE B CA 1
ATOM 2892 C C . PHE B 1 5 ? 17 -2.705 -9.797 1 97.62 5 PHE B C 1
ATOM 2894 O O . PHE B 1 5 ? 17.453 -1.575 -9.992 1 97.62 5 PHE B O 1
ATOM 2901 N N . THR B 1 6 ? 17.219 -3.713 -10.609 1 96.69 6 THR B N 1
ATOM 2902 C CA . THR B 1 6 ? 17.719 -3.479 -11.953 1 96.69 6 THR B CA 1
ATOM 2903 C C . THR B 1 6 ? 16.656 -2.779 -12.812 1 96.69 6 THR B C 1
ATOM 2905 O O . THR B 1 6 ? 15.461 -2.932 -12.57 1 96.69 6 THR B O 1
ATOM 2908 N N . SER B 1 7 ? 17.109 -2.012 -13.797 1 95 7 SER B N 1
ATOM 2909 C CA . SER B 1 7 ? 16.188 -1.298 -14.672 1 95 7 SER B CA 1
ATOM 2910 C C . SER B 1 7 ? 15.523 -2.246 -15.664 1 95 7 SER B C 1
ATOM 2912 O O . SER B 1 7 ? 14.344 -2.08 -16 1 95 7 SER B O 1
ATOM 2914 N N . ASP B 1 8 ? 16.328 -3.221 -16.156 1 96.31 8 ASP B N 1
ATOM 2915 C CA . ASP B 1 8 ? 15.828 -4.223 -17.094 1 96.31 8 ASP B CA 1
ATOM 2916 C C . ASP B 1 8 ? 15.688 -5.586 -16.422 1 96.31 8 ASP B C 1
ATOM 2918 O O . ASP B 1 8 ? 16.375 -5.867 -15.445 1 96.31 8 ASP B O 1
ATOM 2922 N N . PRO B 1 9 ? 14.766 -6.375 -16.891 1 97.19 9 PRO B N 1
ATOM 2923 C CA . PRO B 1 9 ? 14.633 -7.715 -16.312 1 97.19 9 PRO B CA 1
ATOM 2924 C C . PRO B 1 9 ? 15.914 -8.539 -16.438 1 97.19 9 PRO B C 1
ATOM 2926 O O . PRO B 1 9 ? 16.578 -8.492 -17.469 1 97.19 9 PRO B O 1
ATOM 2929 N N . LEU B 1 10 ? 16.266 -9.211 -15.375 1 98 10 LEU B N 1
ATOM 2930 C CA . LEU B 1 10 ? 17.375 -10.164 -15.43 1 98 10 LEU B CA 1
ATOM 2931 C C . LEU B 1 10 ? 17.062 -11.297 -16.406 1 98 10 LEU B C 1
ATOM 2933 O O . LEU B 1 10 ? 15.953 -11.82 -16.422 1 98 10 LEU B O 1
ATOM 2937 N N . ARG B 1 11 ? 18.047 -11.633 -17.281 1 97.38 11 ARG B N 1
ATOM 2938 C CA . ARG B 1 11 ? 17.875 -12.602 -18.359 1 97.38 11 ARG B CA 1
ATOM 2939 C C . ARG B 1 11 ? 19.172 -13.367 -18.609 1 97.38 11 ARG B C 1
ATOM 2941 O O . ARG B 1 11 ? 20.266 -12.805 -18.5 1 97.38 11 ARG B O 1
ATOM 2948 N N . TRP B 1 12 ? 19.047 -14.617 -18.953 1 98.38 12 TRP B N 1
ATOM 2949 C CA . TRP B 1 12 ? 20.172 -15.438 -19.375 1 98.38 12 TRP B CA 1
ATOM 2950 C C . TRP B 1 12 ? 20.016 -15.891 -20.812 1 98.38 12 TRP B C 1
ATOM 2952 O O . TRP B 1 12 ? 21.016 -16.078 -21.531 1 98.38 12 TRP B O 1
ATOM 2962 N N . VAL B 1 13 ? 18.781 -16.031 -21.25 1 98.31 13 VAL B N 1
ATOM 2963 C CA . VAL B 1 13 ? 18.438 -16.531 -22.594 1 98.31 13 VAL B CA 1
ATOM 2964 C C . VAL B 1 13 ? 17.547 -15.516 -23.312 1 98.31 13 VAL B C 1
ATOM 2966 O O . VAL B 1 13 ? 16.531 -15.086 -22.766 1 98.31 13 VAL B O 1
ATOM 2969 N N . ALA B 1 14 ? 17.953 -15.133 -24.469 1 97.38 14 ALA B N 1
ATOM 2970 C CA . ALA B 1 14 ? 17.188 -14.156 -25.25 1 97.38 14 ALA B CA 1
ATOM 2971 C C . ALA B 1 14 ? 15.875 -14.75 -25.734 1 97.38 14 ALA B C 1
ATOM 2973 O O . ALA B 1 14 ? 15.648 -15.961 -25.625 1 97.38 14 ALA B O 1
ATOM 2974 N N . GLU B 1 15 ? 15.023 -13.961 -26.281 1 95.12 15 GLU B N 1
ATOM 2975 C CA . GLU B 1 15 ? 13.703 -14.367 -26.734 1 95.12 15 GLU B CA 1
ATOM 2976 C C . GLU B 1 15 ? 13.805 -15.391 -27.859 1 95.12 15 GLU B C 1
ATOM 2978 O O . GLU B 1 15 ? 12.914 -16.234 -28.031 1 95.12 15 GLU B O 1
ATOM 2983 N N . ASP B 1 16 ? 14.883 -15.367 -28.562 1 94.88 16 ASP B N 1
ATOM 2984 C CA . ASP B 1 16 ? 15.047 -16.281 -29.703 1 94.88 16 ASP B CA 1
ATOM 2985 C C . ASP B 1 16 ? 15.711 -17.578 -29.266 1 94.88 16 ASP B C 1
ATOM 2987 O O . ASP B 1 16 ? 16.078 -18.406 -30.109 1 94.88 16 ASP B O 1
ATOM 2991 N N . GLY B 1 17 ? 16.016 -17.672 -27.938 1 96.69 17 GLY B N 1
ATOM 2992 C CA . GLY B 1 17 ? 16.516 -18.922 -27.406 1 96.69 17 GLY B CA 1
ATOM 2993 C C . GLY B 1 17 ? 18.031 -18.938 -27.297 1 96.69 17 GLY B C 1
ATOM 2994 O O . GLY B 1 17 ? 18.609 -19.891 -26.766 1 96.69 17 GLY B O 1
ATOM 2995 N N . ARG B 1 18 ? 18.703 -17.906 -27.719 1 97.25 18 ARG B N 1
ATOM 2996 C CA . ARG B 1 18 ? 20.156 -17.859 -27.625 1 97.25 18 ARG B CA 1
ATOM 2997 C C . ARG B 1 18 ? 20.609 -17.328 -26.281 1 97.25 18 ARG B C 1
ATOM 2999 O O . ARG B 1 18 ? 20.047 -16.359 -25.766 1 97.25 18 ARG B O 1
ATOM 3006 N N . PRO B 1 19 ? 21.625 -18 -25.703 1 97.31 19 PRO B N 1
ATOM 3007 C CA . PRO B 1 19 ? 22.172 -17.453 -24.453 1 97.31 19 PRO B CA 1
ATOM 3008 C C . PRO B 1 19 ? 22.797 -16.078 -24.641 1 97.31 19 PRO B C 1
ATOM 3010 O O . PRO B 1 19 ? 23.469 -15.836 -25.656 1 97.31 19 PRO B O 1
ATOM 3013 N N . ILE B 1 20 ? 22.531 -15.164 -23.734 1 96.69 20 ILE B N 1
ATOM 3014 C CA . ILE B 1 20 ? 23.141 -13.836 -23.828 1 96.69 20 ILE B CA 1
ATOM 3015 C C . ILE B 1 20 ? 24.172 -13.664 -22.703 1 96.69 20 ILE B C 1
ATOM 3017 O O . ILE B 1 20 ? 24.797 -12.609 -22.594 1 96.69 20 ILE B O 1
ATOM 3021 N N . ARG B 1 21 ? 24.344 -14.555 -21.812 1 94.31 21 ARG B N 1
ATOM 3022 C CA . ARG B 1 21 ? 25.406 -14.719 -20.844 1 94.31 21 ARG B CA 1
ATOM 3023 C C . ARG B 1 21 ? 25.688 -16.203 -20.578 1 94.31 21 ARG B C 1
ATOM 3025 O O . ARG B 1 21 ? 24.938 -17.062 -21.016 1 94.31 21 ARG B O 1
ATOM 3032 N N . GLU B 1 22 ? 26.828 -16.453 -19.969 1 95 22 GLU B N 1
ATOM 3033 C CA . GLU B 1 22 ? 27.188 -17.844 -19.688 1 95 22 GLU B CA 1
ATOM 3034 C C . GLU B 1 22 ? 26.125 -18.516 -18.828 1 95 22 GLU B C 1
ATOM 3036 O O . GLU B 1 22 ? 25.719 -17.984 -17.797 1 95 22 GLU B O 1
ATOM 3041 N N . LEU B 1 23 ? 25.594 -19.672 -19.344 1 96.81 23 LEU B N 1
ATOM 3042 C CA . LEU B 1 23 ? 24.625 -20.422 -18.578 1 96.81 23 LEU B CA 1
ATOM 3043 C C . LEU B 1 23 ? 25.281 -21.062 -17.344 1 96.81 23 LEU B C 1
ATOM 3045 O O . LEU B 1 23 ? 26.406 -21.547 -17.422 1 96.81 23 LEU B O 1
ATOM 3049 N N . PRO B 1 24 ? 24.594 -21 -16.25 1 96.56 24 PRO B N 1
ATOM 3050 C CA . PRO B 1 24 ? 25.125 -21.766 -15.109 1 96.56 24 PRO B CA 1
ATOM 3051 C C . PRO B 1 24 ? 25.281 -23.25 -15.422 1 96.56 24 PRO B C 1
ATOM 3053 O O . PRO B 1 24 ? 24.469 -23.828 -16.141 1 96.56 24 PRO B O 1
ATOM 3056 N N . ALA B 1 25 ? 26.203 -23.938 -14.75 1 96.44 25 ALA B N 1
ATOM 3057 C CA . ALA B 1 25 ? 26.609 -25.297 -15.07 1 96.44 25 ALA B CA 1
ATOM 3058 C C . ALA B 1 25 ? 25.453 -26.281 -14.844 1 96.44 25 ALA B C 1
ATOM 3060 O O . ALA B 1 25 ? 25.391 -27.328 -15.5 1 96.44 25 ALA B O 1
ATOM 3061 N N . ARG B 1 26 ? 24.562 -26 -14.055 1 96.69 26 ARG B N 1
ATOM 3062 C CA . ARG B 1 26 ? 23.484 -26.906 -13.703 1 96.69 26 ARG B CA 1
ATOM 3063 C C . ARG B 1 26 ? 22.484 -27.047 -14.844 1 96.69 26 ARG B C 1
ATOM 3065 O O . ARG B 1 26 ? 21.703 -28 -14.883 1 96.69 26 ARG B O 1
ATOM 3072 N N . PHE B 1 27 ? 22.531 -26.125 -15.75 1 98.06 27 PHE B N 1
ATOM 3073 C CA . PHE B 1 27 ? 21.594 -26.172 -16.859 1 98.06 27 PHE B CA 1
ATOM 3074 C C . PHE B 1 27 ? 22.172 -26.922 -18.047 1 98.06 27 PHE B C 1
ATOM 3076 O O . PHE B 1 27 ? 22.406 -26.312 -19.094 1 98.06 27 PHE B O 1
ATOM 3083 N N . THR B 1 28 ? 22.281 -28.25 -17.891 1 97.81 28 THR B N 1
ATOM 3084 C CA . THR B 1 28 ? 22.656 -29.125 -19 1 97.81 28 THR B CA 1
ATOM 3085 C C . THR B 1 28 ? 21.469 -29.375 -19.938 1 97.81 28 THR B C 1
ATOM 3087 O O . THR B 1 28 ? 20.328 -29.109 -19.562 1 97.81 28 THR B O 1
ATOM 3090 N N . PRO B 1 29 ? 21.75 -29.828 -21.109 1 97.94 29 PRO B N 1
ATOM 3091 C CA . PRO B 1 29 ? 20.641 -30.156 -22 1 97.94 29 PRO B CA 1
ATOM 3092 C C . PRO B 1 29 ? 19.641 -31.109 -21.375 1 97.94 29 PRO B C 1
ATOM 3094 O O . PRO B 1 29 ? 18.438 -31 -21.625 1 97.94 29 PRO B O 1
ATOM 3097 N N . GLU B 1 30 ? 20.125 -32 -20.594 1 98.12 30 GLU B N 1
ATOM 3098 C CA . GLU B 1 30 ? 19.234 -32.969 -19.953 1 98.12 30 GLU B CA 1
ATOM 3099 C C . GLU B 1 30 ? 18.297 -32.25 -18.984 1 98.12 30 GLU B C 1
ATOM 3101 O O . GLU B 1 30 ? 17.094 -32.531 -18.969 1 98.12 30 GLU B O 1
ATOM 3106 N N . VAL B 1 31 ? 18.844 -31.391 -18.172 1 98.38 31 VAL B N 1
ATOM 3107 C CA . VAL B 1 31 ? 18.047 -30.656 -17.203 1 98.38 31 VAL B CA 1
ATOM 3108 C C . VAL B 1 31 ? 17.031 -29.766 -17.938 1 98.38 31 VAL B C 1
ATOM 3110 O O . VAL B 1 31 ? 15.867 -29.688 -17.562 1 98.38 31 VAL B O 1
ATOM 3113 N N . LEU B 1 32 ? 17.5 -29.094 -18.969 1 98.56 32 LEU B N 1
ATOM 3114 C CA . LEU B 1 32 ? 16.641 -28.203 -19.75 1 98.56 32 LEU B CA 1
ATOM 3115 C C . LEU B 1 32 ? 15.523 -29 -20.422 1 98.56 32 LEU B C 1
ATOM 3117 O O . LEU B 1 32 ? 14.398 -28.516 -20.531 1 98.56 32 LEU B O 1
ATOM 3121 N N . ARG B 1 33 ? 15.836 -30.156 -20.875 1 98.19 33 ARG B N 1
ATOM 3122 C CA . ARG B 1 33 ? 14.836 -31.016 -21.5 1 98.19 33 ARG B CA 1
ATOM 3123 C C . ARG B 1 33 ? 13.773 -31.438 -20.484 1 98.19 33 ARG B C 1
ATOM 3125 O O . ARG B 1 33 ? 12.586 -31.516 -20.828 1 98.19 33 ARG B O 1
ATOM 3132 N N . ASP B 1 34 ? 14.18 -31.734 -19.312 1 98.25 34 ASP B N 1
ATOM 3133 C CA . ASP B 1 34 ? 13.234 -32.062 -18.234 1 98.25 34 ASP B CA 1
ATOM 3134 C C . ASP B 1 34 ? 12.312 -30.875 -17.953 1 98.25 34 ASP B C 1
ATOM 3136 O O . ASP B 1 34 ? 11.109 -31.062 -17.75 1 98.25 34 ASP B O 1
ATOM 3140 N N . LEU B 1 35 ? 12.891 -29.719 -17.891 1 98.62 35 LEU B N 1
ATOM 3141 C CA . LEU B 1 35 ? 12.086 -28.516 -17.688 1 98.62 35 LEU B CA 1
ATOM 3142 C C . LEU B 1 35 ? 11.102 -28.312 -18.828 1 98.62 35 LEU B C 1
ATOM 3144 O O . LEU B 1 35 ? 9.938 -27.984 -18.609 1 98.62 35 LEU B O 1
ATOM 3148 N N . TYR B 1 36 ? 11.602 -28.516 -20.031 1 98.5 36 TYR B N 1
ATOM 3149 C CA . TYR B 1 36 ? 10.766 -28.438 -21.219 1 98.5 36 TYR B CA 1
ATOM 3150 C C . TYR B 1 36 ? 9.57 -29.375 -21.109 1 98.5 36 TYR B C 1
ATOM 3152 O O . TYR B 1 36 ? 8.43 -28.969 -21.328 1 98.5 36 TYR B O 1
ATOM 3160 N N . ARG B 1 37 ? 9.805 -30.594 -20.75 1 98.56 37 ARG B N 1
ATOM 3161 C CA . ARG B 1 37 ? 8.758 -31.594 -20.625 1 98.56 37 ARG B CA 1
ATOM 3162 C C . ARG B 1 37 ? 7.703 -31.156 -19.609 1 98.56 37 ARG B C 1
ATOM 3164 O O . ARG B 1 37 ? 6.504 -31.281 -19.859 1 98.56 37 ARG B O 1
ATOM 3171 N N . GLU B 1 38 ? 8.102 -30.672 -18.5 1 98.31 38 GLU B N 1
ATOM 3172 C CA . GLU B 1 38 ? 7.18 -30.266 -17.453 1 98.31 38 GLU B CA 1
ATOM 3173 C C . GLU B 1 38 ? 6.367 -29.031 -17.859 1 98.31 38 GLU B C 1
ATOM 3175 O O . GLU B 1 38 ? 5.191 -28.906 -17.516 1 98.31 38 GLU B O 1
ATOM 3180 N N . MET B 1 39 ? 6.996 -28.141 -18.578 1 98.5 39 MET B N 1
ATOM 3181 C CA . MET B 1 39 ? 6.273 -26.969 -19.047 1 98.5 39 MET B CA 1
ATOM 3182 C C . MET B 1 39 ? 5.207 -27.359 -20.078 1 98.5 39 MET B C 1
ATOM 3184 O O . MET B 1 39 ? 4.094 -26.828 -20.047 1 98.5 39 MET B O 1
ATOM 3188 N N . VAL B 1 40 ? 5.574 -28.266 -20.969 1 98.31 40 VAL B N 1
ATOM 3189 C CA . VAL B 1 40 ? 4.609 -28.75 -21.953 1 98.31 40 VAL B CA 1
ATOM 3190 C C . VAL B 1 40 ? 3.455 -29.453 -21.234 1 98.31 40 VAL B C 1
ATOM 3192 O O . VAL B 1 40 ? 2.287 -29.234 -21.578 1 98.31 40 VAL B O 1
ATOM 3195 N N . ARG B 1 41 ? 3.824 -30.297 -20.25 1 98.31 41 ARG B N 1
ATOM 3196 C CA . ARG B 1 41 ? 2.826 -30.984 -19.438 1 98.31 41 ARG B CA 1
ATOM 3197 C C . ARG B 1 41 ? 1.845 -30 -18.812 1 98.31 41 ARG B C 1
ATOM 3199 O O . ARG B 1 41 ? 0.629 -30.188 -18.891 1 98.31 41 ARG B O 1
ATOM 3206 N N . ALA B 1 42 ? 2.33 -28.984 -18.234 1 97.69 42 ALA B N 1
ATOM 3207 C CA . ALA B 1 42 ? 1.499 -27.969 -17.594 1 97.69 42 ALA B CA 1
ATOM 3208 C C . ALA B 1 42 ? 0.623 -27.25 -18.609 1 97.69 42 ALA B C 1
ATOM 3210 O O . ALA B 1 42 ? -0.554 -26.984 -18.344 1 97.69 42 ALA B O 1
ATOM 3211 N N . ARG B 1 43 ? 1.172 -26.875 -19.75 1 96.94 43 ARG B N 1
ATOM 3212 C CA . ARG B 1 43 ? 0.426 -26.172 -20.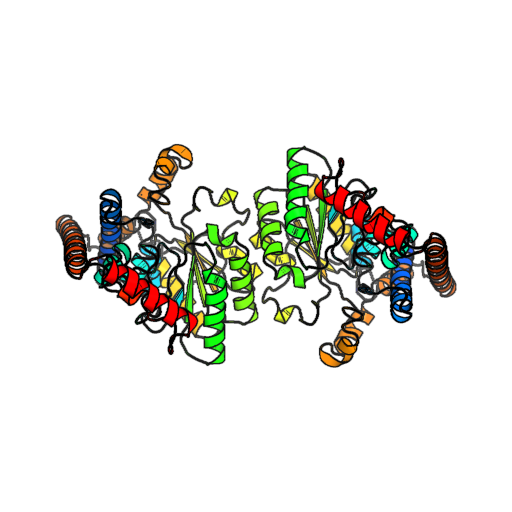797 1 96.94 43 ARG B CA 1
ATOM 3213 C C . ARG B 1 43 ? -0.719 -27.031 -21.312 1 96.94 43 ARG B C 1
ATOM 3215 O O . ARG B 1 43 ? -1.83 -26.547 -21.516 1 96.94 43 ARG B O 1
ATOM 3222 N N . GLU B 1 44 ? -0.413 -28.234 -21.578 1 97.06 44 GLU B N 1
ATOM 3223 C CA . GLU B 1 44 ? -1.428 -29.125 -22.125 1 97.06 44 GLU B CA 1
ATOM 3224 C C . GLU B 1 44 ? -2.521 -29.422 -21.109 1 97.06 44 GLU B C 1
ATOM 3226 O O . GLU B 1 44 ? -3.691 -29.578 -21.469 1 97.06 44 GLU B O 1
ATOM 3231 N N . PHE B 1 45 ? -2.117 -29.547 -19.859 1 96.31 45 PHE B N 1
ATOM 3232 C CA . PHE B 1 45 ? -3.109 -29.609 -18.781 1 96.31 45 PHE B CA 1
ATOM 3233 C C . PHE B 1 45 ? -4.055 -28.422 -18.859 1 96.31 45 PHE B C 1
ATOM 3235 O O . PHE B 1 45 ? -5.273 -28.578 -18.797 1 96.31 45 PHE B O 1
ATOM 3242 N N . ASP B 1 46 ? -3.469 -27.234 -18.922 1 94.81 46 ASP B N 1
ATOM 3243 C CA . ASP B 1 46 ? -4.227 -26 -19.031 1 94.81 46 ASP B CA 1
ATOM 3244 C C . ASP B 1 46 ? -5.223 -26.047 -20.188 1 94.81 46 ASP B C 1
ATOM 3246 O O . ASP B 1 46 ? -6.398 -25.734 -20.016 1 94.81 46 ASP B O 1
ATOM 3250 N N . LYS B 1 47 ? -4.816 -26.469 -21.344 1 93.69 47 LYS B N 1
ATOM 3251 C CA . LYS B 1 47 ? -5.652 -26.547 -22.547 1 93.69 47 LYS B CA 1
ATOM 3252 C C . LYS B 1 47 ? -6.82 -27.5 -22.328 1 93.69 47 LYS B C 1
ATOM 3254 O O . LYS B 1 47 ? -7.953 -27.203 -22.719 1 93.69 47 LYS B O 1
ATOM 3259 N N . LYS B 1 48 ? -6.48 -28.578 -21.75 1 93.94 48 LYS B N 1
ATOM 3260 C CA . LYS B 1 48 ? -7.504 -29.594 -21.547 1 93.94 48 LYS B CA 1
ATOM 3261 C C . LYS B 1 48 ? -8.57 -29.125 -20.562 1 93.94 48 LYS B C 1
ATOM 3263 O O . LYS B 1 48 ? -9.75 -29.438 -20.703 1 93.94 48 LYS B O 1
ATOM 3268 N N . LEU B 1 49 ? -8.172 -28.469 -19.578 1 91.62 49 LEU B N 1
ATOM 3269 C CA . LEU B 1 49 ? -9.133 -27.984 -18.594 1 91.62 49 LEU B CA 1
ATOM 3270 C C . LEU B 1 49 ? -10.062 -26.938 -19.188 1 91.62 49 LEU B C 1
ATOM 3272 O O . LEU B 1 49 ? -11.227 -26.844 -18.812 1 91.62 49 LEU B O 1
ATOM 3276 N N . VAL B 1 50 ? -9.555 -26.141 -20.078 1 89.75 50 VAL B N 1
ATOM 3277 C CA . VAL B 1 50 ? -10.406 -25.188 -20.797 1 89.75 50 VAL B CA 1
ATOM 3278 C C . VAL B 1 50 ? -11.477 -25.953 -21.578 1 89.75 50 VAL B C 1
ATOM 3280 O O . VAL B 1 50 ? -12.633 -25.547 -21.625 1 89.75 50 VAL B O 1
ATOM 3283 N N . THR B 1 51 ? -11.039 -27.016 -22.203 1 90.56 51 THR B N 1
ATOM 3284 C CA . THR B 1 51 ? -11.977 -27.859 -22.938 1 90.56 51 THR B CA 1
ATOM 3285 C C . THR B 1 51 ? -13.039 -28.422 -22.016 1 90.56 51 THR B C 1
ATOM 3287 O O . THR B 1 51 ? -14.227 -28.438 -22.359 1 90.56 51 THR B O 1
ATOM 3290 N N . LEU B 1 52 ? -12.633 -28.906 -20.875 1 90.81 52 LEU B N 1
ATOM 3291 C CA . LEU B 1 52 ? -13.57 -29.438 -19.891 1 90.81 52 LEU B CA 1
ATOM 3292 C C . LEU B 1 52 ? -14.547 -28.375 -19.438 1 90.81 52 LEU B C 1
ATOM 3294 O O . LEU B 1 52 ? -15.727 -28.656 -19.219 1 90.81 52 LEU B O 1
ATOM 3298 N N . LEU B 1 53 ? -14.047 -27.219 -19.25 1 90.31 53 LEU B N 1
ATOM 3299 C CA . LEU B 1 53 ? -14.891 -26.078 -18.891 1 90.31 53 LEU B CA 1
ATOM 3300 C C . LEU B 1 53 ? -15.953 -25.828 -19.953 1 90.31 53 LEU B C 1
ATOM 3302 O O . LEU B 1 53 ? -17.125 -25.656 -19.641 1 90.31 53 LEU B O 1
ATOM 3306 N N . ARG B 1 54 ? -15.586 -25.859 -21.188 1 89.44 54 ARG B N 1
ATOM 3307 C CA . ARG B 1 54 ? -16.484 -25.625 -22.297 1 89.44 54 ARG B CA 1
ATOM 3308 C C . ARG B 1 54 ? -17.531 -26.719 -22.406 1 89.44 54 ARG B C 1
ATOM 3310 O O . ARG B 1 54 ? -18.672 -26.469 -22.828 1 89.44 54 ARG B O 1
ATOM 3317 N N . GLN B 1 55 ? -17.172 -27.859 -21.922 1 91.12 55 GLN B N 1
ATOM 3318 C CA . GLN B 1 55 ? -18.078 -29 -21.938 1 91.12 55 GLN B CA 1
ATOM 3319 C C . GLN B 1 55 ? -19.031 -28.953 -20.734 1 91.12 55 GLN B C 1
ATOM 3321 O O . GLN B 1 55 ? -19.938 -29.797 -20.625 1 91.12 55 GLN B O 1
ATOM 3326 N N . GLY B 1 56 ? -18.828 -28 -19.844 1 90.94 56 GLY B N 1
ATOM 3327 C CA . GLY B 1 56 ? -19.703 -27.844 -18.703 1 90.94 56 GLY B CA 1
ATOM 3328 C C . GLY B 1 56 ? -19.359 -28.797 -17.562 1 90.94 56 GLY B C 1
ATOM 3329 O O . GLY B 1 56 ? -20.156 -28.969 -16.641 1 90.94 56 GLY B O 1
ATOM 3330 N N . ARG B 1 57 ? -18.172 -29.344 -17.656 1 89.69 57 ARG B N 1
ATOM 3331 C CA . ARG B 1 57 ? -17.781 -30.312 -16.641 1 89.69 57 ARG B CA 1
ATOM 3332 C C . ARG B 1 57 ? -17.219 -29.625 -15.414 1 89.69 57 ARG B C 1
ATOM 3334 O O . ARG B 1 57 ? -17.047 -30.25 -14.359 1 89.69 57 ARG B O 1
ATOM 3341 N N . THR B 1 58 ? -16.906 -28.406 -15.508 1 90.31 58 THR B N 1
ATOM 3342 C CA . THR B 1 58 ? -16.516 -27.531 -14.414 1 90.31 58 THR B CA 1
ATOM 3343 C C . THR B 1 58 ? -17.047 -26.109 -14.641 1 90.31 58 THR B C 1
ATOM 3345 O O . THR B 1 58 ? -17.547 -25.797 -15.719 1 90.31 58 THR B O 1
ATOM 3348 N N . THR B 1 59 ? -17.031 -25.328 -13.578 1 87.38 59 THR B N 1
ATOM 3349 C CA . THR B 1 59 ? -17.75 -24.062 -13.672 1 87.38 59 THR B CA 1
ATOM 3350 C C . THR B 1 59 ? -16.766 -22.891 -13.703 1 87.38 59 THR B C 1
ATOM 3352 O O . THR B 1 59 ? -17.156 -21.766 -14.039 1 87.38 59 THR B O 1
ATOM 3355 N N . PHE B 1 60 ? -15.594 -23.172 -13.43 1 87.44 60 PHE B N 1
ATOM 3356 C CA . PHE B 1 60 ? -14.641 -22.062 -13.383 1 87.44 60 PHE B CA 1
ATOM 3357 C C . PHE B 1 60 ? -13.227 -22.562 -13.648 1 87.44 60 PHE B C 1
ATOM 3359 O O . PHE B 1 60 ? -12.836 -23.625 -13.172 1 87.44 60 PHE B O 1
ATOM 3366 N N . TYR B 1 61 ? -12.562 -21.812 -14.453 1 87.44 61 TYR B N 1
ATOM 3367 C CA . TYR B 1 61 ? -11.148 -22.062 -14.688 1 87.44 61 TYR B CA 1
ATOM 3368 C C . TYR B 1 61 ? -10.445 -20.812 -15.188 1 87.44 61 TYR B C 1
ATOM 3370 O O . TYR B 1 61 ? -10.992 -20.078 -16.016 1 87.44 61 TYR B O 1
ATOM 3378 N N . ALA B 1 62 ? -9.266 -20.531 -14.594 1 86.56 62 ALA B N 1
ATOM 3379 C CA . ALA B 1 62 ? -8.43 -19.422 -15.023 1 86.56 62 ALA B CA 1
ATOM 3380 C C . ALA B 1 62 ? -7.16 -19.922 -15.719 1 86.56 62 ALA B C 1
ATOM 3382 O O . ALA B 1 62 ? -6.297 -20.531 -15.078 1 86.56 62 ALA B O 1
ATOM 3383 N N . GLN B 1 63 ? -7.055 -19.578 -16.953 1 87.31 63 GLN B N 1
ATOM 3384 C CA . GLN B 1 63 ? -5.926 -20.047 -17.75 1 87.31 63 GLN B CA 1
ATOM 3385 C C . GLN B 1 63 ? -4.633 -19.344 -17.344 1 87.31 63 GLN B C 1
ATOM 3387 O O . GLN B 1 63 ? -4.664 -18.234 -16.828 1 87.31 63 GLN B O 1
ATOM 3392 N N . ALA B 1 64 ? -3.533 -20.078 -17.562 1 90.06 64 ALA B N 1
ATOM 3393 C CA . ALA B 1 64 ? -2.229 -19.516 -17.234 1 90.06 64 ALA B CA 1
ATOM 3394 C C . ALA B 1 64 ? -1.216 -19.781 -18.344 1 90.06 64 ALA B C 1
ATOM 3396 O O . ALA B 1 64 ? -0.006 -19.656 -18.125 1 90.06 64 ALA B O 1
ATOM 3397 N N . SER B 1 65 ? -1.756 -20.141 -19.547 1 91.69 65 SER B N 1
ATOM 3398 C CA . SER B 1 65 ? -0.85 -20.391 -20.656 1 91.69 65 SER B CA 1
ATOM 3399 C C . SER B 1 65 ? 0.05 -19.188 -20.922 1 91.69 65 SER B C 1
ATOM 3401 O O . SER B 1 65 ? -0.429 -18.047 -21 1 91.69 65 SER B O 1
ATOM 3403 N N . GLY B 1 66 ? 1.333 -19.406 -21.047 1 93.19 66 GLY B N 1
ATOM 3404 C CA . GLY B 1 66 ? 2.32 -18.359 -21.25 1 93.19 66 GLY B CA 1
ATOM 3405 C C . GLY B 1 66 ? 3.154 -18.078 -20.016 1 93.19 66 GLY B C 1
ATOM 3406 O O . GLY B 1 66 ? 4.199 -17.422 -20.094 1 93.19 66 GLY B O 1
ATOM 3407 N N . MET B 1 67 ? 2.729 -18.641 -18.875 1 96 67 MET B N 1
ATOM 3408 C CA . MET B 1 67 ? 3.375 -18.328 -17.609 1 96 67 MET B CA 1
ATOM 3409 C C . MET B 1 67 ? 4.125 -19.531 -17.062 1 96 67 MET B C 1
ATOM 3411 O O . MET B 1 67 ? 4.527 -19.547 -15.898 1 96 67 MET B O 1
ATOM 3415 N N . GLU B 1 68 ? 4.344 -20.594 -17.891 1 97.75 68 GLU B N 1
ATOM 3416 C CA . GLU B 1 68 ? 4.875 -21.875 -17.438 1 97.75 68 GLU B CA 1
ATOM 3417 C C . GLU B 1 68 ? 6.273 -21.719 -16.844 1 97.75 68 GLU B C 1
ATOM 3419 O O . GLU B 1 68 ? 6.602 -22.328 -15.836 1 97.75 68 GLU B O 1
ATOM 3424 N N . ALA B 1 69 ? 7.09 -20.875 -17.469 1 98.56 69 ALA B N 1
ATOM 3425 C CA . ALA B 1 69 ? 8.469 -20.719 -17 1 98.56 69 ALA B CA 1
ATOM 3426 C C . ALA B 1 69 ? 8.508 -20.125 -15.602 1 98.56 69 ALA B C 1
ATOM 3428 O O . ALA B 1 69 ? 9.289 -20.578 -14.75 1 98.56 69 ALA B O 1
ATOM 3429 N N . THR B 1 70 ? 7.703 -19.125 -15.344 1 98.44 70 THR B N 1
ATOM 3430 C CA . THR B 1 70 ? 7.637 -18.5 -14.023 1 98.44 70 THR B CA 1
ATOM 3431 C C . THR B 1 70 ? 7.219 -19.516 -12.969 1 98.44 70 THR B C 1
ATOM 3433 O O . THR B 1 70 ? 7.891 -19.672 -11.945 1 98.44 70 THR B O 1
ATOM 3436 N N . GLN B 1 71 ? 6.145 -20.188 -13.227 1 98.5 71 GLN B N 1
ATOM 3437 C CA . GLN B 1 71 ? 5.539 -21.062 -12.234 1 98.5 71 GLN B CA 1
ATOM 3438 C C . GLN B 1 71 ? 6.402 -22.297 -11.984 1 98.5 71 GLN B C 1
ATOM 3440 O O . GLN B 1 71 ? 6.664 -22.656 -10.836 1 98.5 71 GLN B O 1
ATOM 3445 N N . LEU B 1 72 ? 6.848 -22.969 -13.047 1 98.62 72 LEU B N 1
ATOM 3446 C CA . LEU B 1 72 ? 7.715 -24.125 -12.883 1 98.62 72 LEU B CA 1
ATOM 3447 C C . LEU B 1 72 ? 9.062 -23.719 -12.297 1 98.62 72 LEU B C 1
ATOM 3449 O O . LEU B 1 72 ? 9.633 -24.438 -11.484 1 98.62 72 LEU B O 1
ATOM 3453 N N . GLY B 1 73 ? 9.602 -22.578 -12.789 1 98.81 73 GLY B N 1
ATOM 3454 C CA . GLY B 1 73 ? 10.836 -22.078 -12.211 1 98.81 73 GLY B CA 1
ATOM 3455 C C . GLY B 1 73 ? 10.75 -21.828 -10.711 1 98.81 73 GLY B C 1
ATOM 3456 O O . GLY B 1 73 ? 11.695 -22.125 -9.977 1 98.81 73 GLY B O 1
ATOM 3457 N N . LEU B 1 74 ? 9.664 -21.281 -10.289 1 98.81 74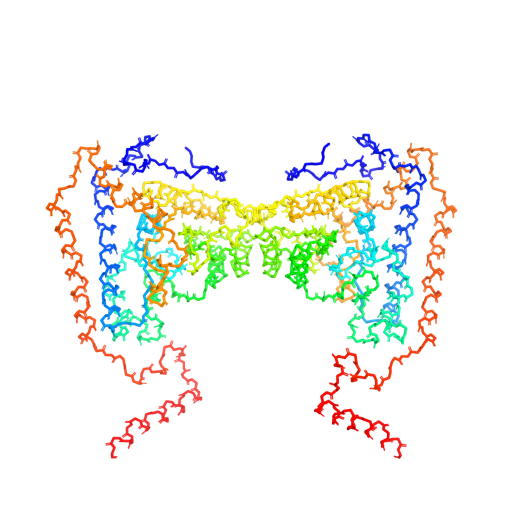 LEU B N 1
ATOM 3458 C CA . LEU B 1 74 ? 9.438 -21.078 -8.859 1 98.81 74 LEU B CA 1
ATOM 3459 C C . LEU B 1 74 ? 9.398 -22.422 -8.125 1 98.81 74 LEU B C 1
ATOM 3461 O O . LEU B 1 74 ? 10.016 -22.562 -7.062 1 98.81 74 LEU B O 1
ATOM 3465 N N . ALA B 1 75 ? 8.711 -23.375 -8.656 1 98.81 75 ALA B N 1
ATOM 3466 C CA . ALA B 1 75 ? 8.617 -24.703 -8.039 1 98.81 75 ALA B CA 1
ATOM 3467 C C . ALA B 1 75 ? 10 -25.312 -7.836 1 98.81 75 ALA B C 1
ATOM 3469 O O . ALA B 1 75 ? 10.258 -25.969 -6.824 1 98.81 75 ALA B O 1
ATOM 3470 N N . ARG B 1 76 ? 10.883 -25.094 -8.789 1 98.56 76 ARG B N 1
ATOM 3471 C CA . ARG B 1 76 ? 12.219 -25.672 -8.742 1 98.56 76 ARG B CA 1
ATOM 3472 C C . ARG B 1 76 ? 13.125 -24.875 -7.805 1 98.56 76 ARG B C 1
ATOM 3474 O O . ARG B 1 76 ? 14.25 -25.297 -7.527 1 98.56 76 ARG B O 1
ATOM 3481 N N . SER B 1 77 ? 12.664 -23.797 -7.32 1 98.75 77 SER B N 1
ATOM 3482 C CA . SER B 1 77 ? 13.508 -22.891 -6.551 1 98.75 77 SER B CA 1
ATOM 3483 C C . SER B 1 77 ? 13.195 -22.969 -5.062 1 98.75 77 SER B C 1
ATOM 3485 O O . SER B 1 77 ? 13.844 -22.312 -4.246 1 98.75 77 SER B O 1
ATOM 3487 N N . ILE B 1 78 ? 12.164 -23.734 -4.664 1 98.62 78 ILE B N 1
ATOM 3488 C CA . ILE B 1 78 ? 11.781 -23.859 -3.264 1 98.62 78 ILE B CA 1
ATOM 3489 C C . ILE B 1 78 ? 11.703 -25.344 -2.891 1 98.62 78 ILE B C 1
ATOM 3491 O O . ILE B 1 78 ? 11.906 -26.219 -3.738 1 98.62 78 ILE B O 1
ATOM 3495 N N . ARG B 1 79 ? 11.492 -25.672 -1.619 1 98.56 79 ARG B N 1
ATOM 3496 C CA . ARG B 1 79 ? 11.477 -27.062 -1.149 1 98.56 79 ARG B CA 1
ATOM 3497 C C . ARG B 1 79 ? 10.055 -27.578 -1.006 1 98.56 79 ARG B C 1
ATOM 3499 O O . ARG B 1 79 ? 9.344 -27.203 -0.066 1 98.56 79 ARG B O 1
ATOM 3506 N N . ALA B 1 80 ? 9.727 -28.469 -1.906 1 97.81 80 ALA B N 1
ATOM 3507 C CA . ALA B 1 80 ? 8.383 -29.047 -1.943 1 97.81 80 ALA B CA 1
ATOM 3508 C C . ALA B 1 80 ? 8.047 -29.75 -0.631 1 97.81 80 ALA B C 1
ATOM 3510 O O . ALA B 1 80 ? 8.859 -30.516 -0.11 1 97.81 80 ALA B O 1
ATOM 3511 N N . GLY B 1 81 ? 6.914 -29.422 -0.103 1 97.31 81 GLY B N 1
ATOM 3512 C CA . GLY B 1 81 ? 6.453 -30.078 1.113 1 97.31 81 GLY B CA 1
ATOM 3513 C C . GLY B 1 81 ? 7.082 -29.5 2.371 1 97.31 81 GLY B C 1
ATOM 3514 O O . GLY B 1 81 ? 6.707 -29.875 3.484 1 97.31 81 GLY B O 1
ATOM 3515 N N . HIS B 1 82 ? 7.969 -28.641 2.215 1 98.31 82 HIS B N 1
ATOM 3516 C CA . HIS B 1 82 ? 8.664 -28 3.334 1 98.31 82 HIS B CA 1
ATOM 3517 C C . HIS B 1 82 ? 8.328 -26.516 3.422 1 98.31 82 HIS B C 1
ATOM 3519 O O . HIS B 1 82 ? 7.969 -26.016 4.492 1 98.31 82 HIS B O 1
ATOM 3525 N N . ASP B 1 83 ? 8.492 -25.844 2.348 1 98.75 83 ASP B N 1
ATOM 3526 C CA . ASP B 1 83 ? 8.109 -24.438 2.287 1 98.75 83 ASP B CA 1
ATOM 3527 C C . ASP B 1 83 ? 6.602 -24.281 2.115 1 98.75 83 ASP B C 1
ATOM 3529 O O . ASP B 1 83 ? 5.922 -25.203 1.682 1 98.75 83 ASP B O 1
ATOM 3533 N N . TRP B 1 84 ? 6.074 -23.188 2.561 1 98.75 84 TRP B N 1
ATOM 3534 C CA . TRP B 1 84 ? 4.645 -22.906 2.465 1 98.75 84 TRP B CA 1
ATOM 3535 C C . TRP B 1 84 ? 4.34 -22.047 1.247 1 98.75 84 TRP B C 1
ATOM 3537 O O . TRP B 1 84 ? 5.051 -21.078 0.973 1 98.75 84 TRP B O 1
ATOM 3547 N N . VAL B 1 85 ? 3.318 -22.453 0.541 1 98.56 85 VAL B N 1
ATOM 3548 C CA . VAL B 1 85 ? 2.951 -21.734 -0.67 1 98.56 85 VAL B CA 1
ATOM 3549 C C . VAL B 1 85 ? 1.546 -21.156 -0.521 1 98.56 85 VAL B C 1
ATOM 3551 O O . VAL B 1 85 ? 0.585 -21.891 -0.294 1 98.56 85 VAL B O 1
ATOM 3554 N N . TRP B 1 86 ? 1.431 -19.844 -0.545 1 98.12 86 TRP B N 1
ATOM 3555 C CA . TRP B 1 86 ? 0.176 -19.109 -0.655 1 98.12 86 TRP B CA 1
ATOM 3556 C C . TRP B 1 86 ? -0.044 -18.625 -2.082 1 98.12 86 TRP B C 1
ATOM 3558 O O . TRP B 1 86 ? 0.367 -17.516 -2.434 1 98.12 86 TRP B O 1
ATOM 3568 N N . PRO B 1 87 ? -0.724 -19.375 -2.826 1 96.69 87 PRO B N 1
ATOM 3569 C CA . PRO B 1 87 ? -0.742 -19.156 -4.273 1 96.69 87 PRO B CA 1
ATOM 3570 C C . PRO B 1 87 ? -1.871 -18.234 -4.719 1 96.69 87 PRO B C 1
ATOM 3572 O O . PRO B 1 87 ? -2.838 -18.031 -3.977 1 96.69 87 PRO B O 1
ATOM 3575 N N . TYR B 1 88 ? -1.599 -17.547 -5.914 1 89.25 88 TYR B N 1
ATOM 3576 C CA . TYR B 1 88 ? -2.758 -16.953 -6.562 1 89.25 88 TYR B CA 1
ATOM 3577 C C . TYR B 1 88 ? -3.445 -17.953 -7.488 1 89.25 88 TYR B C 1
ATOM 3579 O O . TYR B 1 88 ? -2.92 -19.031 -7.738 1 89.25 88 TYR B O 1
ATOM 3587 N N . TYR B 1 89 ? -4.605 -17.734 -8.094 1 88.88 89 TYR B N 1
ATOM 3588 C CA . TYR B 1 89 ? -5.555 -18.734 -8.594 1 88.88 89 TYR B CA 1
ATOM 3589 C C . TYR B 1 89 ? -5.109 -19.281 -9.945 1 88.88 89 TYR B C 1
ATOM 3591 O O . TYR B 1 89 ? -5.699 -20.234 -10.461 1 88.88 89 TYR B O 1
ATOM 3599 N N . ARG B 1 90 ? -4.02 -18.875 -10.469 1 91.75 90 ARG B N 1
ATOM 3600 C CA . ARG B 1 90 ? -3.57 -19.375 -11.766 1 91.75 90 ARG B CA 1
ATOM 3601 C C . ARG B 1 90 ? -2.371 -20.312 -11.602 1 91.75 90 ARG B C 1
ATOM 3603 O O . ARG B 1 90 ? -1.725 -20.672 -12.586 1 91.75 90 ARG B O 1
ATOM 3610 N N . ASP B 1 91 ? -2.086 -20.781 -10.492 1 95.94 91 ASP B N 1
ATOM 3611 C CA . ASP B 1 91 ? -0.798 -21.391 -10.188 1 95.94 91 ASP B CA 1
ATOM 3612 C C . ASP B 1 91 ? -0.873 -22.906 -10.312 1 95.94 91 ASP B C 1
ATOM 3614 O O . ASP B 1 91 ? -0.311 -23.641 -9.484 1 95.94 91 ASP B O 1
ATOM 3618 N N . HIS B 1 92 ? -1.549 -23.438 -11.352 1 95.25 92 HIS B N 1
ATOM 3619 C CA . HIS B 1 92 ? -1.604 -24.891 -11.531 1 95.25 92 HIS B CA 1
ATOM 3620 C C . HIS B 1 92 ? -0.238 -25.453 -11.914 1 95.25 92 HIS B C 1
ATOM 3622 O O . HIS B 1 92 ? 0.133 -26.547 -11.477 1 95.25 92 HIS B O 1
ATOM 3628 N N . ALA B 1 93 ? 0.558 -24.703 -12.727 1 97 93 ALA B N 1
ATOM 3629 C CA . ALA B 1 93 ? 1.882 -25.188 -13.125 1 97 93 ALA B CA 1
ATOM 3630 C C . ALA B 1 93 ? 2.834 -25.203 -11.93 1 97 93 ALA B C 1
ATOM 3632 O O . ALA B 1 93 ? 3.719 -26.062 -11.852 1 97 93 ALA B O 1
ATOM 3633 N N . LEU B 1 94 ? 2.693 -24.25 -11.047 1 98.25 94 LEU B N 1
ATOM 3634 C CA . LEU B 1 94 ? 3.455 -24.266 -9.805 1 98.25 94 LEU B CA 1
ATOM 3635 C C . LEU B 1 94 ? 3.148 -25.516 -8.992 1 98.25 94 LEU B C 1
ATOM 3637 O O . LEU B 1 94 ? 4.062 -26.203 -8.523 1 98.25 94 LEU B O 1
ATOM 3641 N N . ALA B 1 95 ? 1.871 -25.828 -8.867 1 97.94 95 ALA B N 1
ATOM 3642 C CA . ALA B 1 95 ? 1.453 -27.016 -8.125 1 97.94 95 ALA B CA 1
ATOM 3643 C C . ALA B 1 95 ? 2.025 -28.281 -8.758 1 97.94 95 ALA B C 1
ATOM 3645 O O . ALA B 1 95 ? 2.615 -29.109 -8.062 1 97.94 95 ALA B O 1
ATOM 3646 N N . LEU B 1 96 ? 1.855 -28.406 -10.062 1 98 96 LEU B N 1
ATOM 3647 C CA . LEU B 1 96 ? 2.389 -29.578 -10.766 1 98 96 LEU B CA 1
ATOM 3648 C C . LEU B 1 96 ? 3.9 -29.672 -10.594 1 98 96 LEU B C 1
ATOM 3650 O O . LEU B 1 96 ? 4.438 -30.75 -10.367 1 98 96 LEU B O 1
ATOM 3654 N N . GLY B 1 97 ? 4.555 -28.531 -10.688 1 98.12 97 GLY B N 1
ATOM 3655 C CA . GLY B 1 97 ? 6 -28.469 -10.555 1 98.12 97 GLY B CA 1
ATOM 3656 C C . GLY B 1 97 ? 6.488 -28.906 -9.18 1 98.12 97 GLY B C 1
ATOM 3657 O O . GLY B 1 97 ? 7.602 -29.422 -9.047 1 98.12 97 GLY B O 1
ATOM 3658 N N . LEU B 1 98 ? 5.672 -28.672 -8.18 1 98.19 98 LEU B N 1
ATOM 3659 C CA . LEU B 1 98 ? 6.02 -29.062 -6.82 1 98.19 98 LEU B CA 1
ATOM 3660 C C . LEU B 1 98 ? 5.82 -30.562 -6.621 1 98.19 98 LEU B C 1
ATOM 3662 O O . LEU B 1 98 ? 6.297 -31.141 -5.637 1 98.19 98 LEU B O 1
ATOM 3666 N N . GLY B 1 99 ? 5.105 -31.172 -7.551 1 97.94 99 GLY B N 1
ATOM 3667 C CA . GLY B 1 99 ? 4.891 -32.594 -7.465 1 97.94 99 GLY B CA 1
ATOM 3668 C C . GLY B 1 99 ? 3.465 -32.969 -7.102 1 97.94 99 GLY B C 1
ATOM 3669 O O . GLY B 1 99 ? 3.158 -34.156 -6.887 1 97.94 99 GLY B O 1
ATOM 3670 N N . VAL B 1 100 ? 2.602 -32.031 -7.059 1 97.69 100 VAL B N 1
ATOM 3671 C CA . VAL B 1 100 ? 1.199 -32.312 -6.789 1 97.69 100 VAL B CA 1
ATOM 3672 C C . VAL B 1 100 ? 0.64 -33.219 -7.891 1 97.69 100 VAL B C 1
ATOM 3674 O O . VAL B 1 100 ? 0.795 -32.906 -9.078 1 97.69 100 VAL B O 1
ATOM 3677 N N . PRO B 1 101 ? 0.049 -34.25 -7.527 1 97.38 101 PRO B N 1
ATOM 3678 C CA . PRO B 1 101 ? -0.523 -35.125 -8.555 1 97.38 101 PRO B CA 1
ATOM 3679 C C . PRO B 1 101 ? -1.606 -34.438 -9.375 1 97.38 101 PRO B C 1
ATOM 3681 O O . PRO B 1 101 ? -2.438 -33.719 -8.828 1 97.38 101 PRO B O 1
ATOM 3684 N N . MET B 1 102 ? -1.527 -34.688 -10.672 1 97.56 102 MET B N 1
ATOM 3685 C CA . MET B 1 102 ? -2.514 -34.094 -11.562 1 97.56 102 MET B CA 1
ATOM 3686 C C . MET B 1 102 ? -3.928 -34.5 -11.172 1 97.56 102 MET B C 1
ATOM 3688 O O . MET B 1 102 ? -4.867 -33.719 -11.305 1 97.56 102 MET B O 1
ATOM 3692 N N . LEU B 1 103 ? -4.086 -35.688 -10.648 1 97.44 103 LEU B N 1
ATOM 3693 C CA . LEU B 1 103 ? -5.383 -36.188 -10.203 1 97.44 103 LEU B CA 1
ATOM 3694 C C . LEU B 1 103 ? -5.977 -35.281 -9.141 1 97.44 103 LEU B C 1
ATOM 3696 O O . LEU B 1 103 ? -7.184 -35.031 -9.141 1 97.44 103 LEU B O 1
ATOM 3700 N N . ASP B 1 104 ? -5.141 -34.844 -8.219 1 97.06 104 ASP B N 1
ATOM 3701 C CA . ASP B 1 104 ? -5.625 -33.969 -7.168 1 97.06 104 ASP B CA 1
ATOM 3702 C C . ASP B 1 104 ? -6.199 -32.656 -7.762 1 97.06 104 ASP B C 1
ATOM 3704 O O . ASP B 1 104 ? -7.242 -32.188 -7.32 1 97.06 104 ASP B O 1
ATOM 3708 N N . LEU B 1 105 ? -5.543 -32.125 -8.773 1 96.62 105 LEU B N 1
ATOM 3709 C CA . LEU B 1 105 ? -5.973 -30.875 -9.398 1 96.62 105 LEU B CA 1
ATOM 3710 C C . LEU B 1 105 ? -7.25 -31.078 -10.203 1 96.62 105 LEU B C 1
ATOM 3712 O O . LEU B 1 105 ? -8.188 -30.281 -10.102 1 96.62 105 LEU B O 1
ATOM 3716 N N . VAL B 1 106 ? -7.262 -32.125 -10.945 1 96.75 106 VAL B N 1
ATOM 3717 C CA . VAL B 1 106 ? -8.43 -32.438 -11.758 1 96.75 106 VAL B CA 1
ATOM 3718 C C . VAL B 1 106 ? -9.633 -32.719 -10.859 1 96.75 106 VAL B C 1
ATOM 3720 O O . VAL B 1 106 ? -10.734 -32.219 -11.117 1 96.75 106 VAL B O 1
ATOM 3723 N N . SER B 1 107 ? -9.406 -33.5 -9.805 1 96.75 107 SER B N 1
ATOM 3724 C CA . SER B 1 107 ? -10.484 -33.812 -8.859 1 96.75 107 SER B CA 1
ATOM 3725 C C . SER B 1 107 ? -11.062 -32.531 -8.266 1 96.75 107 SER B C 1
ATOM 3727 O O . SER B 1 107 ? -12.273 -32.438 -8.078 1 96.75 107 SER B O 1
ATOM 3729 N N . GLN B 1 108 ? -10.227 -31.656 -7.895 1 95.56 108 GLN B N 1
ATOM 3730 C CA . GLN B 1 108 ? -10.656 -30.391 -7.332 1 95.56 108 GLN B CA 1
ATOM 3731 C C . GLN B 1 108 ? -11.484 -29.594 -8.344 1 95.56 108 GLN B C 1
ATOM 3733 O O . GLN B 1 108 ? -12.531 -29.031 -7.992 1 95.56 108 GLN B O 1
ATOM 3738 N N . CYS B 1 109 ? -11.078 -29.531 -9.594 1 94.69 109 CYS B N 1
ATOM 3739 C CA . CYS B 1 109 ? -11.797 -28.797 -10.641 1 94.69 109 CYS B CA 1
ATOM 3740 C C . CYS B 1 109 ? -13.18 -29.406 -10.875 1 94.69 109 CYS B C 1
ATOM 3742 O O . CYS B 1 109 ? -14.133 -28.688 -11.164 1 94.69 109 CYS B O 1
ATOM 3744 N N . LEU B 1 110 ? -13.234 -30.688 -10.711 1 94.69 110 LEU B N 1
ATOM 3745 C CA . LEU B 1 110 ? -14.484 -31.375 -11 1 94.69 110 LEU B CA 1
ATOM 3746 C C . LEU B 1 110 ? -15.352 -31.469 -9.75 1 94.69 110 LEU B C 1
ATOM 3748 O O . LEU B 1 110 ? -16.547 -31.781 -9.844 1 94.69 110 LEU B O 1
ATOM 3752 N N . GLY B 1 111 ? -14.773 -31.281 -8.594 1 93.81 111 GLY B N 1
ATOM 3753 C CA . GLY B 1 111 ? -15.508 -31.344 -7.34 1 93.81 111 GLY B CA 1
ATOM 3754 C C . GLY B 1 111 ? -15.969 -32.75 -6.996 1 93.81 111 GLY B C 1
ATOM 3755 O O . GLY B 1 111 ? -17.094 -32.938 -6.512 1 93.81 111 GLY B O 1
ATOM 3756 N N . THR B 1 112 ? -15.164 -33.719 -7.297 1 94.75 112 THR B N 1
ATOM 3757 C CA . THR B 1 112 ? -15.531 -35.125 -7.078 1 94.75 112 THR B CA 1
ATOM 3758 C C . THR B 1 112 ? -15.148 -35.562 -5.672 1 94.75 112 THR B C 1
ATOM 3760 O O . THR B 1 112 ? -14.617 -34.781 -4.887 1 94.75 112 THR B O 1
ATOM 3763 N N . ASN B 1 113 ? -15.43 -36.844 -5.32 1 93.88 113 ASN B N 1
ATOM 3764 C CA . ASN B 1 113 ? -15.117 -37.406 -4 1 93.88 113 ASN B CA 1
ATOM 3765 C C . ASN B 1 113 ? -13.609 -37.469 -3.771 1 93.88 113 ASN B C 1
ATOM 3767 O O . ASN B 1 113 ? -13.148 -37.469 -2.629 1 93.88 113 ASN B O 1
ATOM 3771 N N . SER B 1 114 ? -12.875 -37.5 -4.816 1 94.44 114 SER B N 1
ATOM 3772 C CA . SER B 1 114 ? -11.422 -37.562 -4.707 1 94.44 114 SER B CA 1
ATOM 3773 C C . SER B 1 114 ? -10.812 -36.188 -4.5 1 94.44 114 SER B C 1
ATOM 3775 O O . SER B 1 114 ? -9.609 -36.031 -4.285 1 94.44 114 SER B O 1
ATOM 3777 N N . ASP B 1 115 ? -11.625 -35.188 -4.633 1 94.69 115 ASP B N 1
ATOM 3778 C CA . ASP B 1 115 ? -11.203 -33.812 -4.309 1 94.69 115 ASP B CA 1
ATOM 3779 C C . ASP B 1 115 ? -10.836 -33.688 -2.834 1 94.69 115 ASP B C 1
ATOM 3781 O O . ASP B 1 115 ? -11.633 -34 -1.956 1 94.69 115 ASP B O 1
ATOM 3785 N N . LEU B 1 116 ? -9.695 -33.188 -2.564 1 92.38 116 LEU B N 1
ATOM 3786 C CA . LEU B 1 116 ? -9.188 -33.062 -1.201 1 92.38 116 LEU B CA 1
ATOM 3787 C C . LEU B 1 116 ? -10.055 -32.125 -0.392 1 92.38 116 LEU B C 1
ATOM 3789 O O . LEU B 1 116 ? -10.078 -32.188 0.839 1 92.38 116 LEU B O 1
ATOM 3793 N N . CYS B 1 117 ? -10.742 -31.219 -1.122 1 89.38 117 CYS B N 1
ATOM 3794 C CA . CYS B 1 117 ? -11.625 -30.266 -0.459 1 89.38 117 CYS B CA 1
ATOM 3795 C C . CYS B 1 117 ? -13.07 -30.766 -0.498 1 89.38 117 CYS B C 1
ATOM 3797 O O . CYS B 1 117 ? -13.969 -30.078 0.001 1 89.38 117 CYS B O 1
ATOM 3799 N N . ARG B 1 118 ? -13.344 -31.812 -1.1 1 87.12 118 ARG B N 1
ATOM 3800 C CA . ARG B 1 118 ? -14.633 -32.5 -1.143 1 87.12 118 ARG B CA 1
ATOM 3801 C C . ARG B 1 118 ? -15.703 -31.594 -1.748 1 87.12 118 ARG B C 1
ATOM 3803 O O . ARG B 1 118 ? -16.828 -31.531 -1.249 1 87.12 118 ARG B O 1
ATOM 3810 N N . GLY B 1 119 ? -15.289 -30.797 -2.658 1 86.31 119 GLY B N 1
ATOM 3811 C CA . GLY B 1 119 ? -16.219 -29.984 -3.438 1 86.31 119 GLY B CA 1
ATOM 3812 C C . GLY B 1 119 ? -16.641 -28.719 -2.738 1 86.31 119 GLY B C 1
ATOM 3813 O O . GLY B 1 119 ? -17.562 -28.031 -3.18 1 86.31 119 GLY B O 1
ATOM 3814 N N . ARG B 1 120 ? -15.953 -28.359 -1.705 1 86.69 120 ARG B N 1
ATOM 3815 C CA . ARG B 1 120 ? -16.391 -27.234 -0.897 1 86.69 120 ARG B CA 1
ATOM 3816 C C . ARG B 1 120 ? -15.719 -25.938 -1.341 1 86.69 120 ARG B C 1
ATOM 3818 O O . ARG B 1 120 ? -16.062 -24.859 -0.867 1 86.69 120 ARG B O 1
ATOM 3825 N N . GLN B 1 121 ? -14.75 -25.984 -2.186 1 88.19 121 GLN B N 1
ATOM 3826 C CA . GLN B 1 121 ? -14.031 -24.844 -2.725 1 88.19 121 GLN B CA 1
ATOM 3827 C C . GLN B 1 121 ? -14.422 -24.578 -4.176 1 88.19 121 GLN B C 1
ATOM 3829 O O . GLN B 1 121 ? -14.82 -25.5 -4.895 1 88.19 121 GLN B O 1
ATOM 3834 N N . MET B 1 122 ? -14.359 -23.297 -4.527 1 90.19 122 MET B N 1
ATOM 3835 C CA . MET B 1 122 ? -14.578 -22.984 -5.938 1 90.19 122 MET B CA 1
ATOM 3836 C C . MET B 1 122 ? -13.633 -23.781 -6.828 1 90.19 122 MET B C 1
ATOM 3838 O O . MET B 1 122 ? -12.453 -23.953 -6.5 1 90.19 122 MET B O 1
ATOM 3842 N N . PRO B 1 123 ? -14.203 -24.328 -7.949 1 89.69 123 PRO B N 1
ATOM 3843 C CA . PRO B 1 123 ? -13.305 -25.062 -8.852 1 89.69 123 PRO B CA 1
ATOM 3844 C C . PRO B 1 123 ? -12.055 -24.25 -9.211 1 89.69 123 PRO B C 1
ATOM 3846 O O . PRO B 1 123 ? -12.133 -23.031 -9.406 1 89.69 123 PRO B O 1
ATOM 3849 N N . HIS B 1 124 ? -10.914 -24.938 -9.258 1 89.88 124 HIS B N 1
ATOM 3850 C CA . HIS B 1 124 ? -9.633 -24.359 -9.648 1 89.88 124 HIS B CA 1
ATOM 3851 C C . HIS B 1 124 ? -8.969 -23.641 -8.477 1 89.88 124 HIS B C 1
ATOM 3853 O O . HIS B 1 124 ? -7.922 -23.016 -8.648 1 89.88 124 HIS B O 1
ATOM 3859 N N . HIS B 1 125 ? -9.594 -23.625 -7.348 1 92.5 125 HIS B N 1
ATOM 3860 C CA . HIS B 1 125 ? -8.992 -23.109 -6.125 1 92.5 125 HIS B CA 1
ATOM 3861 C C . HIS B 1 125 ? -8.344 -24.234 -5.316 1 92.5 125 HIS B C 1
ATOM 3863 O O . HIS B 1 125 ? -8.867 -24.625 -4.277 1 92.5 125 HIS B O 1
ATOM 3869 N N . PHE B 1 126 ? -7.238 -24.578 -5.684 1 91.56 126 PHE B N 1
ATOM 3870 C CA . PHE B 1 126 ? -6.523 -25.75 -5.184 1 91.56 126 PHE B CA 1
ATOM 3871 C C . PHE B 1 126 ? -6.043 -25.516 -3.756 1 91.56 126 PHE B C 1
ATOM 3873 O O . PHE B 1 126 ? -5.793 -24.375 -3.355 1 91.56 126 PHE B O 1
ATOM 3880 N N . GLY B 1 127 ? -5.934 -26.547 -2.986 1 93.81 127 GLY B N 1
ATOM 3881 C CA . GLY B 1 127 ? -5.266 -26.672 -1.702 1 93.81 127 GLY B CA 1
ATOM 3882 C C . GLY B 1 127 ? -4.766 -28.078 -1.42 1 93.81 127 GLY B C 1
ATOM 3883 O O . GLY B 1 127 ? -5.508 -29.047 -1.573 1 93.81 127 GLY B O 1
ATOM 3884 N N . VAL B 1 128 ? -3.533 -28.172 -1.206 1 95.88 128 VAL B N 1
ATOM 3885 C CA . VAL B 1 128 ? -2.941 -29.484 -0.988 1 95.88 128 VAL B CA 1
ATOM 3886 C C . VAL B 1 128 ? -2.051 -29.453 0.252 1 95.88 128 VAL B C 1
ATOM 3888 O O . VAL B 1 128 ? -0.857 -29.156 0.159 1 95.88 128 VAL B O 1
ATOM 3891 N N . ALA B 1 129 ? -2.521 -29.984 1.359 1 94.62 129 ALA B N 1
ATOM 3892 C CA . ALA B 1 129 ? -1.894 -29.875 2.674 1 94.62 129 ALA B CA 1
ATOM 3893 C C . ALA B 1 129 ? -0.513 -30.516 2.68 1 94.62 129 ALA B C 1
ATOM 3895 O O . ALA B 1 129 ? 0.435 -29.969 3.248 1 94.62 129 ALA B O 1
ATOM 3896 N N . ARG B 1 130 ? -0.358 -31.688 2.09 1 95.62 130 ARG B N 1
ATOM 3897 C CA . ARG B 1 130 ? 0.894 -32.438 2.133 1 95.62 130 ARG B CA 1
ATOM 3898 C C . ARG B 1 130 ? 2.018 -31.656 1.447 1 95.62 130 ARG B C 1
ATOM 3900 O O . ARG B 1 130 ? 3.195 -31.953 1.651 1 95.62 130 ARG B O 1
ATOM 3907 N N . PHE B 1 131 ? 1.669 -30.641 0.653 1 96.88 131 PHE B N 1
ATOM 3908 C CA . PHE B 1 131 ? 2.66 -29.828 -0.034 1 96.88 131 PHE B CA 1
ATOM 3909 C C . PHE B 1 131 ? 2.697 -28.422 0.545 1 96.88 131 PHE B C 1
ATOM 3911 O O . PHE B 1 131 ? 3.314 -27.516 -0.031 1 96.88 131 PHE B O 1
ATOM 3918 N N . ASN B 1 132 ? 1.992 -28.219 1.705 1 97.62 132 ASN B N 1
ATOM 3919 C CA . ASN B 1 132 ? 1.864 -26.891 2.295 1 97.62 132 ASN B CA 1
ATOM 3920 C C . ASN B 1 132 ? 1.402 -25.859 1.266 1 97.62 132 ASN B C 1
ATOM 3922 O O . ASN B 1 132 ? 1.881 -24.719 1.258 1 97.62 132 ASN B O 1
ATOM 3926 N N . PHE B 1 133 ? 0.629 -26.344 0.318 1 97.69 133 PHE B N 1
ATOM 3927 C CA . PHE B 1 133 ? -0.023 -25.516 -0.686 1 97.69 133 PHE B CA 1
ATOM 3928 C C . PHE B 1 133 ? -1.384 -25.047 -0.192 1 97.69 133 PHE B C 1
ATOM 3930 O O . PHE B 1 133 ? -2.373 -25.766 -0.278 1 97.69 133 PHE B O 1
ATOM 3937 N N . VAL B 1 134 ? -1.465 -23.781 0.258 1 96.31 134 VAL B N 1
ATOM 3938 C CA . VAL B 1 134 ? -2.641 -23.25 0.95 1 96.31 134 VAL B CA 1
ATOM 3939 C C . VAL B 1 134 ? -3.758 -23 -0.057 1 96.31 134 VAL B C 1
ATOM 3941 O O . VAL B 1 134 ? -3.494 -22.688 -1.22 1 96.31 134 VAL B O 1
ATOM 3944 N N . SER B 1 135 ? -4.918 -23.125 0.396 1 93.06 135 SER B N 1
ATOM 3945 C CA . SER B 1 135 ? -6.082 -22.969 -0.47 1 93.06 135 SER B CA 1
ATOM 3946 C C . SER B 1 135 ? -6.109 -21.594 -1.113 1 93.06 135 SER B C 1
ATOM 3948 O O . SER B 1 135 ? -5.859 -20.578 -0.447 1 93.06 135 SER B O 1
ATOM 3950 N N . ILE B 1 136 ? -6.457 -21.609 -2.33 1 91.69 136 ILE B N 1
ATOM 3951 C CA . ILE B 1 136 ? -6.504 -20.406 -3.148 1 91.69 136 ILE B CA 1
ATOM 3952 C C . ILE B 1 136 ? -7.77 -19.609 -2.832 1 91.69 136 ILE B C 1
ATOM 3954 O O . ILE B 1 136 ? -8.805 -20.188 -2.482 1 91.69 136 ILE B O 1
ATOM 3958 N N . SER B 1 137 ? -7.617 -18.328 -2.889 1 87.5 137 SER B N 1
ATOM 3959 C CA . SER B 1 137 ? -8.758 -17.422 -2.82 1 87.5 137 SER B CA 1
ATOM 3960 C C . SER B 1 137 ? -8.914 -16.625 -4.113 1 87.5 137 SER B C 1
ATOM 3962 O O . SER B 1 137 ? -7.922 -16.266 -4.742 1 87.5 137 SER B O 1
ATOM 3964 N N . SER B 1 138 ? -10.211 -16.375 -4.43 1 82.56 138 SER B N 1
ATOM 3965 C CA . SER B 1 138 ? -10.492 -15.625 -5.656 1 82.56 138 SER B CA 1
ATOM 3966 C C . SER B 1 138 ? -10.211 -14.141 -5.484 1 82.56 138 SER B C 1
ATOM 3968 O O . SER B 1 138 ? -9.844 -13.453 -6.441 1 82.56 138 SER B O 1
ATOM 3970 N N . SER B 1 139 ? -10.516 -13.68 -4.324 1 83.94 139 SER B N 1
ATOM 3971 C CA . SER B 1 139 ? -10.281 -12.258 -4.078 1 83.94 139 SER B CA 1
ATOM 3972 C C . SER B 1 139 ? -8.797 -11.922 -4.156 1 83.94 139 SER B C 1
ATOM 3974 O O . SER B 1 139 ? -7.996 -12.445 -3.379 1 83.94 139 SER B O 1
ATOM 3976 N N . ILE B 1 140 ? -8.523 -11.008 -5.055 1 85.62 140 ILE B N 1
ATOM 3977 C CA . ILE B 1 140 ? -7.121 -10.711 -5.324 1 85.62 140 ILE B CA 1
ATOM 3978 C C . ILE B 1 140 ? -6.469 -10.102 -4.086 1 85.62 140 ILE B C 1
ATOM 3980 O O . ILE B 1 140 ? -7.086 -9.297 -3.387 1 85.62 140 ILE B O 1
ATOM 3984 N N . ALA B 1 141 ? -5.301 -10.516 -3.768 1 91.44 141 ALA B N 1
ATOM 3985 C CA . ALA B 1 141 ? -4.387 -10.008 -2.748 1 91.44 141 ALA B CA 1
ATOM 3986 C C . ALA B 1 141 ? -4.793 -10.484 -1.357 1 91.44 141 ALA B C 1
ATOM 3988 O O . ALA B 1 141 ? -4.066 -10.273 -0.384 1 91.44 141 ALA B O 1
ATOM 3989 N N . SER B 1 142 ? -5.883 -11.164 -1.161 1 92.56 142 SER B N 1
ATOM 3990 C CA . SER B 1 142 ? -6.363 -11.555 0.161 1 92.56 142 SER B CA 1
ATOM 3991 C C . SER B 1 142 ? -5.391 -12.516 0.84 1 92.56 142 SER B C 1
ATOM 3993 O O . SER B 1 142 ? -5.367 -12.617 2.068 1 92.56 142 SER B O 1
ATOM 3995 N N . GLN B 1 143 ? -4.613 -13.227 0.112 1 95.38 143 GLN B N 1
ATOM 3996 C CA . GLN B 1 143 ? -3.697 -14.219 0.672 1 95.38 143 GLN B CA 1
ATOM 3997 C C . GLN B 1 143 ? -2.43 -13.555 1.205 1 95.38 143 GLN B C 1
ATOM 3999 O O . GLN B 1 143 ? -1.665 -14.172 1.947 1 95.38 143 GLN B O 1
ATOM 4004 N N . VAL B 1 144 ? -2.186 -12.305 0.879 1 97.12 144 VAL B N 1
ATOM 4005 C CA . VAL B 1 144 ? -0.888 -11.688 1.138 1 97.12 144 VAL B CA 1
ATOM 4006 C C . VAL B 1 144 ? -0.714 -11.453 2.637 1 97.12 144 VAL B C 1
ATOM 4008 O O . VAL B 1 144 ? 0.31 -11.828 3.215 1 97.12 144 VAL B O 1
ATOM 4011 N N . PRO B 1 145 ? -1.742 -10.844 3.373 1 96.94 145 PRO B N 1
ATOM 4012 C CA . PRO B 1 145 ? -1.555 -10.633 4.812 1 96.94 145 PRO B CA 1
ATOM 4013 C C . PRO B 1 145 ? -1.37 -11.945 5.574 1 96.94 145 PRO B C 1
ATOM 4015 O O . PRO B 1 145 ? -0.428 -12.078 6.363 1 96.94 145 PRO B O 1
ATOM 4018 N N . PRO B 1 146 ? -2.217 -12.984 5.363 1 97.25 146 PRO B N 1
ATOM 4019 C CA . PRO B 1 146 ? -1.969 -14.227 6.094 1 97.25 146 PRO B CA 1
ATOM 4020 C C . PRO B 1 146 ? -0.646 -14.891 5.711 1 97.25 146 PRO B C 1
ATOM 4022 O O . PRO B 1 146 ? -0.021 -15.555 6.535 1 97.25 146 PRO B O 1
ATOM 4025 N N . ALA B 1 147 ? -0.228 -14.781 4.465 1 98.31 147 ALA B N 1
ATOM 4026 C CA . ALA B 1 147 ? 1.096 -15.266 4.09 1 98.31 147 ALA B CA 1
ATOM 4027 C C . ALA B 1 147 ? 2.182 -14.625 4.945 1 98.31 147 ALA B C 1
ATOM 4029 O O . ALA B 1 147 ? 3.078 -15.305 5.445 1 98.31 147 ALA B O 1
ATOM 4030 N N . ALA B 1 148 ? 2.105 -13.281 5.098 1 98.12 148 ALA B N 1
ATOM 4031 C CA . ALA B 1 148 ? 3.027 -12.578 5.988 1 98.12 148 ALA B CA 1
ATOM 4032 C C . ALA B 1 148 ? 2.957 -13.141 7.402 1 98.12 148 ALA B C 1
ATOM 4034 O O . ALA B 1 148 ? 3.986 -13.328 8.055 1 98.12 148 ALA B O 1
ATOM 4035 N N . GLY B 1 149 ? 1.725 -13.359 7.84 1 98.12 149 GLY B N 1
ATOM 4036 C CA . GLY B 1 149 ? 1.555 -13.969 9.148 1 98.12 149 GLY B CA 1
ATOM 4037 C C . GLY B 1 149 ? 2.254 -15.305 9.281 1 98.12 149 GLY B C 1
ATOM 4038 O O . GLY B 1 149 ? 2.895 -15.586 10.297 1 98.12 149 GLY B O 1
ATOM 4039 N N . SER B 1 150 ? 2.053 -16.188 8.281 1 98.31 150 SER B N 1
ATOM 4040 C CA . SER B 1 150 ? 2.729 -17.484 8.25 1 98.31 150 SER B CA 1
ATOM 4041 C C . SER B 1 150 ? 4.242 -17.312 8.359 1 98.31 150 SER B C 1
ATOM 4043 O O . SER B 1 150 ? 4.895 -18.031 9.117 1 98.31 150 SER B O 1
ATOM 4045 N N . ALA B 1 151 ? 4.793 -16.422 7.617 1 98.62 151 ALA B N 1
ATOM 4046 C CA . ALA B 1 151 ? 6.23 -16.172 7.637 1 98.62 151 ALA B CA 1
ATOM 4047 C C . ALA B 1 151 ? 6.68 -15.648 9 1 98.62 151 ALA B C 1
ATOM 4049 O O . ALA B 1 151 ? 7.742 -16.031 9.492 1 98.62 151 ALA B O 1
ATOM 4050 N N . MET B 1 152 ? 5.918 -14.766 9.57 1 98.06 152 MET B N 1
ATOM 4051 C CA . MET B 1 152 ? 6.227 -14.258 10.906 1 98.06 152 MET B CA 1
ATOM 4052 C C . MET B 1 152 ? 6.281 -15.391 11.922 1 98.06 152 MET B C 1
ATOM 4054 O O . MET B 1 152 ? 7.148 -15.398 12.805 1 98.06 152 MET B O 1
ATOM 4058 N N . ALA B 1 153 ? 5.316 -16.297 11.82 1 98.19 153 ALA B N 1
ATOM 4059 C CA . ALA B 1 153 ? 5.312 -17.469 12.703 1 98.19 153 ALA B CA 1
ATOM 4060 C C . ALA B 1 153 ? 6.582 -18.297 12.516 1 98.19 153 ALA B C 1
ATOM 4062 O O . ALA B 1 153 ? 7.156 -18.781 13.492 1 98.19 153 ALA B O 1
ATOM 4063 N N . GLN B 1 154 ? 6.992 -18.5 11.281 1 98.31 154 GLN B N 1
ATOM 4064 C CA . GLN B 1 154 ? 8.203 -19.25 10.984 1 98.31 154 GLN B CA 1
ATOM 4065 C C . GLN B 1 154 ? 9.422 -18.609 11.641 1 98.31 154 GLN B C 1
ATOM 4067 O O . GLN B 1 154 ? 10.266 -19.312 12.219 1 98.31 154 GLN B O 1
ATOM 4072 N N . LYS B 1 155 ? 9.531 -17.328 11.508 1 97.62 155 LYS B N 1
ATOM 4073 C CA . LYS B 1 155 ? 10.609 -16.609 12.18 1 97.62 155 LYS B CA 1
ATOM 4074 C C . LYS B 1 155 ? 10.547 -16.812 13.695 1 97.62 155 LYS B C 1
ATOM 4076 O O . LYS B 1 155 ? 11.555 -17.125 14.328 1 97.62 155 LYS B O 1
ATOM 4081 N N . TYR B 1 156 ? 9.438 -16.641 14.25 1 97.38 156 TYR B N 1
ATOM 4082 C CA . TYR B 1 156 ? 9.227 -16.766 15.688 1 97.38 156 TYR B CA 1
ATOM 4083 C C . TYR B 1 156 ? 9.617 -18.156 16.172 1 97.38 156 TYR B C 1
ATOM 4085 O O . TYR B 1 156 ? 10.242 -18.297 17.234 1 97.38 156 TYR B O 1
ATOM 4093 N N . LEU B 1 157 ? 9.266 -19.172 15.406 1 97.62 157 LEU B N 1
ATOM 4094 C CA . LEU B 1 157 ? 9.508 -20.562 15.789 1 97.62 157 LEU B CA 1
ATOM 4095 C C . LEU B 1 157 ? 10.922 -20.984 15.398 1 97.62 157 LEU B C 1
ATOM 4097 O O . LEU B 1 157 ? 11.398 -22.047 15.836 1 97.62 157 LEU B O 1
ATOM 4101 N N . GLY B 1 158 ? 11.594 -20.219 14.547 1 97.31 158 GLY B N 1
ATOM 4102 C CA . GLY B 1 158 ? 12.969 -20.5 14.156 1 97.31 158 GLY B CA 1
ATOM 4103 C C . GLY B 1 158 ? 13.094 -21.656 13.195 1 97.31 158 GLY B C 1
ATOM 4104 O O . GLY B 1 158 ? 14.047 -22.438 13.281 1 97.31 158 GLY B O 1
ATOM 4105 N N . THR B 1 159 ? 12.078 -21.875 12.336 1 97.06 159 THR B N 1
ATOM 4106 C CA . THR B 1 159 ? 12.156 -22.953 11.352 1 97.06 159 THR B CA 1
ATOM 4107 C C . THR B 1 159 ? 12.977 -22.516 10.141 1 97.06 159 THR B C 1
ATOM 4109 O O . THR B 1 159 ? 13.289 -21.328 9.984 1 97.06 159 THR B O 1
ATOM 4112 N N . ASP B 1 160 ? 13.375 -23.453 9.336 1 97.19 160 ASP B N 1
ATOM 4113 C CA . ASP B 1 160 ? 14.086 -23.109 8.109 1 97.19 160 ASP B CA 1
ATOM 4114 C C . ASP B 1 160 ? 13.133 -23.094 6.914 1 97.19 160 ASP B C 1
ATOM 4116 O O . ASP B 1 160 ? 13.57 -23.156 5.762 1 97.19 160 ASP B O 1
ATOM 4120 N N . GLU B 1 161 ? 11.875 -23.109 7.176 1 98.25 161 GLU B N 1
ATOM 4121 C CA . GLU B 1 161 ? 10.836 -22.922 6.164 1 98.25 161 GLU B CA 1
ATOM 4122 C C . GLU B 1 161 ? 10.773 -21.469 5.715 1 98.25 161 GLU B C 1
ATOM 4124 O O . GLU B 1 161 ? 11.164 -20.562 6.457 1 98.25 161 GLU B O 1
ATOM 4129 N N . ILE B 1 162 ? 10.367 -21.312 4.496 1 98.75 162 ILE B N 1
ATOM 4130 C CA . ILE B 1 162 ? 9.984 -19.969 4.059 1 98.75 162 ILE B CA 1
ATOM 4131 C C . ILE B 1 162 ? 8.547 -20 3.533 1 98.75 162 ILE B C 1
ATOM 4133 O O . ILE B 1 162 ? 8.016 -21.062 3.223 1 98.75 162 ILE B O 1
ATOM 4137 N N . THR B 1 163 ? 7.918 -18.844 3.545 1 98.88 163 THR B N 1
ATOM 4138 C CA . THR B 1 163 ? 6.605 -18.672 2.938 1 98.88 163 THR B CA 1
ATOM 4139 C C . THR B 1 163 ? 6.727 -18 1.566 1 98.88 163 THR B C 1
ATOM 4141 O O . THR B 1 163 ? 7.379 -16.969 1.425 1 98.88 163 THR B O 1
ATOM 4144 N N . VAL B 1 164 ? 6.156 -18.672 0.584 1 98.88 164 VAL B N 1
ATOM 4145 C CA . VAL B 1 164 ? 6.062 -18.125 -0.767 1 98.88 164 VAL B CA 1
ATOM 4146 C C . VAL B 1 164 ? 4.645 -17.625 -1.032 1 98.88 164 VAL B C 1
ATOM 4148 O O . VAL B 1 164 ? 3.676 -18.359 -0.82 1 98.88 164 VAL B O 1
ATOM 4151 N N . CYS B 1 165 ? 4.523 -16.422 -1.419 1 98.75 165 CYS B N 1
ATOM 4152 C CA . CYS B 1 165 ? 3.23 -15.859 -1.776 1 98.75 165 CYS B CA 1
ATOM 4153 C C . CYS B 1 165 ? 3.238 -15.352 -3.213 1 98.75 165 CYS B C 1
ATOM 4155 O O . CYS B 1 165 ? 4.043 -14.484 -3.564 1 98.75 165 CYS B O 1
ATOM 4157 N N . THR B 1 166 ? 2.369 -15.898 -4.023 1 98.25 166 THR B N 1
ATOM 4158 C CA . THR B 1 166 ? 2.281 -15.484 -5.418 1 98.25 166 THR B CA 1
ATOM 4159 C C . THR B 1 166 ? 1.029 -14.648 -5.656 1 98.25 166 THR B C 1
ATOM 4161 O O . THR B 1 166 ? 0.012 -14.836 -4.988 1 98.25 166 THR B O 1
ATOM 4164 N N . PHE B 1 167 ? 1.095 -13.703 -6.559 1 96.62 167 PHE B N 1
ATOM 4165 C CA . PHE B 1 167 ? -0.035 -12.867 -6.945 1 96.62 167 PHE B CA 1
ATOM 4166 C C . PHE B 1 167 ? 0.205 -12.234 -8.305 1 96.62 167 PHE B C 1
ATOM 4168 O O . PHE B 1 167 ? 1.334 -12.219 -8.805 1 96.62 167 PHE B O 1
ATOM 4175 N N . GLY B 1 168 ? -0.87 -11.836 -8.93 1 94.44 168 GLY B N 1
ATOM 4176 C CA . GLY B 1 168 ? -0.764 -11.094 -10.172 1 94.44 168 GLY B CA 1
ATOM 4177 C C . GLY B 1 168 ? -0.487 -9.617 -9.969 1 94.44 168 GLY B C 1
ATOM 4178 O O . GLY B 1 168 ? -0.501 -9.133 -8.836 1 94.44 168 GLY B O 1
ATOM 4179 N N . ASP B 1 169 ? -0.221 -8.898 -11.109 1 92.88 169 ASP B N 1
ATOM 4180 C CA . ASP B 1 169 ? 0.059 -7.469 -11.07 1 92.88 169 ASP B CA 1
ATOM 4181 C C . ASP B 1 169 ? -1.119 -6.691 -10.484 1 92.88 169 ASP B C 1
ATOM 4183 O O . ASP B 1 169 ? -0.926 -5.715 -9.758 1 92.88 169 ASP B O 1
ATOM 4187 N N . GLY B 1 170 ? -2.301 -7.098 -10.781 1 91.38 170 GLY B N 1
ATOM 4188 C CA . GLY B 1 170 ? -3.477 -6.41 -10.273 1 91.38 170 GLY B CA 1
ATOM 4189 C C . GLY B 1 170 ? -3.543 -6.383 -8.758 1 91.38 170 GLY B C 1
ATOM 4190 O O . GLY B 1 170 ? -4.035 -5.418 -8.172 1 91.38 170 GLY B O 1
ATOM 4191 N N . ALA B 1 171 ? -3.076 -7.422 -8.141 1 93 171 ALA B N 1
ATOM 4192 C CA . ALA B 1 171 ? -3.098 -7.531 -6.68 1 93 171 ALA B CA 1
ATOM 4193 C C . ALA B 1 171 ? -2.266 -6.426 -6.035 1 93 171 ALA B C 1
ATOM 4195 O O . ALA B 1 171 ? -2.547 -6.004 -4.91 1 93 171 ALA B O 1
ATOM 4196 N N . THR B 1 172 ? -1.287 -5.887 -6.719 1 94.31 172 THR B N 1
ATOM 4197 C CA . THR B 1 172 ? -0.353 -4.918 -6.152 1 94.31 172 THR B CA 1
ATOM 4198 C C . THR B 1 172 ? -1.022 -3.559 -5.977 1 94.31 172 THR B C 1
ATOM 4200 O O . THR B 1 172 ? -0.452 -2.654 -5.367 1 94.31 172 THR B O 1
ATOM 4203 N N . SER B 1 173 ? -2.217 -3.408 -6.453 1 92 173 SER B N 1
ATOM 4204 C CA . SER B 1 173 ? -2.965 -2.16 -6.328 1 92 173 SER B CA 1
ATOM 4205 C C . SER B 1 173 ? -3.986 -2.238 -5.199 1 92 173 SER B C 1
ATOM 4207 O O . SER B 1 173 ? -4.711 -1.273 -4.945 1 92 173 SER B O 1
ATOM 4209 N N . GLU B 1 174 ? -4.004 -3.342 -4.516 1 91.94 174 GLU B N 1
ATOM 4210 C CA . GLU B 1 174 ? -4.988 -3.557 -3.463 1 91.94 174 GLU B CA 1
ATOM 4211 C C . GLU B 1 174 ? -4.402 -3.258 -2.086 1 91.94 174 GLU B C 1
ATOM 4213 O O . GLU B 1 174 ? -3.217 -3.498 -1.846 1 91.94 174 GLU B O 1
ATOM 4218 N N . GLY B 1 175 ? -5.23 -2.85 -1.143 1 93.19 175 GLY B N 1
ATOM 4219 C CA . GLY B 1 175 ? -4.809 -2.502 0.205 1 93.19 175 GLY B CA 1
ATOM 4220 C C . GLY B 1 175 ? -4.227 -3.674 0.971 1 93.19 175 GLY B C 1
ATOM 4221 O O . GLY B 1 175 ? -3.264 -3.512 1.725 1 93.19 175 GLY B O 1
ATOM 4222 N N . ASP B 1 176 ? -4.809 -4.848 0.827 1 94.19 176 ASP B N 1
ATOM 4223 C CA . ASP B 1 176 ? -4.32 -6.027 1.531 1 94.19 176 ASP B CA 1
ATOM 4224 C C . ASP B 1 176 ? -2.887 -6.355 1.124 1 94.19 176 ASP B C 1
ATOM 4226 O O . ASP B 1 176 ? -2.102 -6.848 1.938 1 94.19 176 ASP B O 1
ATOM 4230 N N . TRP B 1 177 ? -2.668 -6.145 -0.177 1 96.69 177 TRP B N 1
ATOM 4231 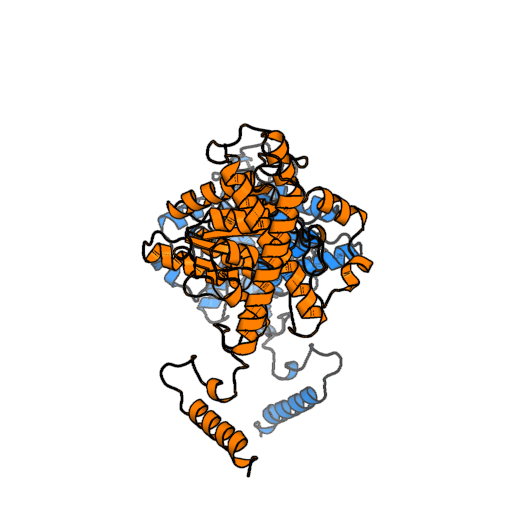C CA . TRP B 1 177 ? -1.301 -6.359 -0.64 1 96.69 177 TRP B CA 1
ATOM 4232 C C . TRP B 1 177 ? -0.322 -5.48 0.13 1 96.69 177 TRP B C 1
ATOM 4234 O O . TRP B 1 177 ? 0.672 -5.969 0.669 1 96.69 177 TRP B O 1
ATOM 4244 N N . HIS B 1 178 ? -0.667 -4.23 0.275 1 96.75 178 HIS B N 1
ATOM 4245 C CA . HIS B 1 178 ? 0.122 -3.26 1.024 1 96.75 178 HIS B CA 1
ATOM 4246 C C . HIS B 1 178 ? 0.317 -3.707 2.469 1 96.75 178 HIS B C 1
ATOM 4248 O O . HIS B 1 178 ? 1.433 -3.66 2.992 1 96.75 178 HIS B O 1
ATOM 4254 N N . ALA B 1 179 ? -0.72 -4.066 3.084 1 95.44 179 ALA B N 1
ATOM 4255 C CA . ALA B 1 179 ? -0.681 -4.469 4.488 1 95.44 179 ALA B CA 1
ATOM 4256 C C . ALA B 1 179 ? 0.254 -5.656 4.691 1 95.44 179 ALA B C 1
ATOM 4258 O O . ALA B 1 179 ? 1.082 -5.652 5.605 1 95.44 179 ALA B O 1
ATOM 4259 N N . GLY B 1 180 ? 0.087 -6.672 3.857 1 97.25 180 GLY B N 1
ATOM 4260 C CA . GLY B 1 180 ? 0.924 -7.855 3.969 1 97.25 180 GLY B CA 1
ATOM 4261 C C . GLY B 1 180 ? 2.395 -7.57 3.73 1 97.25 180 GLY B C 1
ATOM 4262 O O . GLY B 1 180 ? 3.254 -8.047 4.477 1 97.25 180 GLY B O 1
ATOM 4263 N N . MET B 1 181 ? 2.68 -6.793 2.676 1 97.56 181 MET B N 1
ATOM 4264 C CA . MET B 1 181 ? 4.059 -6.43 2.365 1 97.56 181 MET B CA 1
ATOM 4265 C C . MET B 1 181 ? 4.699 -5.684 3.527 1 97.56 181 MET B C 1
ATOM 4267 O O . MET B 1 181 ? 5.832 -5.98 3.916 1 97.56 181 MET B O 1
ATOM 4271 N N . ASN B 1 182 ? 3.992 -4.703 4.043 1 96.5 182 ASN B N 1
ATOM 4272 C CA . ASN B 1 182 ? 4.5 -3.865 5.125 1 96.5 182 ASN B CA 1
ATOM 4273 C C . ASN B 1 182 ? 4.746 -4.68 6.395 1 96.5 182 ASN B C 1
ATOM 4275 O O . ASN B 1 182 ? 5.773 -4.512 7.055 1 96.5 182 ASN B O 1
ATOM 4279 N N . MET B 1 183 ? 3.846 -5.531 6.727 1 96.12 183 MET B N 1
ATOM 4280 C CA . MET B 1 183 ? 3.988 -6.375 7.91 1 96.12 183 MET B CA 1
ATOM 4281 C C . MET B 1 183 ? 5.227 -7.262 7.801 1 96.12 183 MET B C 1
ATOM 4283 O O . MET B 1 183 ? 6 -7.371 8.75 1 96.12 183 MET B O 1
ATOM 4287 N N . ALA B 1 184 ? 5.352 -7.91 6.676 1 98 184 ALA B N 1
ATOM 4288 C CA . ALA B 1 184 ? 6.496 -8.797 6.457 1 98 184 ALA B CA 1
ATOM 4289 C C . ALA B 1 184 ? 7.809 -8.023 6.551 1 98 184 ALA B C 1
ATOM 4291 O O . ALA B 1 184 ? 8.766 -8.484 7.172 1 98 184 ALA B O 1
ATOM 4292 N N . GLY B 1 185 ? 7.883 -6.895 5.887 1 97.38 185 GLY B N 1
ATOM 4293 C CA . GLY B 1 185 ? 9.07 -6.051 5.953 1 97.38 185 GLY B CA 1
ATOM 4294 C C . GLY B 1 185 ? 9.422 -5.633 7.367 1 97.38 185 GLY B C 1
ATOM 4295 O O . GLY B 1 185 ? 10.562 -5.812 7.805 1 97.38 185 GLY B O 1
ATOM 4296 N N . ALA B 1 186 ? 8.453 -5.07 8.062 1 95.44 186 ALA B N 1
ATOM 4297 C CA . ALA B 1 186 ? 8.664 -4.594 9.43 1 95.44 186 ALA B CA 1
ATOM 4298 C C . ALA B 1 186 ? 9.133 -5.723 10.336 1 95.44 186 ALA B C 1
ATOM 4300 O O . ALA B 1 186 ? 9.961 -5.512 11.227 1 95.44 186 ALA B O 1
ATOM 4301 N N . ALA B 1 187 ? 8.664 -6.914 10.109 1 96.38 187 ALA B N 1
ATOM 4302 C CA . ALA B 1 187 ? 8.977 -8.055 10.969 1 96.38 187 ALA B CA 1
ATOM 4303 C C . ALA B 1 187 ? 10.258 -8.75 10.508 1 96.38 187 ALA B C 1
ATOM 4305 O O . ALA B 1 187 ? 10.781 -9.625 11.211 1 96.38 187 ALA B O 1
ATOM 4306 N N . GLY B 1 188 ? 10.75 -8.352 9.312 1 97.5 188 GLY B N 1
ATOM 4307 C CA . GLY B 1 188 ? 11.859 -9.109 8.758 1 97.5 188 GLY B CA 1
ATOM 4308 C C . GLY B 1 188 ? 11.539 -10.578 8.555 1 97.5 188 GLY B C 1
ATOM 4309 O O . GLY B 1 188 ? 12.359 -11.445 8.844 1 97.5 188 GLY B O 1
ATOM 4310 N N . ALA B 1 189 ? 10.289 -10.875 8.156 1 98 189 ALA B N 1
ATOM 4311 C CA . ALA B 1 189 ? 9.789 -12.242 8.055 1 98 189 ALA B CA 1
ATOM 4312 C C . ALA B 1 189 ? 10.336 -12.938 6.809 1 98 189 ALA B C 1
ATOM 4314 O O . ALA B 1 189 ? 10.578 -12.281 5.789 1 98 189 ALA B O 1
ATOM 4315 N N . PRO B 1 190 ? 10.539 -14.219 6.855 1 98.75 190 PRO B N 1
ATOM 4316 C CA . PRO B 1 190 ? 11.062 -14.961 5.703 1 98.75 190 PRO B CA 1
ATOM 4317 C C . PRO B 1 190 ? 10 -15.234 4.645 1 98.75 190 PRO B C 1
ATOM 4319 O O . PRO B 1 190 ? 9.625 -16.391 4.426 1 98.75 190 PRO B O 1
ATOM 4322 N N . CYS B 1 191 ? 9.617 -14.273 3.971 1 98.69 191 CYS B N 1
ATOM 4323 C CA . CYS B 1 191 ? 8.578 -14.344 2.949 1 98.69 191 CYS B CA 1
ATOM 4324 C C . CYS B 1 191 ? 9.141 -14 1.575 1 98.69 191 CYS B C 1
ATOM 4326 O O . CYS B 1 191 ? 9.805 -12.977 1.409 1 98.69 191 CYS B O 1
ATOM 4328 N N . LEU B 1 192 ? 8.953 -14.867 0.647 1 98.88 192 LEU B N 1
ATOM 4329 C CA . LEU B 1 192 ? 9.25 -14.633 -0.761 1 98.88 192 LEU B CA 1
ATOM 4330 C C . LEU B 1 192 ? 7.988 -14.273 -1.534 1 98.88 192 LEU B C 1
ATOM 4332 O O . LEU B 1 192 ? 7.148 -15.141 -1.792 1 98.88 192 LEU B O 1
ATOM 4336 N N . PHE B 1 193 ? 7.879 -13 -1.843 1 98.88 193 PHE B N 1
ATOM 4337 C CA . PHE B 1 193 ? 6.75 -12.547 -2.646 1 98.88 193 PHE B CA 1
ATOM 4338 C C . PHE B 1 193 ? 7.074 -12.633 -4.133 1 98.88 193 PHE B C 1
ATOM 4340 O O . PHE B 1 193 ? 8.109 -12.133 -4.578 1 98.88 193 PHE B O 1
ATOM 4347 N N . VAL B 1 194 ? 6.191 -13.234 -4.891 1 98.81 194 VAL B N 1
ATOM 4348 C CA . VAL B 1 194 ? 6.402 -13.383 -6.328 1 98.81 194 VAL B CA 1
ATOM 4349 C C . VAL B 1 194 ? 5.219 -12.797 -7.09 1 98.81 194 VAL B C 1
ATOM 4351 O O . VAL B 1 194 ? 4.098 -13.312 -7 1 98.81 194 VAL B O 1
ATOM 4354 N N . CYS B 1 195 ? 5.473 -11.758 -7.816 1 98.31 195 CYS B N 1
ATOM 4355 C CA . CYS B 1 195 ? 4.465 -11.18 -8.695 1 98.31 195 CYS B CA 1
ATOM 4356 C C . CYS B 1 195 ? 4.555 -11.773 -10.094 1 98.31 195 CYS B C 1
ATOM 4358 O O . CYS B 1 195 ? 5.559 -11.586 -10.789 1 98.31 195 CYS B O 1
ATOM 4360 N N . GLU B 1 196 ? 3.58 -12.492 -10.422 1 96.94 196 GLU B N 1
ATOM 4361 C CA . GLU B 1 196 ? 3.451 -12.914 -11.812 1 96.94 196 GLU B CA 1
ATOM 4362 C C . GLU B 1 196 ? 2.809 -11.82 -12.656 1 96.94 196 GLU B C 1
ATOM 4364 O O . GLU B 1 196 ? 1.59 -11.805 -12.844 1 96.94 196 GLU B O 1
ATOM 4369 N N . ASN B 1 197 ? 3.645 -10.961 -13.148 1 94.94 197 ASN B N 1
ATOM 4370 C CA . ASN B 1 197 ? 3.176 -9.82 -13.922 1 94.94 197 ASN B CA 1
ATOM 4371 C C . ASN B 1 197 ? 2.768 -10.234 -15.336 1 94.94 197 ASN B C 1
ATOM 4373 O O . ASN B 1 197 ? 3.564 -10.141 -16.266 1 94.94 197 ASN B O 1
ATOM 4377 N N . ASN B 1 198 ? 1.563 -10.609 -15.414 1 88.69 198 ASN B N 1
ATOM 4378 C CA . ASN B 1 198 ? 1.057 -11.055 -16.703 1 88.69 198 ASN B CA 1
ATOM 4379 C C . ASN B 1 198 ? 0.379 -9.914 -17.469 1 88.69 198 ASN B C 1
ATOM 4381 O O . ASN B 1 198 ? -0.372 -10.156 -18.406 1 88.69 198 ASN B O 1
ATOM 4385 N N . GLN B 1 199 ? 0.626 -8.711 -16.984 1 83.12 199 GLN B N 1
ATOM 4386 C CA . GLN B 1 199 ? 0.359 -7.445 -17.672 1 83.12 199 GLN B CA 1
ATOM 4387 C C . GLN B 1 199 ? -1.117 -7.07 -17.562 1 83.12 199 GLN B C 1
ATOM 4389 O O . GLN B 1 199 ? -1.496 -5.938 -17.875 1 83.12 199 GLN B O 1
ATOM 4394 N N . TRP B 1 200 ? -1.956 -8 -17.156 1 73.06 200 TRP B N 1
ATOM 4395 C CA . TRP B 1 200 ? -3.389 -7.715 -17.172 1 73.06 200 TRP B CA 1
ATOM 4396 C C . TRP B 1 200 ? -4.051 -8.188 -15.883 1 73.06 200 TRP B C 1
ATOM 4398 O O . TRP B 1 200 ? -3.891 -9.344 -15.484 1 73.06 200 TRP B O 1
ATOM 4408 N N . ALA B 1 201 ? -4.711 -7.23 -15.25 1 70.94 201 ALA B N 1
ATOM 4409 C CA . ALA B 1 201 ? -5.707 -7.695 -14.281 1 70.94 201 ALA B CA 1
ATOM 4410 C C . ALA B 1 201 ? -6.926 -8.281 -14.992 1 70.94 201 ALA B C 1
ATOM 4412 O O . ALA B 1 201 ? -6.793 -8.961 -16.016 1 70.94 201 ALA B O 1
ATOM 4413 N N . ILE B 1 202 ? -8.133 -8.172 -14.422 1 61.62 202 ILE B N 1
ATOM 4414 C CA . ILE B 1 202 ? -9.273 -8.695 -15.164 1 61.62 202 ILE B CA 1
ATOM 4415 C C . ILE B 1 202 ? -9.375 -8.008 -16.516 1 61.62 202 ILE B C 1
ATOM 4417 O O . ILE B 1 202 ? -9.273 -8.656 -17.562 1 61.62 202 ILE B O 1
ATOM 4421 N N . SER B 1 203 ? -9.461 -6.723 -16.578 1 64.75 203 SER B N 1
ATOM 4422 C CA . SER B 1 203 ? -9.664 -5.945 -17.797 1 64.75 203 SER B CA 1
ATOM 4423 C C . SER B 1 203 ? -8.836 -4.66 -17.781 1 64.75 203 SER B C 1
ATOM 4425 O O . SER B 1 203 ? -8.984 -3.807 -18.656 1 64.75 203 SER B O 1
ATOM 4427 N N . THR B 1 204 ? -8.008 -4.574 -16.844 1 70.12 204 THR B N 1
ATOM 4428 C CA . THR B 1 204 ? -7.242 -3.344 -16.672 1 70.12 204 THR B CA 1
ATOM 4429 C C . THR B 1 204 ? -5.754 -3.598 -16.906 1 70.12 204 THR B C 1
ATOM 4431 O O . THR B 1 204 ? -5.164 -4.48 -16.281 1 70.12 204 THR B O 1
ATOM 4434 N N . ASN B 1 205 ? -5.266 -2.797 -17.875 1 76.56 205 ASN B N 1
ATOM 4435 C CA . ASN B 1 205 ? -3.838 -2.91 -18.141 1 76.56 205 ASN B CA 1
ATOM 4436 C C . ASN B 1 205 ? -3.004 -2.352 -17 1 76.56 205 ASN B C 1
ATOM 4438 O O . ASN B 1 205 ? -3.475 -1.498 -16.234 1 76.56 205 ASN B O 1
ATOM 4442 N N . LEU B 1 206 ? -1.829 -2.783 -16.891 1 77.81 206 LEU B N 1
ATOM 4443 C CA . LEU B 1 206 ? -0.917 -2.416 -15.805 1 77.81 206 LEU B CA 1
ATOM 4444 C C . LEU B 1 206 ? -0.799 -0.899 -15.688 1 77.81 206 LEU B C 1
ATOM 4446 O O . LEU B 1 206 ? -0.87 -0.351 -14.586 1 77.81 206 LEU B O 1
ATOM 4450 N N . ARG B 1 207 ? -0.699 -0.205 -16.797 1 77.06 207 ARG B N 1
ATOM 4451 C CA . ARG B 1 207 ? -0.447 1.232 -16.797 1 77.06 207 ARG B CA 1
ATOM 4452 C C . ARG B 1 207 ? -1.671 2 -16.312 1 77.06 207 ARG B C 1
ATOM 4454 O O . ARG B 1 207 ? -1.548 3.117 -15.797 1 77.06 207 ARG B O 1
ATOM 4461 N N . ALA B 1 208 ? -2.785 1.335 -16.422 1 81.06 208 ALA B N 1
ATOM 4462 C CA . ALA B 1 208 ? -4.02 1.972 -15.969 1 81.06 208 ALA B CA 1
ATOM 4463 C C . ALA B 1 208 ? -4.207 1.805 -14.461 1 81.06 208 ALA B C 1
ATOM 4465 O O . ALA B 1 208 ? -4.922 2.584 -13.828 1 81.06 208 ALA B O 1
ATOM 4466 N N . GLN B 1 209 ? -3.533 0.869 -13.977 1 85.31 209 GLN B N 1
ATOM 4467 C CA . GLN B 1 209 ? -3.818 0.568 -12.578 1 85.31 209 GLN B CA 1
ATOM 4468 C C . GLN B 1 209 ? -2.766 1.178 -11.656 1 85.31 209 GLN B C 1
ATOM 4470 O O . GLN B 1 209 ? -3.014 1.371 -10.461 1 85.31 209 GLN B O 1
ATOM 4475 N N . THR B 1 210 ? -1.632 1.452 -12.18 1 89.31 210 THR B N 1
ATOM 4476 C CA . THR B 1 210 ? -0.578 2.01 -11.336 1 89.31 210 THR B CA 1
ATOM 4477 C C . THR B 1 210 ? 0.386 2.854 -12.164 1 89.31 210 THR B C 1
ATOM 4479 O O . THR B 1 210 ? 0.64 2.547 -13.336 1 89.31 210 THR B O 1
ATOM 4482 N N . ALA B 1 211 ? 0.934 3.875 -11.594 1 91.5 211 ALA B N 1
ATOM 4483 C CA . ALA B 1 211 ? 1.909 4.734 -12.258 1 91.5 211 ALA B CA 1
ATOM 4484 C C . ALA B 1 211 ? 3.336 4.289 -11.953 1 91.5 211 ALA B C 1
ATOM 4486 O O . ALA B 1 211 ? 4.297 4.855 -12.469 1 91.5 211 ALA B O 1
ATOM 4487 N N . SER B 1 212 ? 3.469 3.258 -11.117 1 92.19 212 SER B N 1
ATOM 4488 C CA . SER B 1 212 ? 4.797 2.742 -10.797 1 92.19 212 SER B CA 1
ATOM 4489 C C . SER B 1 212 ? 5.539 2.307 -12.055 1 92.19 212 SER B C 1
ATOM 4491 O O . SER B 1 212 ? 4.941 1.722 -12.961 1 92.19 212 SER B O 1
ATOM 4493 N N . GLU B 1 213 ? 6.805 2.547 -12.086 1 91.25 213 GLU B N 1
ATOM 4494 C CA . GLU B 1 213 ? 7.621 2.162 -13.234 1 91.25 213 GLU B CA 1
ATOM 4495 C C . GLU B 1 213 ? 7.605 0.649 -13.438 1 91.25 213 GLU B C 1
ATOM 4497 O O . GLU B 1 213 ? 7.598 0.172 -14.578 1 91.25 213 GLU B O 1
ATOM 4502 N N . SER B 1 214 ? 7.656 -0.051 -12.438 1 93.31 214 SER B N 1
ATOM 4503 C CA . SER B 1 214 ? 7.605 -1.508 -12.375 1 93.31 214 SER B CA 1
ATOM 4504 C C . SER B 1 214 ? 7.07 -1.984 -11.031 1 93.31 214 SER B C 1
ATOM 4506 O O . SER B 1 214 ? 6.898 -1.187 -10.102 1 93.31 214 SER B O 1
ATOM 4508 N N . ILE B 1 215 ? 6.738 -3.238 -10.945 1 96.62 215 ILE B N 1
ATOM 4509 C CA . ILE B 1 215 ? 6.188 -3.766 -9.703 1 96.62 215 ILE B CA 1
ATOM 4510 C C . ILE B 1 215 ? 7.309 -3.98 -8.688 1 96.62 215 ILE B C 1
ATOM 4512 O O . ILE B 1 215 ? 7.141 -3.717 -7.5 1 96.62 215 ILE B O 1
ATOM 4516 N N . HIS B 1 216 ? 8.492 -4.422 -9.156 1 97.56 216 HIS B N 1
ATOM 4517 C CA . HIS B 1 216 ? 9.57 -4.754 -8.234 1 97.56 216 HIS B CA 1
ATOM 4518 C C . HIS B 1 216 ? 10.062 -3.514 -7.492 1 97.56 216 HIS B C 1
ATOM 4520 O O . HIS B 1 216 ? 10.562 -3.615 -6.371 1 97.56 216 HIS B O 1
ATOM 4526 N N . ILE B 1 217 ? 9.961 -2.311 -8.078 1 97.25 217 ILE B N 1
ATOM 4527 C CA . ILE B 1 217 ? 10.445 -1.089 -7.445 1 97.25 217 ILE B CA 1
ATOM 4528 C C . ILE B 1 217 ? 9.602 -0.772 -6.215 1 97.25 217 ILE B C 1
ATOM 4530 O O . ILE B 1 217 ? 10.039 -0.038 -5.328 1 97.25 217 ILE B O 1
ATOM 4534 N N . LYS B 1 218 ? 8.352 -1.266 -6.207 1 97.56 218 LYS B N 1
ATOM 4535 C CA . LYS B 1 218 ? 7.465 -1.055 -5.066 1 97.56 218 LYS B CA 1
ATOM 4536 C C . LYS B 1 218 ? 8.078 -1.6 -3.779 1 97.56 218 LYS B C 1
ATOM 4538 O O . LYS B 1 218 ? 7.734 -1.159 -2.682 1 97.56 218 LYS B O 1
ATOM 4543 N N . ALA B 1 219 ? 9.031 -2.572 -3.893 1 98.12 219 ALA B N 1
ATOM 4544 C CA . ALA B 1 219 ? 9.688 -3.186 -2.738 1 98.12 219 ALA B CA 1
ATOM 4545 C C . ALA B 1 219 ? 10.398 -2.137 -1.893 1 98.12 219 ALA B C 1
ATOM 4547 O O . ALA B 1 219 ? 10.547 -2.305 -0.68 1 98.12 219 ALA B O 1
ATOM 4548 N N . LYS B 1 220 ? 10.828 -1.036 -2.477 1 96.12 220 LYS B N 1
ATOM 4549 C CA . LYS B 1 220 ? 11.492 0.043 -1.754 1 96.12 220 LYS B CA 1
ATOM 4550 C C . LYS B 1 220 ? 10.594 0.604 -0.652 1 96.12 220 LYS B C 1
ATOM 4552 O O . LYS B 1 220 ? 11.086 1.016 0.402 1 96.12 220 LYS B O 1
ATOM 4557 N N . ALA B 1 221 ? 9.336 0.624 -0.931 1 96.5 221 ALA B N 1
ATOM 4558 C CA . ALA B 1 221 ? 8.383 1.175 0.025 1 96.5 221 ALA B CA 1
ATOM 4559 C C . ALA B 1 221 ? 8.281 0.299 1.27 1 96.5 221 ALA B C 1
ATOM 4561 O O . ALA B 1 221 ? 7.719 0.714 2.285 1 96.5 221 ALA B O 1
ATOM 4562 N N . TYR B 1 222 ? 8.859 -0.879 1.222 1 96.94 222 TYR B N 1
ATOM 4563 C CA . TYR B 1 222 ? 8.688 -1.83 2.314 1 96.94 222 TYR B CA 1
ATOM 4564 C C . TYR B 1 222 ? 10.031 -2.279 2.867 1 96.94 222 TYR B C 1
ATOM 4566 O O . TYR B 1 222 ? 10.102 -3.244 3.633 1 96.94 222 TYR B O 1
ATOM 4574 N N . GLY B 1 223 ? 11.117 -1.649 2.426 1 96.38 223 GLY B N 1
ATOM 4575 C CA . GLY B 1 223 ? 12.445 -1.93 2.949 1 96.38 223 GLY B CA 1
ATOM 4576 C C . GLY B 1 223 ? 12.938 -3.324 2.611 1 96.38 223 GLY B C 1
ATOM 4577 O O . GLY B 1 223 ? 13.633 -3.955 3.412 1 96.38 223 GLY B O 1
ATOM 4578 N N . MET B 1 224 ? 12.555 -3.844 1.528 1 97.81 224 MET B N 1
ATOM 4579 C CA . MET B 1 224 ? 13 -5.156 1.077 1 97.81 224 MET B CA 1
ATOM 4580 C C . MET B 1 224 ? 13.57 -5.082 -0.334 1 97.81 224 MET B C 1
ATOM 4582 O O . MET B 1 224 ? 13.312 -4.125 -1.065 1 97.81 224 MET B O 1
ATOM 4586 N N . PRO B 1 225 ? 14.43 -6.031 -0.687 1 98.5 225 PRO B N 1
ATOM 4587 C CA . PRO B 1 225 ? 14.922 -6.035 -2.064 1 98.5 225 PRO B CA 1
ATOM 4588 C C . PRO B 1 225 ? 13.852 -6.426 -3.078 1 98.5 225 PRO B C 1
ATOM 4590 O O . PRO B 1 225 ? 12.977 -7.238 -2.771 1 98.5 225 PRO B O 1
ATOM 4593 N N . GLY B 1 226 ? 13.867 -5.773 -4.211 1 98.62 226 GLY B N 1
ATOM 4594 C CA . GLY B 1 226 ? 13.023 -6.086 -5.352 1 98.62 226 GLY B CA 1
ATOM 4595 C C . GLY B 1 226 ? 13.805 -6.555 -6.562 1 98.62 226 GLY B C 1
ATOM 4596 O O . GLY B 1 226 ? 14.742 -5.883 -6.996 1 98.62 226 GLY B O 1
ATOM 4597 N N . TYR B 1 227 ? 13.438 -7.672 -7.09 1 98.81 227 TYR B N 1
ATOM 4598 C CA . TYR B 1 227 ? 14.117 -8.227 -8.258 1 98.81 227 TYR B CA 1
ATOM 4599 C C . TYR B 1 227 ? 13.188 -8.242 -9.469 1 98.81 227 TYR B C 1
ATOM 4601 O O . TYR B 1 227 ? 11.977 -8.43 -9.328 1 98.81 227 TYR B O 1
ATOM 4609 N N . TYR B 1 228 ? 13.75 -8.016 -10.625 1 98.44 228 TYR B N 1
ATOM 4610 C CA . TYR B 1 228 ? 13.039 -7.973 -11.898 1 98.44 228 TYR B CA 1
ATOM 4611 C C . TYR B 1 228 ? 13.586 -9.023 -12.859 1 98.44 228 TYR B C 1
ATOM 4613 O O . TYR B 1 228 ? 14.75 -8.977 -13.25 1 98.44 228 TYR B O 1
ATOM 4621 N N . VAL B 1 229 ? 12.727 -9.945 -13.195 1 98.38 229 VAL B N 1
ATOM 4622 C CA . VAL B 1 229 ? 13.227 -11.078 -13.969 1 98.38 229 VAL B CA 1
ATOM 4623 C C . VAL B 1 229 ? 12.344 -11.297 -15.195 1 98.38 229 VAL B C 1
ATOM 4625 O O . VAL B 1 229 ? 11.141 -11.039 -15.156 1 98.38 229 VAL B O 1
ATOM 4628 N N . ASP B 1 230 ? 12.953 -11.68 -16.328 1 98.31 230 ASP B N 1
ATOM 4629 C CA . ASP B 1 230 ? 12.195 -12.164 -17.469 1 98.31 230 ASP B CA 1
ATOM 4630 C C . ASP B 1 230 ? 11.492 -13.484 -17.156 1 98.31 230 ASP B C 1
ATOM 4632 O O . ASP B 1 230 ? 12.125 -14.547 -17.188 1 98.31 230 ASP B O 1
ATOM 4636 N N . GLY B 1 231 ? 10.195 -13.391 -16.938 1 98.38 231 GLY B N 1
ATOM 4637 C CA . GLY B 1 231 ? 9.406 -14.523 -16.469 1 98.38 231 GLY B CA 1
ATOM 4638 C C . GLY B 1 231 ? 9.25 -15.609 -17.516 1 98.38 231 GLY B C 1
ATOM 4639 O O . GLY B 1 231 ? 8.758 -16.703 -17.203 1 98.38 231 GLY B O 1
ATOM 4640 N N . ASN B 1 232 ? 9.703 -15.367 -18.75 1 98.06 232 ASN B N 1
ATOM 4641 C CA . ASN B 1 232 ? 9.617 -16.375 -19.812 1 98.06 232 ASN B CA 1
ATOM 4642 C C . ASN B 1 232 ? 10.961 -17.062 -20.047 1 98.06 232 ASN B C 1
ATOM 4644 O O . ASN B 1 232 ? 11.062 -17.969 -20.859 1 98.06 232 ASN B O 1
ATOM 4648 N N . ASP B 1 233 ? 11.969 -16.609 -19.406 1 98.56 233 ASP B N 1
ATOM 4649 C CA . ASP B 1 233 ? 13.281 -17.25 -19.375 1 98.56 233 ASP B CA 1
ATOM 4650 C C . ASP B 1 233 ? 13.445 -18.141 -18.156 1 98.56 233 ASP B C 1
ATOM 4652 O O . ASP B 1 233 ? 13.852 -17.688 -17.094 1 98.56 233 ASP B O 1
ATOM 4656 N N . ILE B 1 234 ? 13.234 -19.422 -18.359 1 98.62 234 ILE B N 1
ATOM 4657 C CA . ILE B 1 234 ? 13.18 -20.344 -17.234 1 98.62 234 ILE B CA 1
ATOM 4658 C C . ILE B 1 234 ? 14.531 -20.375 -16.516 1 98.62 234 ILE B C 1
ATOM 4660 O O . ILE B 1 234 ? 14.602 -20.562 -15.305 1 98.62 234 ILE B O 1
ATOM 4664 N N . VAL B 1 235 ? 15.633 -20.203 -17.234 1 98.69 235 VAL B N 1
ATOM 4665 C CA . VAL B 1 235 ? 16.953 -20.172 -16.625 1 98.69 235 VAL B CA 1
ATOM 4666 C C . VAL B 1 235 ? 17.047 -18.984 -15.672 1 98.69 235 VAL B C 1
ATOM 4668 O O . VAL B 1 235 ? 17.453 -19.141 -14.516 1 98.69 235 VAL B O 1
ATOM 4671 N N . ALA B 1 236 ? 16.641 -17.812 -16.141 1 98.69 236 ALA B N 1
ATOM 4672 C CA . ALA B 1 236 ? 16.656 -16.609 -15.32 1 98.69 236 ALA B CA 1
ATOM 4673 C C . ALA B 1 236 ? 15.758 -16.766 -14.094 1 98.69 236 ALA B C 1
ATOM 4675 O O . ALA B 1 236 ? 16.141 -16.375 -12.984 1 98.69 236 ALA B O 1
ATOM 4676 N N . VAL B 1 237 ? 14.594 -17.312 -14.336 1 98.81 237 VAL B N 1
ATOM 4677 C CA . VAL B 1 237 ? 13.617 -17.469 -13.258 1 98.81 237 VAL B CA 1
ATOM 4678 C C . VAL B 1 237 ? 14.203 -18.359 -12.164 1 98.81 237 VAL B C 1
ATOM 4680 O O . VAL B 1 237 ? 14.188 -17.984 -10.984 1 98.81 237 VAL B O 1
ATOM 4683 N N . ILE B 1 238 ? 14.734 -19.469 -12.516 1 98.88 238 ILE B N 1
ATOM 4684 C CA . ILE B 1 238 ? 15.273 -20.406 -11.531 1 98.88 238 ILE B CA 1
ATOM 4685 C C . ILE B 1 238 ? 16.469 -19.797 -10.828 1 98.88 238 ILE B C 1
ATOM 4687 O O . ILE B 1 238 ? 16.594 -19.891 -9.602 1 98.88 238 ILE B O 1
ATOM 4691 N N . GLU B 1 239 ? 17.344 -19.172 -11.555 1 98.62 239 GLU B N 1
ATOM 4692 C CA . GLU B 1 239 ? 18.531 -18.562 -10.945 1 98.62 239 GLU B CA 1
ATOM 4693 C C . GLU B 1 239 ? 18.156 -17.5 -9.93 1 98.62 239 GLU B C 1
ATOM 4695 O O . GLU B 1 239 ? 18.641 -17.5 -8.805 1 98.62 239 GLU B O 1
ATOM 4700 N N . VAL B 1 240 ? 17.281 -16.625 -10.312 1 98.75 240 VAL B N 1
ATOM 4701 C CA . VAL B 1 240 ? 16.938 -15.492 -9.461 1 98.75 240 VAL B CA 1
ATOM 4702 C C . VAL B 1 240 ? 16.109 -15.977 -8.273 1 98.75 240 VAL B C 1
ATOM 4704 O O . VAL B 1 240 ? 16.422 -15.656 -7.121 1 98.75 240 VAL B O 1
ATOM 4707 N N . LEU B 1 241 ? 15.109 -16.781 -8.492 1 98.88 241 LEU B N 1
ATOM 4708 C CA . LEU B 1 241 ? 14.227 -17.219 -7.41 1 98.88 241 LEU B CA 1
ATOM 4709 C C . LEU B 1 241 ? 14.969 -18.125 -6.438 1 98.88 241 LEU B C 1
ATOM 4711 O O . LEU B 1 241 ? 14.711 -18.094 -5.234 1 98.88 241 LEU B O 1
ATOM 4715 N N . SER B 1 242 ? 15.852 -19 -6.961 1 98.75 242 SER B N 1
ATOM 4716 C CA . SER B 1 242 ? 16.656 -19.828 -6.062 1 98.75 242 SER B CA 1
ATOM 4717 C C . SER B 1 242 ? 17.547 -18.953 -5.176 1 98.75 242 SER B C 1
ATOM 4719 O O . SER B 1 242 ? 17.656 -19.203 -3.971 1 98.75 242 SER B O 1
ATOM 4721 N N . HIS B 1 243 ? 18.188 -18.031 -5.816 1 98.56 243 HIS B N 1
ATOM 4722 C CA . HIS B 1 243 ? 19.047 -17.094 -5.078 1 98.56 243 HIS B CA 1
ATOM 4723 C C . HIS B 1 243 ? 18.25 -16.375 -3.992 1 98.56 243 HIS B C 1
ATOM 4725 O O . HIS B 1 243 ? 18.688 -16.312 -2.84 1 98.56 243 HIS B O 1
ATOM 4731 N N . VAL B 1 244 ? 17.125 -15.836 -4.328 1 98.81 244 VAL B N 1
ATOM 4732 C CA . VAL B 1 244 ? 16.312 -15.039 -3.406 1 98.81 244 VAL B CA 1
ATOM 4733 C C . VAL B 1 244 ? 15.758 -15.938 -2.307 1 98.81 244 VAL B C 1
ATOM 4735 O O . VAL B 1 244 ? 15.727 -15.547 -1.136 1 98.81 244 VAL B O 1
ATOM 4738 N N . ALA B 1 245 ? 15.305 -17.125 -2.678 1 98.75 245 ALA B N 1
ATOM 4739 C CA . ALA B 1 245 ? 14.805 -18.078 -1.688 1 98.75 245 ALA B CA 1
ATOM 4740 C C . ALA B 1 245 ? 15.867 -18.391 -0.638 1 98.75 245 ALA B C 1
ATOM 4742 O O . ALA B 1 245 ? 15.57 -18.469 0.556 1 98.75 245 ALA B O 1
ATOM 4743 N N . GLU B 1 246 ? 17.062 -18.594 -1.071 1 98.44 246 GLU B N 1
ATOM 4744 C CA . GLU B 1 246 ? 18.156 -18.891 -0.147 1 98.44 246 GLU B CA 1
ATOM 4745 C C . GLU B 1 246 ? 18.406 -17.703 0.784 1 98.44 246 GLU B C 1
ATOM 4747 O O . GLU B 1 246 ? 18.672 -17.891 1.976 1 98.44 246 GLU B O 1
ATOM 4752 N N . GLU B 1 247 ? 18.406 -16.516 0.244 1 98.25 247 GLU B N 1
ATOM 4753 C CA . GLU B 1 247 ? 18.609 -15.32 1.062 1 98.25 247 GLU B CA 1
ATOM 4754 C C . GLU B 1 247 ? 17.5 -15.172 2.105 1 98.25 247 GLU B C 1
ATOM 4756 O O . GLU B 1 247 ? 17.781 -14.859 3.264 1 98.25 247 GLU B O 1
ATOM 4761 N N . VAL B 1 248 ? 16.281 -15.336 1.648 1 98.69 248 VAL B N 1
ATOM 4762 C CA . VAL B 1 248 ? 15.133 -15.266 2.549 1 98.69 248 VAL B CA 1
ATOM 4763 C C . VAL B 1 248 ? 15.273 -16.312 3.648 1 98.69 248 VAL B C 1
ATOM 4765 O O . VAL B 1 248 ? 15.078 -16.016 4.828 1 98.69 248 VAL B O 1
ATOM 4768 N N . ARG B 1 249 ? 15.594 -17.516 3.279 1 98.44 249 ARG B N 1
ATOM 4769 C CA . ARG B 1 249 ? 15.758 -18.625 4.215 1 98.44 249 ARG B CA 1
ATOM 4770 C C . ARG B 1 249 ? 16.891 -18.344 5.203 1 98.44 249 ARG B C 1
ATOM 4772 O O . ARG B 1 249 ? 16.812 -18.734 6.367 1 98.44 249 ARG B O 1
ATOM 4779 N N . ALA B 1 250 ? 17.906 -17.641 4.777 1 97.81 250 ALA B N 1
ATOM 4780 C CA . ALA B 1 250 ? 19.078 -17.328 5.602 1 97.81 250 ALA B CA 1
ATOM 4781 C C . ALA B 1 250 ? 18.75 -16.219 6.609 1 97.81 250 ALA B C 1
ATOM 4783 O O . ALA B 1 250 ? 19.594 -15.844 7.418 1 97.81 250 ALA B O 1
ATOM 4784 N N . GLY B 1 251 ? 17.594 -15.711 6.531 1 96.94 251 GLY B N 1
ATOM 4785 C CA . GLY B 1 251 ? 17.172 -14.758 7.539 1 96.94 251 GLY B CA 1
ATOM 4786 C C . GLY B 1 251 ? 17.406 -13.312 7.137 1 96.94 251 GLY B C 1
ATOM 4787 O O . GLY B 1 251 ? 17.422 -12.422 7.984 1 96.94 251 GLY B O 1
ATOM 4788 N N . LYS B 1 252 ? 17.562 -13.062 5.871 1 97.44 252 LYS B N 1
ATOM 4789 C CA . LYS B 1 252 ? 17.844 -11.703 5.41 1 97.44 252 LYS B CA 1
ATOM 4790 C C . LYS B 1 252 ? 16.547 -10.906 5.234 1 97.44 252 LYS B C 1
ATOM 4792 O O . LYS B 1 252 ? 16.578 -9.773 4.75 1 97.44 252 LYS B O 1
ATOM 4797 N N . GLY B 1 253 ? 15.406 -11.477 5.582 1 97.75 253 GLY B N 1
ATOM 4798 C CA . GLY B 1 253 ? 14.125 -10.797 5.473 1 97.75 253 GLY B CA 1
ATOM 4799 C C . GLY B 1 253 ? 13.398 -11.109 4.176 1 97.75 253 GLY B C 1
ATOM 4800 O O . GLY B 1 253 ? 13.836 -11.969 3.404 1 97.75 253 GLY B O 1
ATOM 4801 N N . PRO B 1 254 ? 12.242 -10.461 4.02 1 98.75 254 PRO B N 1
ATOM 4802 C CA . PRO B 1 254 ? 11.438 -10.734 2.826 1 98.75 254 PRO B CA 1
ATOM 4803 C C . PRO B 1 254 ? 12.031 -10.125 1.561 1 98.75 254 PRO B C 1
ATOM 4805 O O . PRO B 1 254 ? 12.938 -9.289 1.639 1 98.75 254 PRO B O 1
ATOM 4808 N N . ALA B 1 255 ? 11.5 -10.547 0.429 1 98.88 255 ALA B N 1
ATOM 4809 C CA . ALA B 1 255 ? 11.883 -10.023 -0.88 1 98.88 255 ALA B CA 1
ATOM 4810 C C . ALA B 1 255 ? 10.719 -10.102 -1.862 1 98.88 255 ALA B C 1
ATOM 4812 O O . ALA B 1 255 ? 9.797 -10.898 -1.683 1 98.88 255 ALA B O 1
ATOM 4813 N N . LEU B 1 256 ? 10.719 -9.195 -2.82 1 98.88 256 LEU B N 1
ATOM 4814 C CA . LEU B 1 256 ? 9.742 -9.172 -3.904 1 98.88 256 LEU B CA 1
ATOM 4815 C C . LEU B 1 256 ? 10.406 -9.5 -5.238 1 98.88 256 LEU B C 1
ATOM 4817 O O . LEU B 1 256 ? 11.422 -8.898 -5.59 1 98.88 256 LEU B O 1
ATOM 4821 N N . VAL B 1 257 ? 9.906 -10.461 -5.926 1 98.88 257 VAL B N 1
ATOM 4822 C CA . VAL B 1 257 ? 10.383 -10.773 -7.27 1 98.88 257 VAL B CA 1
ATOM 4823 C C . VAL B 1 257 ? 9.258 -10.555 -8.281 1 98.88 257 VAL B C 1
ATOM 4825 O O . VAL B 1 257 ? 8.188 -11.141 -8.164 1 98.88 257 VAL B O 1
ATOM 4828 N N . GLU B 1 258 ? 9.453 -9.672 -9.164 1 98.62 258 GLU B N 1
ATOM 4829 C CA . GLU B 1 258 ? 8.562 -9.484 -10.312 1 98.62 258 GLU B CA 1
ATOM 4830 C C . GLU B 1 258 ? 9.016 -10.336 -11.5 1 98.62 258 GLU B C 1
ATOM 4832 O O . GLU B 1 258 ? 10.109 -10.141 -12.031 1 98.62 258 GLU B O 1
ATOM 4837 N N . CYS B 1 259 ? 8.195 -11.266 -11.859 1 98.31 259 CYS B N 1
ATOM 4838 C CA . CYS B 1 259 ? 8.398 -12.031 -13.078 1 98.31 259 CYS B CA 1
ATOM 4839 C C . CYS B 1 259 ? 7.574 -11.453 -14.227 1 98.31 259 CYS B C 1
ATOM 4841 O O . CYS B 1 259 ? 6.348 -11.586 -14.242 1 98.31 259 CYS B O 1
ATOM 4843 N N . LEU B 1 260 ? 8.258 -10.852 -15.156 1 96.75 260 LEU B N 1
ATOM 4844 C CA . LEU B 1 260 ? 7.582 -10.297 -16.328 1 96.75 260 LEU B CA 1
ATOM 4845 C C . LEU B 1 260 ? 7.156 -11.398 -17.281 1 96.75 260 LEU B C 1
ATOM 4847 O O . LEU B 1 260 ? 8 -12.078 -17.875 1 96.75 260 LEU B O 1
ATOM 4851 N N . THR B 1 261 ? 5.914 -11.555 -17.375 1 94.44 261 THR B N 1
ATOM 4852 C CA . THR B 1 261 ? 5.34 -12.594 -18.234 1 94.44 261 THR B CA 1
ATOM 4853 C C . THR B 1 261 ? 4.027 -12.117 -18.844 1 94.44 261 THR B C 1
ATOM 4855 O O . THR B 1 261 ? 3.803 -10.914 -19 1 94.44 261 THR B O 1
ATOM 4858 N N . TYR B 1 262 ? 3.318 -13.078 -19.438 1 89.25 262 TYR B N 1
ATOM 4859 C CA . TYR B 1 262 ? 2.084 -12.719 -20.125 1 89.25 262 TYR B CA 1
ATOM 4860 C C . TYR B 1 262 ? 1.091 -13.875 -20.109 1 89.25 262 TYR B C 1
ATOM 4862 O O . TYR B 1 262 ? 1.479 -15.031 -20.266 1 89.25 262 TYR B O 1
ATOM 4870 N N . ARG B 1 263 ? -0.14 -13.445 -19.906 1 80.62 263 ARG B N 1
ATOM 4871 C CA . ARG B 1 263 ? -1.228 -14.406 -20.031 1 80.62 263 ARG B CA 1
ATOM 4872 C C . ARG B 1 263 ? -1.805 -14.406 -21.438 1 80.62 263 ARG B C 1
ATOM 4874 O O . ARG B 1 263 ? -2.479 -13.453 -21.844 1 80.62 263 ARG B O 1
ATOM 4881 N N . ILE B 1 264 ? -1.582 -15.438 -22.172 1 74.56 264 ILE B N 1
ATOM 4882 C CA . ILE B 1 264 ? -1.996 -15.484 -23.578 1 74.56 264 ILE B CA 1
ATOM 4883 C C . ILE B 1 264 ? -3.506 -15.695 -23.656 1 74.56 264 ILE B C 1
ATOM 4885 O O . ILE B 1 264 ? -4.184 -15.062 -24.469 1 74.56 264 ILE B O 1
ATOM 4889 N N . GLY B 1 265 ? -4.055 -16.484 -22.766 1 67.81 265 GLY B N 1
ATOM 4890 C CA . GLY B 1 265 ? -5.477 -16.797 -22.797 1 67.81 265 GLY B CA 1
ATOM 4891 C C . GLY B 1 265 ? -6.328 -15.734 -22.125 1 67.81 265 GLY B C 1
ATOM 4892 O O . GLY B 1 265 ? -5.812 -14.703 -21.688 1 67.81 265 GLY B O 1
ATOM 4893 N N . SER B 1 266 ? -7.66 -15.844 -22.297 1 59.12 266 SER B N 1
ATOM 4894 C CA . SER B 1 266 ? -8.617 -14.938 -21.672 1 59.12 266 SER B CA 1
ATOM 4895 C C . SER B 1 266 ? -8.492 -14.953 -20.156 1 59.12 266 SER B C 1
ATOM 4897 O O . SER B 1 266 ? -7.863 -15.852 -19.594 1 59.12 266 SER B O 1
ATOM 4899 N N . HIS B 1 267 ? -8.836 -13.891 -19.516 1 54.91 267 HIS B N 1
ATOM 4900 C CA . HIS B 1 267 ? -8.82 -13.836 -18.062 1 54.91 267 HIS B CA 1
ATOM 4901 C C . HIS B 1 267 ? -9.555 -15.023 -17.453 1 54.91 267 HIS B C 1
ATOM 4903 O O . HIS B 1 267 ? -9.031 -15.695 -16.562 1 54.91 267 HIS B O 1
ATOM 4909 N N . SER B 1 268 ? -10.797 -15.227 -17.812 1 56.31 268 SER B N 1
ATOM 4910 C CA . SER B 1 268 ? -11.648 -16.359 -17.438 1 56.31 268 SER B CA 1
ATOM 4911 C C . SER B 1 268 ? -12.711 -16.625 -18.516 1 56.31 268 SER B C 1
ATOM 4913 O O . SER B 1 268 ? -12.812 -15.883 -19.484 1 56.31 268 SER B O 1
ATOM 4915 N N . ASN B 1 269 ? -13.289 -17.812 -18.516 1 52.25 269 ASN B N 1
ATOM 4916 C CA . ASN B 1 269 ? -14.398 -18.094 -19.422 1 52.25 269 ASN B CA 1
ATOM 4917 C C . ASN B 1 269 ? -15.484 -17.031 -19.328 1 52.25 269 ASN B C 1
ATOM 4919 O O . ASN B 1 269 ? -16.344 -16.922 -20.203 1 52.25 269 ASN B O 1
ATOM 4923 N N . ALA B 1 270 ? -15.5 -16.359 -18.203 1 49.03 270 ALA B N 1
ATOM 4924 C CA . ALA B 1 270 ? -16.516 -15.312 -18.062 1 49.03 270 ALA B CA 1
ATOM 4925 C C . ALA B 1 270 ? -16.141 -14.078 -18.875 1 49.03 270 ALA B C 1
ATOM 4927 O O . ALA B 1 270 ? -16.984 -13.211 -19.125 1 49.03 270 ALA B O 1
ATOM 4928 N N . ASP B 1 271 ? -14.93 -14 -19.281 1 55.22 271 ASP B N 1
ATOM 4929 C CA . ASP B 1 271 ? -14.398 -12.852 -20.016 1 55.22 271 ASP B CA 1
ATOM 4930 C C . ASP B 1 271 ? -14.125 -13.195 -21.469 1 55.22 271 ASP B C 1
ATOM 4932 O O . ASP B 1 271 ? -13.211 -12.641 -22.094 1 55.22 271 ASP B O 1
ATOM 4936 N N . ALA B 1 272 ? -14.68 -14.25 -22.047 1 50.47 272 ALA B N 1
ATOM 4937 C CA . ALA B 1 272 ? -14.469 -14.789 -23.375 1 50.47 272 ALA B CA 1
ATOM 4938 C C . ALA B 1 272 ? -14.273 -13.672 -24.406 1 50.47 272 ALA B C 1
ATOM 4940 O O . ALA B 1 272 ? -13.602 -13.867 -25.422 1 50.47 272 ALA B O 1
ATOM 4941 N N . ASP B 1 273 ? -14.93 -12.656 -24.156 1 46.09 273 ASP B N 1
ATOM 4942 C CA . ASP B 1 273 ? -14.922 -11.656 -25.219 1 46.09 273 ASP B CA 1
ATOM 4943 C C . ASP B 1 273 ? -13.781 -10.664 -25.031 1 46.09 273 ASP B C 1
ATOM 4945 O O . ASP B 1 273 ? -13.812 -9.562 -25.594 1 46.09 273 ASP B O 1
ATOM 4949 N N . ALA B 1 274 ? -12.859 -10.914 -24.219 1 50.16 274 ALA B N 1
ATOM 4950 C CA . ALA B 1 274 ? -11.781 -10 -23.875 1 50.16 274 ALA B CA 1
ATOM 4951 C C . ALA B 1 274 ? -10.891 -9.734 -25.094 1 50.16 274 ALA B C 1
ATOM 4953 O O . ALA B 1 274 ? -10.359 -8.625 -25.25 1 50.16 274 ALA B O 1
ATOM 4954 N N . GLU B 1 275 ? -10.602 -10.781 -25.922 1 50.25 275 GLU B N 1
ATOM 4955 C CA . GLU B 1 275 ? -9.836 -10.594 -27.156 1 50.25 275 GLU B CA 1
ATOM 4956 C C . GLU B 1 275 ? -10.398 -9.453 -27.984 1 50.25 275 GLU B C 1
ATOM 4958 O O . GLU B 1 275 ? -9.672 -8.812 -28.75 1 50.25 275 GLU B O 1
ATOM 4963 N N . LYS B 1 276 ? -11.703 -9.391 -27.922 1 49.47 276 LYS B N 1
ATOM 4964 C CA . LYS B 1 276 ? -12.375 -8.445 -28.812 1 49.47 276 LYS B CA 1
ATOM 4965 C C . LYS B 1 276 ? -12.336 -7.031 -28.234 1 49.47 276 LYS B C 1
ATOM 4967 O O . LYS B 1 276 ? -12.453 -6.051 -28.969 1 49.47 276 LYS B O 1
ATOM 4972 N N . ASN B 1 277 ? -12.102 -6.914 -26.938 1 55.31 277 ASN B N 1
ATOM 4973 C CA . ASN B 1 277 ? -12.438 -5.551 -26.531 1 55.31 277 ASN B CA 1
ATOM 4974 C C . ASN B 1 277 ? -11.227 -4.812 -25.984 1 55.31 277 ASN B C 1
ATOM 4976 O O . ASN B 1 277 ? -11.086 -3.604 -26.172 1 55.31 277 ASN B O 1
ATOM 4980 N N . TYR B 1 278 ? -10.234 -5.438 -25.25 1 62.12 278 TYR B N 1
ATOM 4981 C CA . TYR B 1 278 ? -9.297 -4.512 -24.609 1 62.12 278 TYR B CA 1
ATOM 4982 C C . TYR B 1 278 ? -7.855 -4.906 -24.906 1 62.12 278 TYR B C 1
ATOM 4984 O O . TYR B 1 278 ? -6.926 -4.188 -24.547 1 62.12 278 TYR B O 1
ATOM 4992 N N . ARG B 1 279 ? -7.684 -6.086 -25.641 1 64.94 279 ARG B N 1
ATOM 4993 C CA . ARG B 1 279 ? -6.324 -6.449 -26.016 1 64.94 279 ARG B CA 1
ATOM 4994 C C . ARG B 1 279 ? -6.164 -6.453 -27.531 1 64.94 279 ARG B C 1
ATOM 4996 O O . ARG B 1 279 ? -6.992 -7.02 -28.25 1 64.94 279 ARG B O 1
ATOM 5003 N N . THR B 1 280 ? -5.004 -5.754 -27.953 1 72.94 280 THR B N 1
ATOM 5004 C CA . THR B 1 280 ? -4.789 -5.715 -29.391 1 72.94 280 THR B CA 1
ATOM 5005 C C . THR B 1 280 ? -4.148 -7.012 -29.875 1 72.94 280 THR B C 1
ATOM 5007 O O . THR B 1 280 ? -3.387 -7.645 -29.141 1 72.94 280 THR B O 1
ATOM 5010 N N . ARG B 1 281 ? -4.527 -7.465 -30.984 1 76.94 281 ARG B N 1
ATOM 5011 C CA . ARG B 1 281 ? -3.928 -8.641 -31.609 1 76.94 281 ARG B CA 1
ATOM 5012 C C . ARG B 1 281 ? -2.412 -8.5 -31.703 1 76.94 281 ARG B C 1
ATOM 5014 O O . ARG B 1 281 ? -1.684 -9.484 -31.562 1 76.94 281 ARG B O 1
ATOM 5021 N N . GLU B 1 282 ? -1.97 -7.324 -31.875 1 78.81 282 GLU B N 1
ATOM 5022 C CA . GLU B 1 282 ? -0.54 -7.059 -31.984 1 78.81 282 GLU B CA 1
ATOM 5023 C C . GLU B 1 282 ? 0.178 -7.352 -30.672 1 78.81 282 GLU B C 1
ATOM 5025 O O . GLU B 1 282 ? 1.241 -7.977 -30.672 1 78.81 282 GLU B O 1
ATOM 5030 N N . GLU B 1 283 ? -0.417 -6.984 -29.562 1 79.19 283 GLU B N 1
ATOM 5031 C CA . GLU B 1 283 ? 0.169 -7.242 -28.25 1 79.19 283 GLU B CA 1
ATOM 5032 C C . GLU B 1 283 ? 0.239 -8.742 -27.953 1 79.19 283 GLU B C 1
ATOM 5034 O O . GLU B 1 283 ? 1.277 -9.242 -27.531 1 79.19 283 GLU B O 1
ATOM 5039 N N . VAL B 1 284 ? -0.831 -9.398 -28.234 1 79.69 284 VAL B N 1
ATOM 5040 C CA . VAL B 1 284 ? -0.893 -10.828 -27.969 1 79.69 284 VAL B CA 1
ATOM 5041 C C . VAL B 1 284 ? 0.129 -11.562 -28.828 1 79.69 284 VAL B C 1
ATOM 5043 O O . VAL B 1 284 ? 0.866 -12.422 -28.344 1 79.69 284 VAL B O 1
ATOM 5046 N N . ASN B 1 285 ? 0.241 -11.18 -30.062 1 83.31 285 ASN B N 1
ATOM 5047 C CA . ASN B 1 285 ? 1.179 -11.812 -30.969 1 83.31 285 ASN B CA 1
ATOM 5048 C C . ASN B 1 285 ? 2.625 -11.586 -30.547 1 83.31 285 ASN B C 1
ATOM 5050 O O . ASN B 1 285 ? 3.467 -12.477 -30.688 1 83.31 285 ASN B O 1
ATOM 5054 N N . ALA B 1 286 ? 2.842 -10.422 -30.062 1 85.44 286 ALA B N 1
ATOM 5055 C CA . ALA B 1 286 ? 4.191 -10.117 -29.578 1 85.44 286 ALA B CA 1
ATOM 5056 C C . ALA B 1 286 ? 4.59 -11.031 -28.438 1 85.44 286 ALA B C 1
ATOM 5058 O O . ALA B 1 286 ? 5.75 -11.438 -28.328 1 85.44 286 ALA B O 1
ATOM 5059 N N . TRP B 1 287 ? 3.639 -11.352 -27.641 1 87.06 287 TRP B N 1
ATOM 5060 C CA . TRP B 1 287 ? 3.945 -12.195 -26.5 1 87.06 287 TRP B CA 1
ATOM 5061 C C . TRP B 1 287 ? 3.943 -13.672 -26.891 1 87.06 287 TRP B C 1
ATOM 5063 O O . TRP B 1 287 ? 4.699 -14.469 -26.344 1 87.06 287 TRP B O 1
ATOM 5073 N N . VAL B 1 288 ? 3.148 -14.062 -27.844 1 87.12 288 VAL B N 1
ATOM 5074 C CA . VAL B 1 288 ? 3.182 -15.422 -28.359 1 87.12 288 VAL B CA 1
ATOM 5075 C C . VAL B 1 288 ? 4.559 -15.711 -28.953 1 87.12 288 VAL B C 1
ATOM 5077 O O . VAL B 1 288 ? 5.082 -16.812 -28.812 1 87.12 288 VAL B O 1
ATOM 5080 N N . ALA B 1 289 ? 5.105 -14.703 -29.516 1 90.06 289 ALA B N 1
ATOM 5081 C CA . ALA B 1 289 ? 6.434 -14.836 -30.109 1 90.06 289 ALA B CA 1
ATOM 5082 C C . ALA B 1 289 ? 7.504 -15.016 -29.031 1 90.06 289 ALA B C 1
ATOM 5084 O O . ALA B 1 289 ? 8.617 -15.453 -29.328 1 90.06 289 ALA B O 1
ATOM 5085 N N . ARG B 1 290 ? 7.141 -14.75 -27.766 1 92.69 290 ARG B N 1
ATOM 5086 C CA . ARG B 1 290 ? 8.062 -14.859 -26.641 1 92.69 290 ARG B CA 1
ATOM 5087 C C . ARG B 1 290 ? 7.719 -16.062 -25.766 1 92.69 290 ARG B C 1
ATOM 5089 O O . ARG B 1 290 ? 8.039 -16.094 -24.578 1 92.69 290 ARG B O 1
ATOM 5096 N N . ASP B 1 291 ? 7.152 -17.031 -26.422 1 95.94 291 ASP B N 1
ATOM 5097 C CA . ASP B 1 291 ? 6.668 -18.219 -25.719 1 95.94 291 ASP B CA 1
ATOM 5098 C C . ASP B 1 291 ? 7.801 -18.922 -24.969 1 95.94 291 ASP B C 1
ATOM 5100 O O . ASP B 1 291 ? 8.844 -19.219 -25.547 1 95.94 291 ASP B O 1
ATOM 5104 N N . PRO B 1 292 ? 7.566 -19.125 -23.672 1 97.81 292 PRO B N 1
ATOM 5105 C CA . PRO B 1 292 ? 8.648 -19.703 -22.859 1 97.81 292 PRO B CA 1
ATOM 5106 C C . PRO B 1 292 ? 9 -21.125 -23.281 1 97.81 292 PRO B C 1
ATOM 5108 O O . PRO B 1 292 ? 10.148 -21.547 -23.125 1 97.81 292 PRO B O 1
ATOM 5111 N N . ILE B 1 293 ? 8.055 -21.906 -23.734 1 98.06 293 ILE B N 1
ATOM 5112 C CA . ILE B 1 293 ? 8.312 -23.281 -24.156 1 98.06 293 ILE B CA 1
ATOM 5113 C C . ILE B 1 293 ? 9.133 -23.297 -25.438 1 98.06 293 ILE B C 1
ATOM 5115 O O . ILE B 1 293 ? 10.133 -24 -25.547 1 98.06 293 ILE B O 1
ATOM 5119 N N . VAL B 1 294 ? 8.719 -22.453 -26.391 1 97.5 294 VAL B N 1
ATOM 5120 C CA . VAL B 1 294 ? 9.461 -22.328 -27.641 1 97.5 294 VAL B CA 1
ATOM 5121 C C . VAL B 1 294 ? 10.883 -21.844 -27.359 1 97.5 294 VAL B C 1
ATOM 5123 O O . VAL B 1 294 ? 11.836 -22.281 -28 1 97.5 294 VAL B O 1
ATOM 5126 N N . ARG B 1 295 ? 10.977 -20.953 -26.406 1 97.94 295 ARG B N 1
ATOM 5127 C CA . ARG B 1 295 ? 12.273 -20.406 -26.047 1 97.94 295 ARG B CA 1
ATOM 5128 C C . ARG B 1 295 ? 13.219 -21.5 -25.562 1 97.94 295 ARG B C 1
ATOM 5130 O O . ARG B 1 295 ? 14.391 -21.516 -25.938 1 97.94 295 ARG B O 1
ATOM 5137 N N . VAL B 1 296 ? 12.781 -22.438 -24.734 1 98.25 296 VAL B N 1
ATOM 5138 C CA . VAL B 1 296 ? 13.602 -23.531 -24.234 1 98.25 296 VAL B CA 1
ATOM 5139 C C . VAL B 1 296 ? 13.938 -24.484 -25.391 1 98.25 296 VAL B C 1
ATOM 5141 O O . VAL B 1 296 ? 15.047 -25.016 -25.438 1 98.25 296 VAL B O 1
ATOM 5144 N N . GLU B 1 297 ? 12.984 -24.719 -26.297 1 98 297 GLU B N 1
ATOM 5145 C CA . GLU B 1 297 ? 13.25 -25.547 -27.469 1 98 297 GLU B CA 1
ATOM 5146 C C . GLU B 1 297 ? 14.414 -24.984 -28.281 1 98 297 GLU B C 1
ATOM 5148 O O . GLU B 1 297 ? 15.305 -25.734 -28.688 1 98 297 GLU B O 1
ATOM 5153 N N . ARG B 1 298 ? 14.344 -23.719 -28.516 1 98.25 298 ARG B N 1
ATOM 5154 C CA . ARG B 1 298 ? 15.391 -23.062 -29.281 1 98.25 298 ARG B CA 1
ATOM 5155 C C . ARG B 1 298 ? 16.734 -23.094 -28.547 1 98.25 298 ARG B C 1
ATOM 5157 O O . ARG B 1 298 ? 17.781 -23.234 -29.172 1 98.25 298 ARG B O 1
ATOM 5164 N N . LEU B 1 299 ? 16.656 -22.938 -27.219 1 98.5 299 LEU B N 1
ATOM 5165 C CA . LEU B 1 299 ? 17.875 -23.047 -26.422 1 98.5 299 LEU B CA 1
ATOM 5166 C C . LEU B 1 299 ? 18.5 -24.438 -26.547 1 98.5 299 LEU B C 1
ATOM 5168 O O . LEU B 1 299 ? 19.719 -24.562 -26.719 1 98.5 299 LEU B O 1
ATOM 5172 N N . LEU B 1 300 ? 17.641 -25.469 -26.438 1 98.56 300 LEU B N 1
ATOM 5173 C CA . LEU B 1 300 ? 18.109 -26.844 -26.594 1 98.56 300 LEU B CA 1
ATOM 5174 C C . LEU B 1 300 ? 18.719 -27.062 -27.984 1 98.56 300 LEU B C 1
ATOM 5176 O O . LEU B 1 300 ? 19.75 -27.734 -28.109 1 98.56 300 LEU B O 1
ATOM 5180 N N . GLU B 1 301 ? 18.094 -26.469 -29 1 98.06 301 GLU B N 1
ATOM 5181 C CA . GLU B 1 301 ? 18.625 -26.547 -30.344 1 98.06 301 GLU B CA 1
ATOM 5182 C C . GLU B 1 301 ? 20.016 -25.906 -30.422 1 98.06 301 GLU B C 1
ATOM 5184 O O . GLU B 1 301 ? 20.938 -26.484 -31.016 1 98.06 301 GLU B O 1
ATOM 5189 N N . HIS B 1 302 ? 20.141 -24.781 -29.875 1 97.25 302 HIS B N 1
ATOM 5190 C CA . HIS B 1 302 ? 21.406 -24.062 -29.844 1 97.25 302 HIS B CA 1
ATOM 5191 C C . HIS B 1 302 ? 22.5 -24.891 -29.156 1 97.25 302 HIS B C 1
ATOM 5193 O O . HIS B 1 302 ? 23.656 -24.844 -29.531 1 97.25 302 HIS B O 1
ATOM 5199 N N . LEU B 1 303 ? 22.094 -25.656 -28.172 1 97.19 303 LEU B N 1
ATOM 5200 C CA . LEU B 1 303 ? 23.031 -26.438 -27.375 1 97.19 303 LEU B CA 1
ATOM 5201 C C . LEU B 1 303 ? 23.312 -27.797 -28.031 1 97.19 303 LEU B C 1
ATOM 5203 O O . LEU B 1 303 ? 24.016 -28.625 -27.469 1 97.19 303 LEU B O 1
ATOM 5207 N N . GLY B 1 304 ? 22.734 -28 -29.188 1 97.25 304 GLY B N 1
ATOM 5208 C CA . GLY B 1 304 ? 22.984 -29.203 -29.969 1 97.25 304 GLY B CA 1
ATOM 5209 C C . GLY B 1 304 ? 22.109 -30.375 -29.578 1 97.25 304 GLY B C 1
ATOM 5210 O O . GLY B 1 304 ? 22.453 -31.531 -29.828 1 97.25 304 GLY B O 1
ATOM 5211 N N . ALA B 1 305 ? 21.062 -30.094 -28.859 1 97.81 305 ALA B N 1
ATOM 5212 C CA . ALA B 1 305 ? 20.141 -31.125 -28.406 1 97.81 305 ALA B CA 1
ATOM 5213 C C . ALA B 1 305 ? 18.703 -30.766 -28.766 1 97.81 305 ALA B C 1
ATOM 5215 O O . ALA B 1 305 ? 17.828 -30.672 -27.891 1 97.81 305 ALA B O 1
ATOM 5216 N N . PRO B 1 306 ? 18.453 -30.656 -30 1 98 306 PRO B N 1
ATOM 5217 C CA . PRO B 1 306 ? 17.141 -30.188 -30.438 1 98 306 PRO B CA 1
ATOM 5218 C C . PRO B 1 306 ? 16.031 -31.172 -30.062 1 98 306 PRO B C 1
ATOM 5220 O O . PRO B 1 306 ? 16.266 -32.375 -30.016 1 98 306 PRO B O 1
ATOM 5223 N N . VAL B 1 307 ? 14.844 -30.719 -29.812 1 97.88 307 VAL B N 1
ATOM 5224 C CA . VAL B 1 307 ? 13.641 -31.5 -29.594 1 97.88 307 VAL B CA 1
ATOM 5225 C C . VAL B 1 307 ? 13.031 -31.891 -30.938 1 97.88 307 VAL B C 1
ATOM 5227 O O . VAL B 1 307 ? 12.742 -31.031 -31.781 1 97.88 307 VAL B O 1
ATOM 5230 N N . SER B 1 308 ? 12.844 -33.125 -31.141 1 97.69 308 SER B N 1
ATOM 5231 C CA . SER B 1 308 ? 12.266 -33.562 -32.406 1 97.69 308 SER B CA 1
ATOM 5232 C C . SER B 1 308 ? 10.75 -33.375 -32.406 1 97.69 308 SER B C 1
ATOM 5234 O O . SER B 1 308 ? 10.133 -33.25 -31.359 1 97.69 308 SER B O 1
ATOM 5236 N N . ALA B 1 309 ? 10.242 -33.312 -33.594 1 96.94 309 ALA B N 1
ATOM 5237 C CA . ALA B 1 309 ? 8.789 -33.219 -33.75 1 96.94 309 ALA B CA 1
ATOM 5238 C C . ALA B 1 309 ? 8.094 -34.406 -33.094 1 96.94 309 ALA B C 1
ATOM 5240 O O . ALA B 1 309 ? 7.023 -34.25 -32.5 1 96.94 309 ALA B O 1
ATOM 5241 N N . GLU B 1 310 ? 8.672 -35.531 -33.219 1 97.5 310 GLU B N 1
ATOM 5242 C CA . GLU B 1 310 ? 8.125 -36.75 -32.625 1 97.5 310 GLU B CA 1
ATOM 5243 C C . GLU B 1 310 ? 8.141 -36.688 -31.109 1 97.5 310 GLU B C 1
ATOM 5245 O O . GLU B 1 310 ? 7.164 -37.062 -30.453 1 97.5 310 GLU B O 1
ATOM 5250 N N . GLU B 1 311 ? 9.273 -36.281 -30.562 1 97.19 311 GLU B N 1
ATOM 5251 C CA . GLU B 1 311 ? 9.375 -36.094 -29.125 1 97.19 311 GLU B CA 1
ATOM 5252 C C . GLU B 1 311 ? 8.305 -35.156 -28.609 1 97.19 311 GLU B C 1
ATOM 5254 O O . GLU B 1 311 ? 7.656 -35.406 -27.594 1 97.19 311 GLU B O 1
ATOM 5259 N N . ARG B 1 312 ? 8.156 -34.031 -29.234 1 97.5 312 ARG B N 1
ATOM 5260 C CA . ARG B 1 312 ? 7.145 -33.062 -28.859 1 97.5 312 ARG B CA 1
ATOM 5261 C C . ARG B 1 312 ? 5.746 -33.656 -28.906 1 97.5 312 ARG B C 1
ATOM 5263 O O . ARG B 1 312 ? 4.969 -33.5 -27.969 1 97.5 312 ARG B O 1
ATOM 5270 N N . ALA B 1 313 ? 5.426 -34.312 -29.984 1 97.56 313 ALA B N 1
ATOM 5271 C CA . ALA B 1 313 ? 4.113 -34.938 -30.156 1 97.56 313 ALA B CA 1
ATOM 5272 C C . ALA B 1 313 ? 3.863 -35.969 -29.062 1 97.56 313 ALA B C 1
ATOM 5274 O O . ALA B 1 313 ? 2.748 -36.094 -28.547 1 97.56 313 ALA B O 1
ATOM 5275 N N . ASP B 1 314 ? 4.824 -36.719 -28.766 1 98 314 ASP B N 1
ATOM 5276 C CA . ASP B 1 314 ? 4.719 -37.75 -27.734 1 98 314 ASP B CA 1
ATOM 5277 C C . ASP B 1 314 ? 4.449 -37.125 -26.375 1 98 314 ASP B C 1
ATOM 5279 O O . ASP B 1 314 ? 3.662 -37.656 -25.578 1 98 314 ASP B O 1
ATOM 5283 N N . LEU B 1 315 ? 5.16 -36.062 -26.109 1 97.75 315 LEU B N 1
ATOM 5284 C CA . LEU B 1 315 ? 4.965 -35.375 -24.828 1 97.75 315 LEU B CA 1
ATOM 5285 C C . LEU B 1 315 ? 3.545 -34.844 -24.719 1 97.75 315 LEU B C 1
ATOM 5287 O O . LEU B 1 315 ? 2.918 -34.938 -23.656 1 97.75 315 LEU B O 1
ATOM 5291 N N . ILE B 1 316 ? 3.094 -34.219 -25.766 1 98.06 316 ILE B N 1
ATOM 5292 C CA . ILE B 1 316 ? 1.74 -33.688 -25.797 1 98.06 316 ILE B CA 1
ATOM 5293 C C . ILE B 1 316 ? 0.727 -34.812 -25.578 1 98.06 316 ILE B C 1
ATOM 5295 O O . ILE B 1 316 ? -0.172 -34.688 -24.75 1 98.06 316 ILE B O 1
ATOM 5299 N N . SER B 1 317 ? 0.906 -35.906 -26.281 1 98 317 SER B N 1
ATOM 5300 C CA . SER B 1 317 ? 0.01 -37.031 -26.172 1 98 317 SER B CA 1
ATOM 5301 C C . SER B 1 317 ? 0.036 -37.625 -24.766 1 98 317 SER B C 1
ATOM 5303 O O . SER B 1 317 ? -1.003 -38.031 -24.234 1 98 317 SER B O 1
ATOM 5305 N N . ALA B 1 318 ? 1.193 -37.781 -24.25 1 98.12 318 ALA B N 1
ATOM 5306 C CA . ALA B 1 318 ? 1.335 -38.281 -22.891 1 98.12 318 ALA B CA 1
ATOM 5307 C C . ALA B 1 318 ? 0.605 -37.406 -21.875 1 98.12 318 ALA B C 1
ATOM 5309 O O . ALA B 1 318 ? -0.046 -37.906 -20.969 1 98.12 318 ALA B O 1
ATOM 5310 N N . ALA B 1 319 ? 0.773 -36.094 -22.016 1 97.75 319 ALA B N 1
ATOM 5311 C CA . ALA B 1 319 ? 0.086 -35.156 -21.125 1 97.75 319 ALA B CA 1
ATOM 5312 C C . ALA B 1 319 ? -1.429 -35.281 -21.266 1 97.75 319 ALA B C 1
ATOM 5314 O O . ALA B 1 319 ? -2.145 -35.281 -20.25 1 97.75 319 ALA B O 1
ATOM 5315 N N . HIS B 1 320 ? -1.919 -35.375 -22.469 1 97.88 320 HIS B N 1
ATOM 5316 C CA . HIS B 1 320 ? -3.348 -35.531 -22.703 1 97.88 320 HIS B CA 1
ATOM 5317 C C . HIS B 1 320 ? -3.865 -36.844 -22.062 1 97.88 320 HIS B C 1
ATOM 5319 O O . HIS B 1 320 ? -4.93 -36.844 -21.438 1 97.88 320 HIS B O 1
ATOM 5325 N N . ARG B 1 321 ? -3.15 -37.875 -22.219 1 98.06 321 ARG B N 1
ATOM 5326 C CA . ARG B 1 321 ? -3.527 -39.156 -21.609 1 98.06 321 ARG B CA 1
ATOM 5327 C C . ARG B 1 321 ? -3.574 -39.031 -20.094 1 98.06 321 ARG B C 1
ATOM 5329 O O . ARG B 1 321 ? -4.48 -39.594 -19.453 1 98.06 321 ARG B O 1
ATOM 5336 N N . GLU B 1 322 ? -2.586 -38.438 -19.562 1 98.06 322 GLU B N 1
ATOM 5337 C CA . GLU B 1 322 ? -2.562 -38.25 -18.109 1 98.06 322 GLU B CA 1
ATOM 5338 C C . GLU B 1 322 ? -3.807 -37.5 -17.641 1 98.06 322 GLU B C 1
ATOM 5340 O O . GLU B 1 322 ? -4.418 -37.875 -16.625 1 98.06 322 GLU B O 1
ATOM 5345 N N . VAL B 1 323 ? -4.172 -36.406 -18.312 1 97.81 323 VAL B N 1
ATOM 5346 C CA . VAL B 1 323 ? -5.359 -35.625 -17.953 1 97.81 323 VAL B CA 1
ATOM 5347 C C . VAL B 1 323 ? -6.605 -36.5 -18.078 1 97.81 323 VAL B C 1
ATOM 5349 O O . VAL B 1 323 ? -7.445 -36.531 -17.188 1 97.81 323 VAL B O 1
ATOM 5352 N N . ASP B 1 324 ? -6.699 -37.219 -19.172 1 97.62 324 ASP B N 1
ATOM 5353 C CA . ASP B 1 324 ? -7.859 -38.062 -19.422 1 97.62 324 ASP B CA 1
ATOM 5354 C C . ASP B 1 324 ? -7.996 -39.125 -18.344 1 97.62 324 ASP B C 1
ATOM 5356 O O . ASP B 1 324 ? -9.102 -39.406 -17.859 1 97.62 324 ASP B O 1
ATOM 5360 N N . GLU B 1 325 ? -6.91 -39.719 -18.047 1 98.31 325 GLU B N 1
ATOM 5361 C CA . GLU B 1 325 ? -6.914 -40.75 -16.984 1 98.31 325 GLU B CA 1
ATOM 5362 C C . GLU B 1 325 ? -7.324 -40.156 -15.648 1 98.31 325 GLU B C 1
ATOM 5364 O O . GLU B 1 325 ? -8.07 -40.781 -14.891 1 98.31 325 GLU B O 1
ATOM 5369 N N . ALA B 1 326 ? -6.816 -39 -15.336 1 98.12 326 ALA B N 1
ATOM 5370 C CA . ALA B 1 326 ? -7.18 -38.312 -14.094 1 98.12 326 ALA B CA 1
ATOM 5371 C C . ALA B 1 326 ? -8.672 -38 -14.062 1 98.12 326 ALA B C 1
ATOM 5373 O O . ALA B 1 326 ? -9.32 -38.156 -13.031 1 98.12 326 ALA B O 1
ATOM 5374 N N . VAL B 1 327 ? -9.18 -37.531 -15.188 1 97.44 327 VAL B N 1
ATOM 5375 C CA . VAL B 1 327 ? -10.594 -37.188 -15.297 1 97.44 327 VAL B CA 1
ATOM 5376 C C . VAL B 1 327 ? -11.445 -38.438 -15.047 1 97.44 327 VAL B C 1
ATOM 5378 O O . VAL B 1 327 ? -12.391 -38.406 -14.258 1 97.44 327 VAL B O 1
ATOM 5381 N N . LEU B 1 328 ? -11.094 -39.5 -15.711 1 97.81 328 LEU B N 1
ATOM 5382 C CA . LEU B 1 328 ? -11.82 -40.75 -15.555 1 97.81 328 LEU B CA 1
ATOM 5383 C C . LEU B 1 328 ? -11.789 -41.219 -14.102 1 97.81 328 LEU B C 1
ATOM 5385 O O . LEU B 1 328 ? -12.82 -41.625 -13.555 1 97.81 328 LEU B O 1
ATOM 5389 N N . LYS B 1 329 ? -10.641 -41.219 -13.531 1 98.12 329 LYS B N 1
ATOM 5390 C CA . LYS B 1 329 ? -10.492 -41.656 -12.141 1 98.12 329 LYS B CA 1
ATOM 5391 C C . LYS B 1 329 ? -11.289 -40.75 -11.203 1 98.12 329 LYS B C 1
ATOM 5393 O O . LYS B 1 329 ? -11.938 -41.219 -10.273 1 98.12 329 LYS B O 1
ATOM 5398 N N . ALA B 1 330 ? -11.164 -39.469 -11.375 1 97.12 330 ALA B N 1
ATOM 5399 C CA . ALA B 1 330 ? -11.914 -38.531 -10.555 1 97.12 330 ALA B CA 1
ATOM 5400 C C . ALA B 1 330 ? -13.414 -38.781 -10.656 1 97.12 330 ALA B C 1
ATOM 5402 O O . ALA B 1 330 ? -14.102 -38.875 -9.641 1 97.12 330 ALA B O 1
ATOM 5403 N N . GLU B 1 331 ? -13.922 -38.906 -11.852 1 95.94 331 GLU B N 1
ATOM 5404 C CA . GLU B 1 331 ? -15.344 -39.125 -12.078 1 95.94 331 GLU B CA 1
ATOM 5405 C C . GLU B 1 331 ? -15.812 -40.438 -11.477 1 95.94 331 GLU B C 1
ATOM 5407 O O . GLU B 1 331 ? -16.922 -40.562 -10.961 1 95.94 331 GLU B O 1
ATOM 5412 N N . ALA B 1 332 ? -15 -41.406 -11.539 1 97.12 332 ALA B N 1
ATOM 5413 C CA . ALA B 1 332 ? -15.328 -42.719 -11.008 1 97.12 332 ALA B CA 1
ATOM 5414 C C . ALA B 1 332 ? -15.523 -42.656 -9.492 1 97.12 332 ALA B C 1
ATOM 5416 O O . ALA B 1 332 ? -16.219 -43.5 -8.922 1 97.12 332 ALA B O 1
ATOM 5417 N N . SER B 1 333 ? -14.938 -41.75 -8.867 1 95.81 333 SER B N 1
ATOM 5418 C CA . SER B 1 333 ? -15.031 -41.625 -7.418 1 95.81 333 SER B CA 1
ATOM 5419 C C . SER B 1 333 ? -16.406 -41.125 -6.996 1 95.81 333 SER B C 1
ATOM 5421 O O . SER B 1 333 ? -16.781 -41.219 -5.824 1 95.81 333 SER B O 1
ATOM 5423 N N . GLY B 1 334 ? -17.156 -40.531 -7.965 1 94.25 334 GLY B N 1
ATOM 5424 C CA . GLY B 1 334 ? -18.469 -40 -7.676 1 94.25 334 GLY B CA 1
ATOM 5425 C C . GLY B 1 334 ? -18.438 -38.562 -7.113 1 94.25 334 GLY B C 1
ATOM 5426 O O . GLY B 1 334 ? -17.375 -37.938 -7.125 1 94.25 334 GLY B O 1
ATOM 5427 N N . GLN B 1 335 ? -19.641 -38.062 -6.719 1 92.5 335 GLN B N 1
ATOM 5428 C CA . GLN B 1 335 ? -19.797 -36.719 -6.168 1 92.5 335 GLN B CA 1
ATOM 5429 C C . GLN B 1 335 ? -20.109 -36.781 -4.672 1 92.5 335 GLN B C 1
ATOM 5431 O O . GLN B 1 335 ? -20.766 -37.719 -4.199 1 92.5 335 GLN B O 1
ATOM 5436 N N . PRO B 1 336 ? -19.531 -35.812 -4.008 1 91.75 336 PRO B N 1
ATOM 5437 C CA . PRO B 1 336 ? -19.891 -35.781 -2.586 1 91.75 336 PRO B CA 1
ATOM 5438 C C . PRO B 1 336 ? -21.391 -35.594 -2.359 1 91.75 336 PRO B C 1
ATOM 5440 O O . PRO B 1 336 ? -22.062 -34.969 -3.164 1 91.75 336 PRO B O 1
ATOM 5443 N N . ASP B 1 337 ? -21.812 -36.219 -1.205 1 88.56 337 ASP B N 1
ATOM 5444 C CA . ASP B 1 337 ? -23.234 -36.125 -0.903 1 88.56 337 ASP B CA 1
ATOM 5445 C C . ASP B 1 337 ? -23.484 -35.25 0.326 1 88.56 337 ASP B C 1
ATOM 5447 O O . ASP B 1 337 ? -22.531 -34.75 0.948 1 88.56 337 ASP B O 1
ATOM 5451 N N . TRP B 1 338 ? -24.75 -35.031 0.647 1 86.94 338 TRP B N 1
ATOM 5452 C CA . TRP B 1 338 ? -25.172 -34.062 1.66 1 86.94 338 TRP B CA 1
ATOM 5453 C C . TRP B 1 338 ? -24.672 -34.469 3.043 1 86.94 338 TRP B C 1
ATOM 5455 O O . TRP B 1 338 ? -24.578 -33.625 3.945 1 86.94 338 TRP B O 1
ATOM 5465 N N . ARG B 1 339 ? -24.219 -35.625 3.262 1 86.38 339 ARG B N 1
ATOM 5466 C CA . ARG B 1 339 ? -23.875 -36.125 4.59 1 86.38 339 ARG B CA 1
ATOM 5467 C C . ARG B 1 339 ? -22.578 -35.531 5.086 1 86.38 339 ARG B C 1
ATOM 5469 O O . ARG B 1 339 ? -22.281 -35.531 6.285 1 86.38 339 ARG B O 1
ATOM 5476 N N . ILE B 1 340 ? -21.844 -34.969 4.113 1 87 340 ILE B N 1
ATOM 5477 C CA . ILE B 1 340 ? -20.531 -34.5 4.512 1 87 340 ILE B CA 1
ATOM 5478 C C . ILE B 1 340 ? -20.578 -33 4.785 1 87 340 ILE B C 1
ATOM 5480 O O . ILE B 1 340 ? -19.562 -32.375 5.125 1 87 340 ILE B O 1
ATOM 5484 N N . LEU B 1 341 ? -21.734 -32.406 4.691 1 87.56 341 LEU B N 1
ATOM 5485 C CA . LEU B 1 341 ? -21.906 -30.969 4.781 1 87.56 341 LEU B CA 1
ATOM 5486 C C . LEU B 1 341 ? -21.469 -30.453 6.145 1 87.56 341 LEU B C 1
ATOM 5488 O O . LEU B 1 341 ? -21 -29.312 6.262 1 87.56 341 LEU B O 1
ATOM 5492 N N . PHE B 1 342 ? -21.516 -31.266 7.109 1 89.06 342 PHE B N 1
ATOM 5493 C CA . PHE B 1 342 ? -21.281 -30.797 8.469 1 89.06 342 PHE B CA 1
ATOM 5494 C C . PHE B 1 342 ? -19.953 -31.312 9.008 1 89.06 342 PHE B C 1
ATOM 5496 O O . PHE B 1 342 ? -19.656 -31.172 10.195 1 89.06 342 PHE B O 1
ATOM 5503 N N . GLU B 1 343 ? -19.141 -31.781 8.117 1 87.56 343 GLU B N 1
ATOM 5504 C CA . GLU B 1 343 ? -17.891 -32.406 8.562 1 87.56 343 GLU B CA 1
ATOM 5505 C C . GLU B 1 343 ? -16.703 -31.469 8.391 1 87.56 343 GLU B C 1
ATOM 5507 O O . GLU B 1 343 ? -16.812 -30.453 7.695 1 87.56 343 GLU B O 1
ATOM 5512 N N . ASP B 1 344 ? -15.578 -31.641 9.141 1 85.31 344 ASP B N 1
ATOM 5513 C CA . ASP B 1 344 ? -14.219 -31.188 8.883 1 85.31 344 ASP B CA 1
ATOM 5514 C C . ASP B 1 344 ? -13.992 -29.781 9.438 1 85.31 344 ASP B C 1
ATOM 5516 O O . ASP B 1 344 ? -12.898 -29.219 9.312 1 85.31 344 ASP B O 1
ATOM 5520 N N . VAL B 1 345 ? -15.016 -29.156 9.953 1 82.44 345 VAL B N 1
ATOM 5521 C CA . VAL B 1 345 ? -14.836 -27.781 10.414 1 82.44 345 VAL B CA 1
ATOM 5522 C C . VAL B 1 345 ? -14.578 -27.781 11.922 1 82.44 345 VAL B C 1
ATOM 5524 O O . VAL B 1 345 ? -13.648 -27.125 12.391 1 82.44 345 VAL B O 1
ATOM 5527 N N . TYR B 1 346 ? -15.336 -28.578 12.609 1 87.94 346 TYR B N 1
ATOM 5528 C CA . TYR B 1 346 ? -15.242 -28.594 14.07 1 87.94 346 TYR B CA 1
ATOM 5529 C C . TYR B 1 346 ? -14.805 -29.953 14.57 1 87.94 346 TYR B C 1
ATOM 5531 O O . TYR B 1 346 ? -15.211 -30.984 14.023 1 87.94 346 TYR B O 1
ATOM 5539 N N . ALA B 1 347 ? -14.008 -29.938 15.578 1 90.19 347 ALA B N 1
ATOM 5540 C CA . ALA B 1 347 ? -13.68 -31.219 16.219 1 90.19 347 ALA B CA 1
ATOM 5541 C C . ALA B 1 347 ? -14.922 -31.859 16.828 1 90.19 347 ALA B C 1
ATOM 5543 O O . ALA B 1 347 ? -15.133 -33.062 16.688 1 90.19 347 ALA B O 1
ATOM 5544 N N . ASP B 1 348 ? -15.547 -30.938 17.594 1 90.5 348 ASP B N 1
ATOM 5545 C CA . ASP B 1 348 ? -16.844 -31.328 18.141 1 90.5 348 ASP B CA 1
ATOM 5546 C C . ASP B 1 348 ? -17.969 -30.484 17.531 1 90.5 348 ASP B C 1
ATOM 5548 O O . ASP B 1 348 ? -17.938 -29.25 17.609 1 90.5 348 ASP B O 1
ATOM 5552 N N . LEU B 1 349 ? -18.875 -31.172 16.953 1 91 349 LEU B N 1
ATOM 5553 C CA . LEU B 1 349 ? -19.938 -30.469 16.266 1 91 349 LEU B CA 1
ATOM 5554 C C . LEU B 1 349 ? -20.797 -29.672 17.25 1 91 349 LEU B C 1
ATOM 5556 O O . LEU B 1 349 ? -21.391 -30.25 18.172 1 91 349 LEU B O 1
ATOM 5560 N N . PRO B 1 350 ? -20.812 -28.422 17 1 94 350 PRO B N 1
ATOM 5561 C CA . PRO B 1 350 ? -21.672 -27.609 17.875 1 94 350 PRO B CA 1
ATOM 5562 C C . PRO B 1 350 ? -23.141 -28.031 17.828 1 94 350 PRO B C 1
ATOM 5564 O O . PRO B 1 350 ? -23.594 -28.578 16.812 1 94 350 PRO B O 1
ATOM 5567 N N . VAL B 1 351 ? -23.797 -27.578 18.906 1 92.81 351 VAL B N 1
ATOM 5568 C CA . VAL B 1 351 ? -25.172 -28.031 19.078 1 92.81 351 VAL B CA 1
ATOM 5569 C C . VAL B 1 351 ? -26.031 -27.531 17.922 1 92.81 351 VAL B C 1
ATOM 5571 O O . VAL B 1 351 ? -26.844 -28.281 17.375 1 92.81 351 VAL B O 1
ATOM 5574 N N . HIS B 1 352 ? -25.844 -26.328 17.578 1 93.56 352 HIS B N 1
ATOM 5575 C CA . HIS B 1 352 ? -26.703 -25.781 16.531 1 93.56 352 HIS B CA 1
ATOM 5576 C C . HIS B 1 352 ? -26.469 -26.484 15.195 1 93.56 352 HIS B C 1
ATOM 5578 O O . HIS B 1 352 ? -27.391 -26.656 14.406 1 93.56 352 HIS B O 1
ATOM 5584 N N . LEU B 1 353 ? -25.297 -26.922 14.906 1 92.56 353 LEU B N 1
ATOM 5585 C CA . LEU B 1 353 ? -25 -27.625 13.664 1 92.56 353 LEU B CA 1
ATOM 5586 C C . LEU B 1 353 ? -25.5 -29.062 13.734 1 92.56 353 LEU B C 1
ATOM 5588 O O . LEU B 1 353 ? -25.922 -29.641 12.719 1 92.56 353 LEU B O 1
ATOM 5592 N N . ARG B 1 354 ? -25.422 -29.578 14.867 1 93 354 ARG B N 1
ATOM 5593 C CA . ARG B 1 354 ? -25.984 -30.906 15.062 1 93 354 ARG B CA 1
ATOM 5594 C C . ARG B 1 354 ? -27.484 -30.922 14.758 1 93 354 ARG B C 1
ATOM 5596 O O . ARG B 1 354 ? -27.984 -31.859 14.141 1 93 354 ARG B O 1
ATOM 5603 N N . GLU B 1 355 ? -28.094 -29.922 15.234 1 93.81 355 GLU B N 1
ATOM 5604 C CA . GLU B 1 355 ? -29.516 -29.797 14.977 1 93.81 355 GLU B CA 1
ATOM 5605 C C . GLU B 1 355 ? -29.797 -29.609 13.484 1 93.81 355 GLU B C 1
ATOM 5607 O O . GLU B 1 355 ? -30.734 -30.203 12.945 1 93.81 355 GLU B O 1
ATOM 5612 N N . GLN B 1 356 ? -29.031 -28.828 12.922 1 93.25 356 GLN B N 1
ATOM 5613 C CA . GLN B 1 356 ? -29.188 -28.609 11.484 1 93.25 356 GLN B CA 1
ATOM 5614 C C . GLN B 1 356 ? -28.938 -29.906 10.703 1 93.25 356 GLN B C 1
ATOM 5616 O O . GLN B 1 356 ? -29.625 -30.172 9.711 1 93.25 356 GLN B O 1
ATOM 5621 N N . ALA B 1 357 ? -27.969 -30.625 11.078 1 92 357 ALA B N 1
ATOM 5622 C CA . ALA B 1 357 ? -27.656 -31.891 10.43 1 92 357 ALA B CA 1
ATOM 5623 C C . ALA B 1 357 ? -28.812 -32.875 10.547 1 92 357 ALA B C 1
ATOM 5625 O O . ALA B 1 357 ? -29.141 -33.562 9.594 1 92 357 ALA B O 1
ATOM 5626 N N . ALA B 1 358 ? -29.328 -32.875 11.68 1 92.19 358 ALA B N 1
ATOM 5627 C CA . ALA B 1 358 ? -30.484 -33.75 11.906 1 92.19 358 ALA B CA 1
ATOM 5628 C C . ALA B 1 358 ? -31.656 -33.344 11.031 1 92.19 358 ALA B C 1
ATOM 5630 O O . ALA B 1 358 ? -32.375 -34.188 10.492 1 92.19 358 ALA B O 1
ATOM 5631 N N . PHE B 1 359 ? -31.797 -32.125 11.008 1 93.06 359 PHE B N 1
ATOM 5632 C CA . PHE B 1 359 ? -32.875 -31.594 10.18 1 93.06 359 PHE B CA 1
ATOM 5633 C C . PHE B 1 359 ? -32.688 -32 8.719 1 93.06 359 PHE B C 1
ATOM 5635 O O . PHE B 1 359 ? -33.594 -32.469 8.07 1 93.06 359 PHE B O 1
ATOM 5642 N N . LEU B 1 360 ? -31.562 -31.766 8.195 1 91.94 360 LEU B N 1
ATOM 5643 C CA . LEU B 1 360 ? -31.266 -32.062 6.805 1 91.94 360 LEU B CA 1
ATOM 5644 C C . LEU B 1 360 ? -31.406 -33.562 6.535 1 91.94 360 LEU B C 1
ATOM 5646 O O . LEU B 1 360 ? -31.922 -33.969 5.488 1 91.94 360 LEU B O 1
ATOM 5650 N N . ARG B 1 361 ? -30.906 -34.344 7.438 1 91.06 361 ARG B N 1
ATOM 5651 C CA . ARG B 1 361 ? -31.031 -35.781 7.309 1 91.06 361 ARG B CA 1
ATOM 5652 C C . ARG B 1 361 ? -32.5 -36.188 7.207 1 91.06 361 ARG B C 1
ATOM 5654 O O . ARG B 1 361 ? -32.844 -37.031 6.371 1 91.06 361 ARG B O 1
ATOM 5661 N N . ALA B 1 362 ? -33.25 -35.625 8.008 1 92.31 362 ALA B N 1
ATOM 5662 C CA . ALA B 1 362 ? -34.688 -35.938 7.984 1 92.31 362 ALA B CA 1
ATOM 5663 C C . ALA B 1 362 ? -35.312 -35.531 6.645 1 92.31 362 ALA B C 1
ATOM 5665 O O . ALA B 1 362 ? -36.156 -36.281 6.113 1 92.31 362 ALA B O 1
ATOM 5666 N N . GLU B 1 363 ? -34.938 -34.438 6.266 1 91.31 363 GLU B N 1
ATOM 5667 C CA . GLU B 1 363 ? -35.438 -33.969 4.992 1 91.31 363 GLU B CA 1
ATOM 5668 C C . GLU B 1 363 ? -35.031 -34.875 3.842 1 91.31 363 GLU B C 1
ATOM 5670 O O . GLU B 1 363 ? -35.844 -35.156 2.945 1 91.31 363 GLU B O 1
ATOM 5675 N N . GLN B 1 364 ? -33.812 -35.281 3.836 1 88.44 364 GLN B N 1
ATOM 5676 C CA . GLN B 1 364 ? -33.281 -36.062 2.742 1 88.44 364 GLN B CA 1
ATOM 5677 C C . GLN B 1 364 ? -33.781 -37.5 2.801 1 88.44 364 GLN B C 1
ATOM 5679 O O . GLN B 1 364 ? -34 -38.125 1.763 1 88.44 364 GLN B O 1
ATOM 5684 N N . GLU B 1 365 ? -34.062 -37.938 4.027 1 86.38 365 GLU B N 1
ATOM 5685 C CA . GLU B 1 365 ? -34.531 -39.312 4.207 1 86.38 365 GLU B CA 1
ATOM 5686 C C . GLU B 1 365 ? -36.031 -39.406 4.27 1 86.38 365 GLU B C 1
ATOM 5688 O O . GLU B 1 365 ? -36.625 -40.438 3.963 1 86.38 365 GLU B O 1
ATOM 5693 N N . GLY B 1 366 ? -36.719 -38.406 4.918 1 75.31 366 GLY B N 1
ATOM 5694 C CA . GLY B 1 366 ? -38.188 -38.406 4.98 1 75.31 366 GLY B CA 1
ATOM 5695 C C . GLY B 1 366 ? -38.812 -38.125 3.639 1 75.31 366 GLY B C 1
ATOM 5696 O O . GLY B 1 366 ? -39.969 -38.531 3.404 1 75.31 366 GLY B O 1
ATOM 5697 N N . GLY B 1 367 ? -38.438 -37.312 2.826 1 57.16 367 GLY B N 1
ATOM 5698 C CA . GLY B 1 367 ? -39 -37.125 1.51 1 57.16 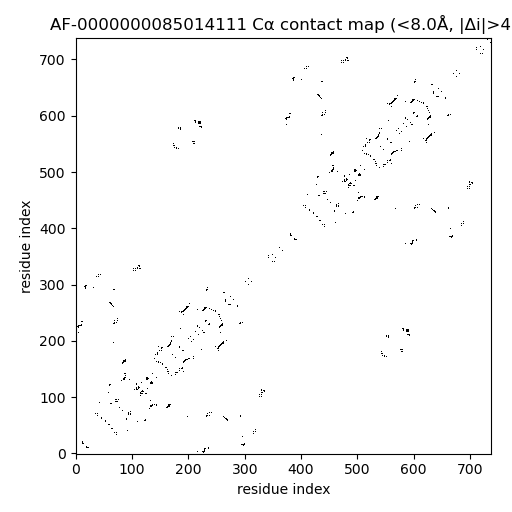367 GLY B CA 1
ATOM 5699 C C . GLY B 1 367 ? -38.906 -38.344 0.614 1 57.16 367 GLY B C 1
ATOM 5700 O O . GLY B 1 367 ? -39.406 -38.344 -0.503 1 57.16 367 GLY B O 1
ATOM 5701 N N . GLN B 1 368 ? -38.094 -39.188 0.778 1 50.12 368 GLN B N 1
ATOM 5702 C CA . GLN B 1 368 ? -38 -40.438 0.026 1 50.12 368 GLN B CA 1
ATOM 5703 C C . GLN B 1 368 ? -39.031 -41.438 0.505 1 50.12 368 GLN B C 1
ATOM 5705 O O . GLN B 1 368 ? -39.156 -42.531 -0.062 1 50.12 368 GLN B O 1
ATOM 5710 N N . ALA B 1 369 ? -39.812 -41.219 1.543 1 41.09 369 ALA B N 1
ATOM 5711 C CA . ALA B 1 369 ? -41 -42.062 1.801 1 41.09 369 ALA B CA 1
ATOM 5712 C C . ALA B 1 369 ? -42.219 -41.531 1.041 1 41.09 369 ALA B C 1
ATOM 5714 O O . ALA B 1 369 ? -42.469 -40.312 0.993 1 41.09 369 ALA B O 1
#

Foldseek 3Di:
DFAFPDLDADFQADLLQHGPDDFDPVDDLVNLVVLLLLLLLQQLLLVVVVVCCVVVLAPWDFGFAWLLLQLLLLLLQFQFQFAAEAEELHNVSNCVSSPNAPLQLLLQRNLFCSHPVNNPDHRSQDDDVSRNYHTYDNPFLQSLQVLLVVQLVCVVVVHLYAGEYEGELLSLLDPSNVNSLQSQLVSLGLYEYEYAHQQDDQQDGNVRRDVDSDSQVCNVVRNAGGHGHASLRSSRSNVNSNVQNVCSSVSRTYGYYYHDIHRLDHRIPVRVCNCPPRDDPVVSVVRVSSRSSSSSQSNSVVSVRHQDPVNSVVSSVVSVVSSVVSNVVSPVSGHDDPLCVQDDPDPDRDPVVVVVSVVVVCVVPVVVD/DFAFPDLDADFQADLLQHGPDDFPPVDDLVNLVVLLLLLLLQQLLLVVVVVCCVVVLAPWDFGFAWLLLQLLLLLLQFQFQFAAEAEELHNVSNCVSSPNAPLQLLLQRNLFCSHPVNNPDHRSQDDDVSRNYHTYDHPFLQSLQVLLVVQLVCVVVVHLYAGEYEGELLSLLDPSNVNSLQSQLVSLGLYEYEYAHQQDDQQDGNVRRDVDSDSQVCNVVRNAGGHGHASLRSSRSNVNSNVQNVCSSVSRTYGYYYHDIHRLDHRIPVRNCSCPPRDDPVVSVVRVSSRSSSSSQSNSVVSVRHQDPVNSVVSSVVSVVSSVVSNVVSPVSGHDDPLCVQDDPDPDRDPVSVVVNVVVVCVVPVVVD

InterPro domains:
  IPR001017 Dehydrogenase, E1 component [PF00676] (37-337)
  IPR029061 Thiamin diphosphate-binding fold [SSF52518] (25-362)
  IPR050771 Alpha-ketoacid dehydrogenase complex E1 component [PTHR43380] (11-362)

Secondary structure (DSSP, 8-state):
---SS-SS-B-SB-TTS-BSSPPPTT--HHHHHHHHHHHHHHHHHHHHHHHHHHTTS-S-----TT-HHHHHHHHTTS-TTTSEEE--TTTHHHHHHHT--HHHHHHHHHT-TT-TTTT-S-TT---BGGGTBPPP-SSTTTTHHHHHHHHHHHHHHT-S--EEEEEEGGGGGSHHHHHHHHHHHHHT--EEEEEEE-SBSSS-BHHHH---S-SGGGGGGGTS-EEEEETT-HHHHHHHHHHHHHHIIIII--EEEEEE----S-S-GGGTTHHHHT--HHHHHHHHTT-HHHHHHHHHHHTT-PPPHHHHHHHHHHHHHHHHHHHHHHHHT----GGGTT-SS-SS--HHHHHHHHHHHHHHHHTT-/---SS-SS-B-SB-TTS-BSSPPPTT--HHHHHHHHHHHHHHHHHHHHHHHHHHTTS-S-----TT-HHHHHHHHTTS-TTTSEEE--TTTHHHHHHHT--HHHHHHHHHT-TT-TTTT-S-TT---BGGGTBPPP-SSTTTTHHHHHHHHHHHHHHT-S--EEEEEEGGGGGSHHHHHHHHHHHHHT--EEEEEEE-SBSSS-BHHHH---S-SGGGGGGGTS-EEEEETT-HHHHHHHHHHHHHHIIIII--EEEEEE----S-S-GGGTTHHHHT--HHHHHHHHTT-HHHHHHHHHHHTT-PPPHHHHHHHHHHHHHHHHHHHHHHHHT----GGGTT-SS-SS--HHHHHHHHHHHHHHHHTT-

Solvent-accessible surface area (backbone atoms only — not comparable to full-atom values): 36800 Å² total; per-residue (Å²): 136,96,63,60,66,50,93,60,57,42,70,36,44,42,68,80,12,49,67,78,44,88,74,62,84,79,68,38,68,68,50,48,49,52,51,47,50,52,38,51,35,39,44,48,46,49,54,49,49,51,52,37,37,74,70,63,61,28,88,47,57,49,59,40,48,50,35,42,23,37,30,33,16,48,27,71,27,53,52,68,50,60,27,35,34,34,47,35,55,48,46,61,36,24,41,47,50,48,61,49,55,66,42,50,56,47,6,35,31,54,29,12,47,58,8,85,63,52,48,73,51,64,39,50,35,56,52,40,73,82,43,34,29,44,65,32,54,87,60,74,30,61,56,36,38,57,37,28,50,53,8,40,51,30,54,76,71,65,54,79,47,35,23,36,34,39,36,47,55,52,23,73,60,35,32,46,26,49,38,11,49,28,51,19,26,33,66,45,10,21,28,43,36,35,31,48,28,34,55,53,35,85,85,45,46,52,67,68,56,30,36,27,88,48,72,23,54,32,23,47,41,20,47,29,52,10,28,38,28,31,12,32,25,39,67,25,26,28,54,52,44,30,52,49,44,52,42,18,50,72,62,73,14,27,36,32,35,25,26,47,39,38,52,74,53,53,61,28,77,90,38,70,60,40,71,78,67,79,46,57,69,66,60,52,50,59,49,59,66,43,31,26,66,61,21,48,43,37,30,27,38,73,72,73,53,57,75,47,72,65,58,51,50,49,50,52,49,50,29,50,50,52,51,51,51,24,46,53,53,22,58,70,55,36,66,63,61,80,85,55,73,80,56,91,78,52,95,66,75,48,69,73,55,49,52,49,49,52,50,50,48,44,53,68,57,53,68,73,105,136,95,62,61,68,50,94,59,57,41,71,34,44,43,67,79,12,46,68,76,46,88,74,62,85,79,68,37,70,68,52,48,48,52,51,47,51,52,37,51,35,38,46,47,47,49,54,49,50,54,51,38,37,75,71,62,61,31,90,48,56,49,59,41,47,50,35,40,25,38,30,33,16,46,26,73,28,54,52,66,51,60,28,35,35,34,46,35,56,49,48,61,37,25,42,47,50,49,61,47,56,66,43,50,55,46,7,34,29,54,30,12,47,58,8,84,62,50,47,74,49,64,38,50,37,55,53,40,72,83,42,34,30,43,66,33,53,85,60,75,28,63,58,37,38,58,38,27,49,54,10,40,49,31,54,74,71,65,54,80,48,34,23,36,35,39,34,46,54,52,21,73,60,37,31,48,27,51,38,11,48,28,52,20,25,33,66,43,9,23,28,44,36,36,31,48,27,33,55,51,36,85,87,45,45,51,66,67,56,30,35,28,88,48,73,23,53,32,24,47,41,20,47,30,54,10,28,39,29,32,12,31,27,40,67,27,28,28,55,50,43,30,53,50,43,51,43,18,48,72,63,72,14,27,38,32,36,25,27,47,39,38,52,74,52,52,60,29,77,89,36,66,61,40,68,78,68,80,48,56,70,67,60,52,49,58,50,60,67,42,31,26,66,60,21,50,44,36,30,28,38,72,72,73,53,58,75,47,72,65,58,53,52,48,49,53,50,51,32,52,49,52,50,52,51,26,47,52,54,21,58,68,56,35,66,63,60,79,84,55,74,82,55,90,79,53,96,66,75,48,68,72,54,49,51,49,49,52,49,50,49,43,54,65,58,54,67,73,104

Radius of gyration: 31.17 Å; Cα contacts (8 Å, |Δi|>4): 1509; chains: 2; bounding box: 73×84×67 Å

Sequence (738 aa):
MIQPFTSDPLRWVAEDGRPIRELPARFTPEVLRDLYREMVRAREFDKKLVTLLRQGRTTFYAQASGMEATQLGLARSIRAGHDWVWPYYRDHALALGLGVPMLDLVSQCLGTNSDLCRGRQMPHHFGVARFNFVSISSSIASQVPPAAGSAMAQKYLGTDEITVCTFGDGATSEGDWHAGMNMAGAAGAPCLFVCENNQWAISTNLRAQTASESIHIKAKAYGMPGYYVDGNDIVAVIEVLSHVAEEVRAGKGPALVECLTYRIGSHSNADADAEKNYRTREEVNAWVARDPIVRVERLLEHLGAPVSAEERADLISAAHREVDEAVLKAEASGQPDWRILFEDVYADLPVHLREQAAFLRAEQEGGQAMIQPFTSDPLRWVAEDGRPIRELPARFTPEVLRDLYREMVRAREFDKKLVTLLRQGRTTFYAQASGMEATQLGLARSIRAGHDWVWPYYRDHALALGLGVPMLDLVSQCLGTNSDLCRGRQMPHHFGVARFNFVSISSSIASQVPPAAGSAMAQKYLGTDEITVCTFGDGATSEGDWHAGMNMAGAAGAPCLFVCENNQWAISTNLRAQTASESIHIKAKAYGMPGYYVDGNDIVAVIEVLSHVAEEVRAGKGPALVECLTYRIGSHSNADADAEKNYRTREEVNAWVARDPIVRVERLLEHLGAPVSAEERADLISAAHREVDEAVLKAEASGQPDWRILFEDVYADLPVHLREQAAFLRAEQEGGQA